Protein AF-A0A2P4XA57-F1 (afdb_monomer)

Structure (mmCIF, N/CA/C/O backbone):
data_AF-A0A2P4XA57-F1
#
_entry.id   AF-A0A2P4XA57-F1
#
loop_
_atom_site.group_PDB
_atom_site.id
_atom_site.type_symbol
_atom_site.label_atom_id
_atom_site.label_alt_id
_atom_site.label_comp_id
_atom_site.label_asym_id
_atom_site.label_entity_id
_atom_site.label_seq_id
_atom_site.pdbx_PDB_ins_code
_atom_site.Cartn_x
_atom_site.Cartn_y
_atom_site.Cartn_z
_atom_site.occupancy
_atom_site.B_iso_or_equiv
_atom_site.auth_seq_id
_atom_site.auth_comp_id
_atom_site.auth_asym_id
_atom_site.auth_atom_id
_atom_site.pdbx_PDB_model_num
ATOM 1 N N . MET A 1 1 ? 59.984 -0.104 -22.930 1.00 52.38 1 MET A N 1
ATOM 2 C CA . MET A 1 1 ? 59.274 0.869 -23.779 1.00 52.38 1 MET A CA 1
ATOM 3 C C . MET A 1 1 ? 59.161 2.142 -22.990 1.00 52.38 1 MET A C 1
ATOM 5 O O . MET A 1 1 ? 58.806 2.056 -21.816 1.00 52.38 1 MET A O 1
ATOM 9 N N . GLU A 1 2 ? 59.491 3.276 -23.603 1.00 55.84 2 GLU A N 1
ATOM 10 C CA . GLU A 1 2 ? 59.122 4.562 -23.018 1.00 55.84 2 GLU A CA 1
ATOM 11 C C . GLU A 1 2 ? 57.586 4.612 -22.875 1.00 55.84 2 GLU A C 1
ATOM 13 O O . GLU A 1 2 ? 56.877 3.970 -23.660 1.00 55.84 2 GLU A O 1
ATOM 18 N N . PRO A 1 3 ? 57.036 5.316 -21.873 1.00 55.09 3 PRO A N 1
ATOM 19 C CA . PRO A 1 3 ? 55.591 5.390 -21.653 1.00 55.09 3 PRO A CA 1
ATOM 20 C C . PRO A 1 3 ? 54.800 5.853 -22.891 1.00 55.09 3 PRO A C 1
ATOM 22 O O . PRO A 1 3 ? 53.672 5.40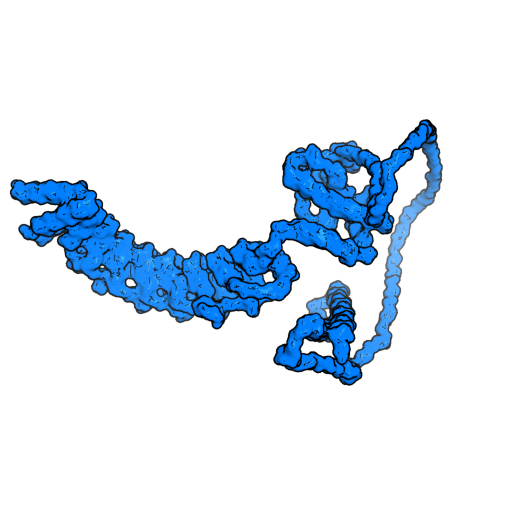3 -23.100 1.00 55.09 3 PRO A O 1
ATOM 25 N N . ASP A 1 4 ? 55.403 6.710 -23.720 1.00 57.03 4 ASP A N 1
ATOM 26 C CA . ASP A 1 4 ? 54.839 7.167 -24.995 1.00 57.03 4 ASP A CA 1
ATOM 27 C C . ASP A 1 4 ? 54.747 6.028 -26.031 1.00 57.03 4 ASP A C 1
ATOM 29 O O . ASP A 1 4 ? 53.715 5.874 -26.685 1.00 57.03 4 ASP A O 1
ATOM 33 N N . ASP A 1 5 ? 55.763 5.162 -26.124 1.00 63.69 5 ASP A N 1
ATOM 34 C CA . ASP A 1 5 ? 55.751 4.014 -27.041 1.00 63.69 5 ASP A CA 1
ATOM 35 C C . ASP A 1 5 ? 54.645 3.014 -26.667 1.00 63.69 5 ASP A C 1
ATOM 37 O O . ASP A 1 5 ? 54.025 2.404 -27.540 1.00 63.69 5 ASP A O 1
ATOM 41 N N . ALA A 1 6 ? 54.387 2.835 -25.363 1.00 57.88 6 ALA A N 1
ATOM 42 C CA . ALA A 1 6 ? 53.405 1.874 -24.843 1.00 57.88 6 ALA A CA 1
ATOM 43 C C . ALA A 1 6 ? 51.969 2.278 -25.173 1.00 57.88 6 ALA A C 1
ATOM 45 O O . ALA A 1 6 ? 51.154 1.434 -25.548 1.00 57.88 6 ALA A O 1
ATOM 46 N N . ILE A 1 7 ? 51.673 3.576 -25.088 1.00 55.78 7 ILE A N 1
ATOM 47 C CA . ILE A 1 7 ? 50.384 4.120 -25.513 1.00 55.78 7 ILE A CA 1
ATOM 48 C C . ILE A 1 7 ? 50.221 4.000 -27.028 1.00 55.78 7 ILE A C 1
ATOM 50 O O . ILE A 1 7 ? 49.167 3.554 -27.479 1.00 55.78 7 ILE A O 1
ATOM 54 N N . CYS A 1 8 ? 51.240 4.366 -27.811 1.00 60.28 8 CYS A N 1
ATOM 55 C CA . CYS A 1 8 ? 51.174 4.301 -29.272 1.00 60.28 8 CYS A CA 1
ATOM 56 C C . CYS A 1 8 ? 50.937 2.867 -29.770 1.00 60.28 8 CYS A C 1
ATOM 58 O O . CYS A 1 8 ? 50.036 2.642 -30.577 1.00 60.28 8 CYS A O 1
ATOM 60 N N . ALA A 1 9 ? 51.660 1.885 -29.224 1.00 63.75 9 ALA A N 1
ATOM 61 C CA . ALA A 1 9 ? 51.463 0.477 -29.566 1.00 63.75 9 ALA A CA 1
ATOM 62 C C . ALA A 1 9 ? 50.057 -0.028 -29.190 1.00 63.75 9 ALA A C 1
ATOM 64 O O . ALA A 1 9 ? 49.422 -0.719 -29.984 1.00 63.75 9 ALA A O 1
ATOM 65 N N . ALA A 1 10 ? 49.532 0.351 -28.017 1.00 59.09 10 ALA A N 1
ATOM 66 C CA . ALA A 1 10 ? 48.179 -0.025 -27.601 1.00 59.09 10 ALA A CA 1
ATOM 67 C C . ALA A 1 10 ? 47.088 0.620 -28.482 1.00 59.09 10 ALA A C 1
ATOM 69 O O . ALA A 1 10 ? 46.084 -0.022 -28.794 1.00 59.09 10 ALA A O 1
ATOM 70 N N . PHE A 1 11 ? 47.296 1.861 -28.937 1.00 55.25 11 PHE A N 1
ATOM 71 C CA . PHE A 1 11 ? 46.404 2.526 -29.893 1.00 55.25 11 PHE A CA 1
ATOM 72 C C . PHE A 1 11 ? 46.385 1.828 -31.254 1.00 55.25 11 PHE A C 1
ATOM 74 O O . PHE A 1 11 ? 45.310 1.636 -31.822 1.00 55.25 11 PHE A O 1
ATOM 81 N N . GLU A 1 12 ? 47.543 1.421 -31.777 1.00 67.50 12 GLU A N 1
ATOM 82 C CA . GLU A 1 12 ? 47.605 0.685 -33.042 1.00 67.50 12 GLU A CA 1
ATOM 83 C C . GLU A 1 12 ? 46.930 -0.687 -32.952 1.00 67.50 12 GLU A C 1
ATOM 85 O O . GLU A 1 12 ? 46.234 -1.091 -33.885 1.00 67.50 12 GLU A O 1
ATOM 90 N N . THR A 1 13 ? 47.107 -1.398 -31.835 1.00 64.88 13 THR A N 1
ATOM 91 C CA . THR A 1 13 ? 46.444 -2.686 -31.586 1.00 64.88 13 THR A CA 1
ATOM 92 C C . THR A 1 13 ? 44.926 -2.523 -31.539 1.00 64.88 13 THR A C 1
ATOM 94 O O . THR A 1 13 ? 44.210 -3.298 -32.175 1.00 64.88 13 THR A O 1
ATOM 97 N N . LEU A 1 14 ? 44.426 -1.476 -30.873 1.00 60.28 14 LEU A N 1
ATOM 98 C CA . LEU A 1 14 ? 42.998 -1.163 -30.849 1.00 60.28 14 LEU A CA 1
ATOM 99 C C . LEU A 1 14 ? 42.462 -0.812 -32.243 1.00 60.28 14 LEU A C 1
ATOM 101 O O . LEU A 1 14 ? 41.428 -1.336 -32.647 1.00 60.28 14 LEU A O 1
ATOM 105 N N . ALA A 1 15 ? 43.179 0.019 -33.003 1.00 57.72 15 ALA A N 1
ATOM 106 C CA . ALA A 1 15 ? 42.766 0.407 -34.350 1.00 57.72 15 ALA A CA 1
ATOM 107 C C . ALA A 1 15 ? 42.652 -0.803 -35.297 1.00 57.72 15 ALA A C 1
ATOM 109 O O . ALA A 1 15 ? 41.714 -0.879 -36.090 1.00 57.72 15 ALA A O 1
ATOM 110 N N . ARG A 1 16 ? 43.571 -1.774 -35.191 1.00 64.69 16 ARG A N 1
ATOM 111 C CA . ARG A 1 16 ? 43.504 -3.032 -35.954 1.00 64.69 16 ARG A CA 1
ATOM 112 C C . ARG A 1 16 ? 42.329 -3.907 -35.508 1.00 64.69 16 ARG A C 1
ATOM 114 O O . ARG A 1 16 ? 41.595 -4.401 -36.357 1.00 64.69 16 ARG A O 1
ATOM 121 N N . ALA A 1 17 ? 42.107 -4.046 -34.200 1.00 60.91 17 ALA A N 1
ATOM 122 C CA . ALA A 1 17 ? 41.006 -4.847 -33.664 1.00 60.91 17 ALA A CA 1
ATOM 123 C C . ALA A 1 17 ? 39.618 -4.270 -34.015 1.00 60.91 17 ALA A C 1
ATOM 125 O O . ALA A 1 17 ? 38.709 -5.020 -34.374 1.00 60.91 17 ALA A O 1
ATOM 126 N N . ASP A 1 18 ? 39.455 -2.943 -33.977 1.00 59.22 18 ASP A N 1
ATOM 127 C CA . ASP A 1 18 ? 38.215 -2.274 -34.391 1.00 59.22 18 ASP A CA 1
ATOM 128 C C . ASP A 1 18 ? 37.987 -2.394 -35.915 1.00 59.22 18 ASP A C 1
ATOM 130 O O . ASP A 1 18 ? 36.849 -2.586 -36.355 1.00 59.22 18 ASP A O 1
ATOM 134 N N . ALA A 1 19 ? 39.050 -2.352 -36.732 1.00 70.00 19 ALA A N 1
ATOM 135 C CA . ALA A 1 19 ? 38.958 -2.585 -38.177 1.00 70.00 19 ALA A CA 1
ATOM 136 C C . ALA A 1 19 ? 38.535 -4.029 -38.512 1.00 70.00 19 ALA A C 1
ATOM 138 O O . ALA A 1 19 ? 37.667 -4.236 -39.365 1.00 70.00 19 ALA A O 1
ATOM 139 N N . ASP A 1 20 ? 39.079 -5.019 -37.800 1.00 60.88 20 ASP A N 1
ATOM 140 C CA . ASP A 1 20 ? 38.692 -6.425 -37.946 1.00 60.88 20 ASP A CA 1
ATOM 141 C C . ASP A 1 20 ? 37.233 -6.657 -37.518 1.00 60.88 20 ASP A C 1
ATOM 143 O O . ASP A 1 20 ? 36.481 -7.352 -38.209 1.00 60.88 20 ASP A O 1
ATOM 147 N N . ALA A 1 21 ? 36.779 -6.024 -36.430 1.00 62.19 21 ALA A N 1
ATOM 148 C CA . ALA A 1 21 ? 35.380 -6.086 -36.003 1.00 62.19 21 ALA A CA 1
ATOM 149 C C . ALA A 1 21 ? 34.431 -5.458 -37.040 1.00 62.19 21 ALA A C 1
ATOM 151 O O . ALA A 1 21 ? 33.371 -6.020 -37.338 1.00 62.19 21 ALA A O 1
ATOM 152 N N . ALA A 1 22 ? 34.820 -4.331 -37.645 1.00 64.38 22 ALA A N 1
ATOM 153 C CA . ALA A 1 22 ? 34.058 -3.696 -38.718 1.00 64.38 22 ALA A CA 1
ATOM 154 C C . ALA A 1 22 ? 33.959 -4.592 -39.967 1.00 64.38 22 ALA A C 1
ATOM 156 O O . ALA A 1 22 ? 32.876 -4.722 -40.548 1.00 64.38 22 ALA A O 1
ATOM 157 N N . TYR A 1 23 ? 35.054 -5.261 -40.339 1.00 76.44 23 TYR A N 1
ATOM 158 C CA . TYR A 1 23 ? 35.078 -6.230 -41.435 1.00 76.44 23 TYR A CA 1
ATOM 159 C C . TYR A 1 23 ? 34.122 -7.403 -41.177 1.00 76.44 23 TYR A C 1
ATOM 161 O O . TYR A 1 23 ? 33.259 -7.691 -42.012 1.00 76.44 23 TYR A O 1
ATOM 169 N N . TRP A 1 24 ? 34.201 -8.043 -40.005 1.00 62.38 24 TRP A N 1
ATOM 170 C CA . TRP A 1 24 ? 33.320 -9.165 -39.661 1.00 62.38 24 TRP A CA 1
ATOM 171 C C . TRP A 1 24 ? 31.849 -8.758 -39.572 1.00 62.38 24 TRP A C 1
ATOM 173 O O . TRP A 1 24 ? 30.976 -9.508 -40.009 1.00 62.38 24 TRP A O 1
ATOM 183 N N . MET A 1 25 ? 31.558 -7.543 -39.104 1.00 62.59 25 MET A N 1
ATOM 184 C CA . MET A 1 25 ? 30.198 -7.005 -39.083 1.00 62.59 25 MET A CA 1
ATOM 185 C C . MET A 1 25 ? 29.645 -6.801 -40.501 1.00 62.59 25 MET A C 1
ATOM 187 O O . MET A 1 25 ? 28.466 -7.061 -40.754 1.00 62.59 25 MET A O 1
ATOM 191 N N . GLN A 1 26 ? 30.484 -6.379 -41.451 1.00 71.88 26 GLN A N 1
ATOM 192 C CA . GLN A 1 26 ? 30.099 -6.276 -42.859 1.00 71.88 26 GLN A CA 1
ATOM 193 C C . GLN A 1 26 ? 29.833 -7.658 -43.479 1.00 71.88 26 GLN A C 1
ATOM 195 O O . GLN A 1 26 ? 28.829 -7.822 -44.176 1.00 71.88 26 GLN A O 1
ATOM 200 N N . GLN A 1 27 ? 30.677 -8.657 -43.194 1.00 66.31 27 GLN A N 1
ATOM 201 C CA . GLN A 1 27 ? 30.477 -10.029 -43.681 1.00 66.31 27 GLN A CA 1
ATOM 202 C C . GLN A 1 27 ? 29.219 -10.674 -43.088 1.00 66.31 27 GLN A C 1
ATOM 204 O O . GLN A 1 27 ? 28.441 -11.284 -43.820 1.00 66.31 27 GLN A O 1
ATOM 209 N N . TYR A 1 28 ? 28.963 -10.478 -41.792 1.00 64.25 28 TYR A N 1
ATOM 210 C CA . TYR A 1 28 ? 27.753 -10.967 -41.132 1.00 64.25 28 TYR A CA 1
ATOM 211 C C . TYR A 1 28 ? 26.488 -10.353 -41.748 1.00 64.25 28 TYR A C 1
ATOM 213 O O . TYR A 1 28 ? 25.569 -11.077 -42.123 1.00 64.25 28 TYR A O 1
ATOM 221 N N . LYS A 1 29 ? 26.459 -9.026 -41.952 1.00 69.31 29 LYS A N 1
ATOM 222 C CA . LYS A 1 29 ? 25.333 -8.342 -42.617 1.00 69.31 29 LYS A CA 1
ATOM 223 C C . LYS A 1 29 ? 25.083 -8.863 -44.030 1.00 69.31 29 LYS A C 1
ATOM 225 O O . LYS A 1 29 ? 23.930 -9.040 -44.415 1.00 69.31 29 LYS A O 1
ATOM 230 N N . ARG A 1 30 ? 26.152 -9.120 -44.790 1.00 74.69 30 ARG A N 1
ATOM 231 C CA . ARG A 1 30 ? 26.057 -9.697 -46.134 1.00 74.69 30 ARG A CA 1
ATOM 232 C C . ARG A 1 30 ? 25.464 -11.105 -46.094 1.00 74.69 30 ARG A C 1
ATOM 234 O O . ARG A 1 30 ? 24.513 -11.367 -46.816 1.00 74.69 30 ARG A O 1
ATOM 241 N N . CYS A 1 31 ? 25.944 -11.958 -45.190 1.00 68.38 31 CYS A N 1
ATOM 242 C CA . CYS A 1 31 ? 25.441 -13.321 -45.026 1.00 68.38 31 CYS A CA 1
ATOM 243 C C . CYS A 1 31 ? 23.956 -13.348 -44.614 1.00 68.38 31 CYS A C 1
ATOM 245 O O . CYS A 1 31 ? 23.167 -14.101 -45.177 1.00 68.38 31 CYS A O 1
ATOM 247 N N . VAL A 1 32 ? 23.538 -12.461 -43.700 1.00 73.62 32 VAL A N 1
ATOM 248 C CA . VAL A 1 32 ? 22.120 -12.288 -43.329 1.00 73.62 32 VAL A CA 1
ATOM 249 C C . VAL A 1 32 ? 21.270 -11.898 -44.540 1.00 73.62 32 VAL A C 1
ATOM 251 O O . VAL A 1 32 ? 20.167 -12.421 -44.713 1.00 73.62 32 VAL A O 1
ATOM 254 N N . GLN A 1 33 ? 21.767 -10.989 -45.382 1.00 75.38 33 GLN A N 1
ATOM 255 C CA . GLN A 1 33 ? 21.049 -10.565 -46.580 1.00 75.38 33 GLN A CA 1
ATOM 256 C C . GLN A 1 33 ? 20.980 -11.679 -47.632 1.00 75.38 33 GLN A C 1
ATOM 258 O O . GLN A 1 33 ? 19.934 -11.854 -48.250 1.00 75.38 33 GLN A O 1
ATOM 263 N N . ASP A 1 34 ? 22.044 -12.464 -47.797 1.00 74.81 34 ASP A N 1
ATOM 264 C CA . ASP A 1 34 ? 22.079 -13.602 -48.718 1.00 74.81 34 ASP A CA 1
ATOM 265 C C . ASP A 1 34 ? 21.108 -14.713 -48.274 1.00 74.81 34 ASP A C 1
ATOM 267 O O . ASP A 1 34 ? 20.360 -15.238 -49.100 1.00 74.81 34 ASP A O 1
ATOM 271 N N . VAL A 1 35 ? 21.026 -15.004 -46.966 1.00 72.12 35 VAL A N 1
ATOM 272 C CA . VAL A 1 35 ? 20.018 -15.917 -46.388 1.00 72.12 35 VAL A CA 1
ATOM 273 C C . VAL A 1 35 ? 18.603 -15.409 -46.669 1.00 72.12 35 VAL A C 1
ATOM 275 O O . VAL A 1 35 ? 17.753 -16.175 -47.120 1.00 72.12 35 VAL A O 1
ATOM 278 N N . ARG A 1 36 ? 18.345 -14.116 -46.432 1.00 77.56 36 ARG A N 1
ATOM 279 C CA . ARG A 1 36 ? 17.029 -13.503 -46.658 1.00 77.56 36 ARG A CA 1
ATOM 280 C C . ARG A 1 36 ? 16.624 -13.565 -48.132 1.00 77.56 36 ARG A C 1
ATOM 282 O O . ARG A 1 36 ? 15.537 -14.043 -48.438 1.00 77.56 36 ARG A O 1
ATOM 289 N N . ASN A 1 37 ? 17.521 -13.168 -49.032 1.00 77.50 37 ASN A N 1
ATOM 290 C CA . ASN A 1 37 ? 17.288 -13.213 -50.474 1.00 77.50 37 ASN A CA 1
ATOM 291 C C . ASN A 1 37 ? 17.018 -14.647 -50.956 1.00 77.50 37 ASN A C 1
ATOM 293 O O . ASN A 1 37 ? 16.145 -14.860 -51.794 1.00 77.50 37 ASN A O 1
ATOM 297 N N . TRP A 1 38 ? 17.739 -15.642 -50.430 1.00 76.12 38 TRP A N 1
ATOM 298 C CA . TRP A 1 38 ? 17.529 -17.044 -50.794 1.00 76.12 38 TRP A CA 1
ATOM 299 C C . TRP A 1 38 ? 16.159 -17.560 -50.323 1.00 76.12 38 TRP A C 1
ATOM 301 O O . TRP A 1 38 ? 15.440 -18.189 -51.100 1.00 76.12 38 TRP A O 1
ATOM 311 N N . VAL A 1 39 ? 15.746 -17.237 -49.091 1.00 72.69 39 VAL A N 1
ATOM 312 C CA . VAL A 1 39 ? 14.415 -17.604 -48.566 1.00 72.69 39 VAL A CA 1
ATOM 313 C C . VAL A 1 39 ? 13.296 -16.970 -49.399 1.00 72.69 39 VAL A C 1
ATOM 315 O O . VAL A 1 39 ? 12.340 -17.650 -49.762 1.00 72.69 39 VAL A O 1
ATOM 318 N N . GLU A 1 40 ? 13.433 -15.693 -49.756 1.00 76.75 40 GLU A N 1
ATOM 319 C CA . GLU A 1 40 ? 12.427 -14.958 -50.533 1.00 76.75 40 GLU A CA 1
ATOM 320 C C . GLU A 1 40 ? 12.315 -15.443 -51.989 1.00 76.75 40 GLU A C 1
ATOM 322 O O . GLU A 1 40 ? 11.227 -15.431 -52.564 1.00 76.75 40 GLU A O 1
ATOM 327 N N . THR A 1 41 ? 13.419 -15.896 -52.591 1.00 77.25 41 THR A N 1
ATOM 328 C CA . THR A 1 41 ? 13.454 -16.298 -54.009 1.00 77.25 41 THR A CA 1
ATOM 329 C C . THR A 1 41 ? 13.074 -17.753 -54.260 1.00 77.25 41 THR A C 1
ATOM 331 O O . THR A 1 41 ? 12.592 -18.062 -55.349 1.00 77.25 41 THR A O 1
ATOM 334 N N . THR A 1 42 ? 13.265 -18.653 -53.291 1.00 69.50 42 THR A N 1
ATOM 335 C CA . THR A 1 42 ? 13.176 -20.099 -53.563 1.00 69.50 42 THR A CA 1
ATOM 336 C C . THR A 1 42 ? 11.775 -20.691 -53.320 1.00 69.50 42 THR A C 1
ATOM 338 O O . THR A 1 42 ? 11.510 -21.787 -53.799 1.00 69.50 42 THR A O 1
ATOM 341 N N . GLN A 1 43 ? 10.857 -19.981 -52.640 1.00 63.59 43 GLN A N 1
ATOM 342 C CA . GLN A 1 43 ? 9.461 -20.409 -52.370 1.00 63.59 43 GLN A CA 1
ATOM 343 C C . GLN A 1 43 ? 9.307 -21.903 -51.977 1.00 63.59 43 GLN A C 1
ATOM 345 O O . GLN A 1 43 ? 8.376 -22.576 -52.416 1.00 63.59 43 GLN A O 1
ATOM 350 N N . ILE A 1 44 ? 10.227 -22.448 -51.171 1.00 63.66 44 ILE A N 1
ATOM 351 C CA . ILE A 1 44 ? 10.174 -23.844 -50.700 1.00 63.66 44 ILE A CA 1
ATOM 352 C C . ILE A 1 44 ? 9.388 -23.893 -49.384 1.00 63.66 44 ILE A C 1
ATOM 354 O O . ILE A 1 44 ? 9.679 -23.114 -48.479 1.00 63.66 44 ILE A O 1
ATOM 358 N N . GLU A 1 45 ? 8.435 -24.825 -49.261 1.00 57.59 45 GLU A N 1
ATOM 359 C CA . GLU A 1 45 ? 7.626 -25.022 -48.042 1.00 57.59 45 GLU A CA 1
ATOM 360 C C . GLU A 1 45 ? 8.466 -25.459 -46.820 1.00 57.59 45 GLU A C 1
ATOM 362 O O . GLU A 1 45 ? 8.133 -25.102 -45.694 1.00 57.59 45 GLU A O 1
ATOM 367 N N . GLU A 1 46 ? 9.601 -26.142 -47.035 1.00 64.31 46 GLU A N 1
ATOM 368 C CA . GLU A 1 46 ? 10.575 -26.525 -45.998 1.00 64.31 46 GLU A CA 1
ATOM 369 C C . GLU A 1 46 ? 12.026 -26.143 -46.383 1.00 64.31 46 GLU A C 1
ATOM 371 O O . GLU A 1 46 ? 12.760 -26.941 -46.980 1.00 64.31 46 GLU A O 1
ATOM 376 N N . PRO A 1 47 ? 12.498 -24.929 -46.042 1.00 61.09 47 PRO A N 1
ATOM 377 C CA . PRO A 1 47 ? 13.850 -24.471 -46.382 1.00 61.09 47 PRO A CA 1
ATOM 378 C C . PRO A 1 47 ? 14.968 -25.263 -45.674 1.00 61.09 47 PRO A C 1
ATOM 380 O O . PRO A 1 47 ? 16.070 -25.380 -46.207 1.00 61.09 47 PRO A O 1
ATOM 383 N N . GLU A 1 48 ? 14.693 -25.876 -44.518 1.00 64.19 48 GLU A N 1
ATOM 384 C CA . GLU A 1 48 ? 15.664 -26.633 -43.702 1.00 64.19 48 GLU A CA 1
ATOM 385 C C . GLU A 1 48 ? 16.132 -27.961 -44.338 1.00 64.19 48 GLU A C 1
ATOM 387 O O . GLU A 1 48 ? 17.200 -28.502 -44.010 1.00 64.19 48 GLU A O 1
ATOM 392 N N . ALA A 1 49 ? 15.362 -28.480 -45.299 1.00 64.19 49 ALA A N 1
ATOM 393 C CA . ALA A 1 49 ? 15.710 -29.671 -46.067 1.00 64.19 49 ALA A CA 1
ATOM 394 C C . ALA A 1 49 ? 16.718 -29.377 -47.196 1.00 64.19 49 ALA A C 1
ATOM 396 O O . ALA A 1 49 ? 17.396 -30.293 -47.671 1.00 64.19 49 ALA A O 1
ATOM 397 N N . ALA A 1 50 ? 16.861 -28.110 -47.608 1.00 75.38 50 ALA A N 1
ATOM 398 C CA . ALA A 1 50 ? 17.706 -27.720 -48.729 1.00 75.38 50 ALA A CA 1
ATOM 399 C C . ALA A 1 50 ? 19.202 -27.674 -48.335 1.00 75.38 50 ALA A C 1
ATOM 401 O O . ALA A 1 50 ? 19.585 -26.932 -47.425 1.00 75.38 50 ALA A O 1
ATOM 402 N N . PRO A 1 51 ? 20.098 -28.380 -49.056 1.00 76.56 51 PRO A N 1
ATOM 403 C CA . PRO A 1 51 ? 21.539 -28.364 -48.776 1.00 76.56 51 PRO A CA 1
ATOM 404 C C . PRO A 1 51 ? 22.158 -26.958 -48.814 1.00 76.56 51 PRO A C 1
ATOM 406 O O . PRO A 1 51 ? 23.080 -26.659 -48.058 1.00 76.56 51 PRO A O 1
ATOM 409 N N . GLN A 1 52 ? 21.628 -26.083 -49.674 1.00 75.12 52 GLN A N 1
ATOM 410 C CA . GLN A 1 52 ? 22.078 -24.696 -49.820 1.00 75.12 52 GLN A CA 1
ATOM 411 C C . GLN A 1 52 ? 21.727 -23.838 -48.598 1.00 75.12 52 GLN A C 1
ATOM 413 O O . GLN A 1 52 ? 22.549 -23.034 -48.166 1.00 75.12 52 GLN A O 1
ATOM 418 N N . TYR A 1 53 ? 20.555 -24.049 -47.992 1.00 75.94 53 TYR A N 1
ATOM 419 C CA . TYR A 1 53 ? 20.150 -23.339 -46.780 1.00 75.94 53 TYR A CA 1
ATOM 420 C C . TYR A 1 53 ? 21.023 -23.724 -45.583 1.00 75.94 53 TYR A C 1
ATOM 422 O O . TYR A 1 53 ? 21.462 -22.850 -44.841 1.00 75.94 53 TYR A O 1
ATOM 430 N N . ARG A 1 54 ? 21.375 -25.012 -45.446 1.00 77.06 54 ARG A N 1
ATOM 431 C CA . ARG A 1 54 ? 22.312 -25.472 -44.403 1.00 77.06 54 ARG A CA 1
ATOM 432 C C . ARG A 1 54 ? 23.699 -24.852 -44.555 1.00 77.06 54 ARG A C 1
ATOM 434 O O . ARG A 1 54 ? 24.298 -24.454 -43.563 1.00 77.06 54 ARG A O 1
ATOM 441 N N . LEU A 1 55 ? 24.195 -24.723 -45.787 1.00 76.62 55 LEU A N 1
ATOM 442 C CA . LEU A 1 55 ? 25.476 -24.065 -46.055 1.00 76.62 55 LEU A CA 1
ATOM 443 C C . LEU A 1 55 ? 25.437 -22.566 -45.706 1.00 76.62 55 LEU A C 1
ATOM 445 O O . LEU A 1 55 ? 26.384 -22.044 -45.118 1.00 76.62 55 LEU A O 1
ATOM 449 N N . LEU A 1 56 ? 24.335 -21.880 -46.025 1.00 75.00 56 LEU A N 1
ATOM 450 C CA . LEU A 1 56 ? 24.132 -20.474 -45.667 1.00 75.00 56 LEU A CA 1
ATOM 451 C C . LEU A 1 56 ? 24.007 -20.279 -44.148 1.00 75.00 56 LEU A C 1
ATOM 453 O O . LEU A 1 56 ? 24.620 -19.366 -43.601 1.00 75.00 56 LEU A O 1
ATOM 457 N N . GLN A 1 57 ? 23.289 -21.163 -43.449 1.00 77.00 57 GLN A N 1
ATOM 458 C CA . GLN A 1 57 ? 23.205 -21.146 -41.986 1.00 77.00 57 GLN A CA 1
ATOM 459 C C . GLN A 1 57 ? 24.564 -21.403 -41.322 1.00 77.00 57 GLN A C 1
ATOM 461 O O . GLN A 1 57 ? 24.920 -20.688 -40.387 1.00 77.00 57 GLN A O 1
ATOM 466 N N . GLN A 1 58 ? 25.355 -22.352 -41.833 1.00 79.69 58 GLN A N 1
ATOM 467 C CA . GLN A 1 58 ? 26.717 -22.595 -41.348 1.00 79.69 58 GLN A CA 1
ATOM 468 C C . GLN A 1 58 ? 27.602 -21.356 -41.547 1.00 79.69 58 GLN A C 1
ATOM 470 O O . GLN A 1 58 ? 28.268 -20.908 -40.619 1.00 79.69 58 GLN A O 1
ATOM 475 N N . THR A 1 59 ? 27.537 -20.731 -42.725 1.00 71.50 59 THR A N 1
ATOM 476 C CA . THR A 1 59 ? 28.294 -19.504 -43.029 1.00 71.50 59 THR A CA 1
ATOM 477 C C . THR A 1 59 ? 27.864 -18.335 -42.131 1.00 71.50 59 THR A C 1
ATOM 479 O O . THR A 1 59 ? 28.685 -17.520 -41.704 1.00 71.50 59 THR A O 1
ATOM 482 N N . LEU A 1 60 ? 26.574 -18.239 -41.798 1.00 71.56 60 LEU A N 1
ATOM 483 C CA . LEU A 1 60 ? 26.045 -17.248 -40.858 1.00 71.56 60 LEU A CA 1
ATOM 484 C C . LEU A 1 60 ? 26.562 -17.486 -39.433 1.00 71.56 60 LEU A C 1
ATOM 486 O O . LEU A 1 60 ? 26.915 -16.539 -38.731 1.00 71.56 60 LEU A O 1
ATOM 490 N N . GLN A 1 61 ? 26.637 -18.746 -39.011 1.00 75.44 61 GLN A N 1
ATOM 491 C CA . GLN A 1 61 ? 27.170 -19.123 -37.707 1.00 75.44 61 GLN A CA 1
ATOM 492 C C . GLN A 1 61 ? 28.675 -18.834 -37.605 1.00 75.44 61 GLN A C 1
ATOM 494 O O . GLN A 1 61 ? 29.116 -18.254 -36.612 1.00 75.44 61 GLN A O 1
ATOM 499 N N . ASP A 1 62 ? 29.441 -19.139 -38.652 1.00 72.00 62 ASP A N 1
ATOM 500 C CA . ASP A 1 62 ? 30.885 -18.890 -38.704 1.00 72.00 62 ASP A CA 1
ATOM 501 C C . ASP A 1 62 ? 31.201 -17.383 -38.725 1.00 72.00 62 ASP A C 1
ATOM 503 O O . ASP A 1 62 ? 32.085 -16.912 -38.006 1.00 72.00 62 ASP A O 1
ATOM 507 N N . THR A 1 63 ? 30.436 -16.590 -39.486 1.00 61.56 63 THR A N 1
ATOM 508 C CA . THR A 1 63 ? 30.584 -15.119 -39.511 1.00 61.56 63 THR A CA 1
ATOM 509 C C . THR A 1 63 ? 30.169 -14.461 -38.198 1.00 61.56 63 THR A C 1
ATOM 511 O O . THR A 1 63 ? 30.812 -13.501 -37.771 1.00 61.56 63 THR A O 1
ATOM 514 N N . ARG A 1 64 ? 29.150 -14.995 -37.512 1.00 66.94 64 ARG A N 1
ATOM 515 C CA . ARG A 1 64 ? 28.776 -14.565 -36.158 1.00 66.94 64 ARG A CA 1
ATOM 516 C C . ARG A 1 64 ? 29.875 -14.873 -35.145 1.00 66.94 64 ARG A C 1
ATOM 518 O O . ARG A 1 64 ? 30.216 -14.011 -34.343 1.00 66.94 64 ARG A O 1
ATOM 525 N N . TYR A 1 65 ? 30.459 -16.069 -35.205 1.00 68.69 65 TYR A N 1
ATOM 526 C CA . TYR A 1 65 ? 31.563 -16.451 -34.328 1.00 68.69 65 TYR A CA 1
ATOM 527 C C . TYR A 1 65 ? 32.799 -15.562 -34.541 1.00 68.69 65 TYR A C 1
ATOM 529 O O . TYR A 1 65 ? 33.399 -15.099 -33.569 1.00 68.69 65 TYR A O 1
ATOM 537 N N . GLY A 1 66 ? 33.142 -15.272 -35.803 1.00 58.72 66 GLY A N 1
ATOM 538 C CA . GLY A 1 66 ? 34.219 -14.345 -36.160 1.00 58.72 66 GLY A CA 1
ATOM 539 C C . GLY A 1 66 ? 33.980 -12.924 -35.639 1.00 58.72 66 GLY A C 1
ATOM 540 O O . GLY A 1 66 ? 34.892 -12.321 -35.075 1.00 58.72 66 GLY A O 1
ATOM 541 N N . LEU A 1 67 ? 32.744 -12.423 -35.736 1.00 60.53 67 LEU A N 1
ATOM 542 C CA . LEU A 1 67 ? 32.353 -11.128 -35.172 1.00 60.53 67 LEU A CA 1
ATOM 543 C C . LEU A 1 67 ? 32.478 -11.107 -33.643 1.00 60.53 67 LEU A C 1
ATOM 545 O O . LEU A 1 67 ? 33.106 -10.202 -33.099 1.00 60.53 67 LEU A O 1
ATOM 549 N N . ASP A 1 68 ? 31.941 -12.113 -32.952 1.00 60.53 68 ASP A N 1
ATOM 550 C CA . ASP A 1 68 ? 32.017 -12.203 -31.491 1.00 60.53 68 ASP A CA 1
ATOM 551 C C . ASP A 1 68 ? 33.475 -12.279 -31.005 1.00 60.53 68 ASP A C 1
ATOM 553 O O . ASP A 1 68 ? 33.824 -11.708 -29.971 1.00 60.53 68 ASP A O 1
ATOM 557 N N . TYR A 1 69 ? 34.347 -12.974 -31.744 1.00 63.06 69 TYR A N 1
ATOM 558 C CA . TYR A 1 69 ? 35.779 -13.032 -31.452 1.00 63.06 69 TYR A CA 1
ATOM 559 C C . TYR A 1 69 ? 36.468 -11.678 -31.672 1.00 63.06 69 TYR A C 1
ATOM 561 O O . TYR A 1 69 ? 37.170 -11.208 -30.780 1.00 63.06 69 TYR A O 1
ATOM 569 N N . ALA A 1 70 ? 36.217 -11.011 -32.802 1.00 54.84 70 ALA A N 1
ATOM 570 C CA . ALA A 1 70 ? 36.797 -9.700 -33.095 1.00 54.84 70 ALA A CA 1
ATOM 571 C C . ALA A 1 70 ? 36.358 -8.627 -32.080 1.00 54.84 70 ALA A C 1
ATOM 573 O O . ALA A 1 70 ? 37.171 -7.819 -31.635 1.00 54.84 70 ALA A O 1
ATOM 574 N N . VAL A 1 71 ? 35.095 -8.665 -31.639 1.00 62.78 71 VAL A N 1
ATOM 575 C CA . VAL A 1 71 ? 34.573 -7.780 -30.585 1.00 62.78 71 VAL A CA 1
ATOM 576 C C . VAL A 1 71 ? 35.265 -8.033 -29.242 1.00 62.78 71 VAL A C 1
ATOM 578 O O . VAL A 1 71 ? 35.578 -7.075 -28.533 1.00 62.78 71 VAL A O 1
ATOM 581 N N . ARG A 1 72 ? 35.553 -9.296 -28.896 1.00 66.94 72 ARG A N 1
ATOM 582 C CA . ARG A 1 72 ? 36.342 -9.635 -27.699 1.00 66.94 72 ARG A CA 1
ATOM 583 C C . ARG A 1 72 ? 37.768 -9.090 -27.790 1.00 66.94 72 ARG A C 1
ATOM 585 O O . ARG A 1 72 ? 38.189 -8.390 -26.877 1.00 66.94 72 ARG A O 1
ATOM 592 N N . CYS A 1 73 ? 38.459 -9.290 -28.911 1.00 58.00 73 CYS A N 1
ATOM 593 C CA . CYS A 1 73 ? 39.803 -8.739 -29.113 1.00 58.00 73 CYS A CA 1
ATOM 594 C C . CYS A 1 73 ? 39.835 -7.202 -29.030 1.00 58.00 73 CYS A C 1
ATOM 596 O O . CYS A 1 73 ? 40.761 -6.640 -28.451 1.00 58.00 73 CYS A O 1
ATOM 598 N N . ALA A 1 74 ? 38.816 -6.511 -29.555 1.00 56.72 74 ALA A N 1
ATOM 599 C CA . ALA A 1 74 ? 38.697 -5.058 -29.420 1.00 56.72 74 ALA A CA 1
ATOM 600 C C . ALA A 1 74 ? 38.463 -4.627 -27.961 1.00 56.72 74 ALA A C 1
ATOM 602 O O . ALA A 1 74 ? 38.998 -3.611 -27.518 1.00 56.72 74 ALA A O 1
ATOM 603 N N . SER A 1 75 ? 37.695 -5.405 -27.192 1.00 70.12 75 SER A N 1
ATOM 604 C CA . SER A 1 75 ? 37.509 -5.181 -25.754 1.00 70.12 75 SER A CA 1
ATOM 605 C C . SER A 1 75 ? 38.824 -5.322 -24.982 1.00 70.12 75 SER A C 1
ATOM 607 O O . SER A 1 75 ? 39.168 -4.436 -24.198 1.00 70.12 75 SER A O 1
ATOM 609 N N . ASP A 1 76 ? 39.582 -6.385 -25.246 1.00 67.06 76 ASP A N 1
ATOM 610 C CA . ASP A 1 76 ? 40.871 -6.640 -24.598 1.00 67.06 76 ASP A CA 1
ATOM 611 C C . ASP A 1 76 ? 41.886 -5.535 -24.946 1.00 67.06 76 ASP A C 1
ATOM 613 O O . ASP A 1 76 ? 42.524 -4.968 -24.057 1.00 67.06 76 ASP A O 1
ATOM 617 N N . ALA A 1 77 ? 41.940 -5.105 -26.213 1.00 58.09 77 ALA A N 1
ATOM 618 C CA . ALA A 1 77 ? 42.791 -3.996 -26.653 1.00 58.09 77 ALA A CA 1
ATOM 619 C C . ALA A 1 77 ? 42.426 -2.652 -25.986 1.00 58.09 77 ALA A C 1
ATOM 621 O O . ALA A 1 77 ? 43.306 -1.849 -25.664 1.00 58.09 77 ALA A O 1
ATOM 622 N N . ARG A 1 78 ? 41.137 -2.392 -25.710 1.00 70.50 78 ARG A N 1
ATOM 623 C CA . ARG A 1 78 ? 40.708 -1.208 -24.933 1.00 70.50 78 ARG A CA 1
ATOM 624 C C . ARG A 1 78 ? 41.166 -1.288 -23.482 1.00 70.50 78 ARG A C 1
ATOM 626 O O . ARG A 1 78 ? 41.543 -0.264 -22.907 1.00 70.50 78 ARG A O 1
ATOM 633 N N . GLN A 1 79 ? 41.148 -2.481 -22.890 1.00 70.81 79 GLN A N 1
ATOM 634 C CA . GLN A 1 79 ? 41.638 -2.696 -21.533 1.00 70.81 79 GLN A CA 1
ATOM 635 C C . GLN A 1 79 ? 43.158 -2.489 -21.454 1.00 70.81 79 GLN A C 1
ATOM 637 O O . GLN A 1 79 ? 43.636 -1.803 -20.543 1.00 70.81 79 GLN A O 1
ATOM 642 N N . GLU A 1 80 ? 43.912 -2.972 -22.439 1.00 66.31 80 GLU A N 1
ATOM 643 C CA . GLU A 1 80 ? 45.351 -2.717 -22.554 1.00 66.31 80 GLU A CA 1
ATOM 644 C C . GLU A 1 80 ? 45.659 -1.226 -22.724 1.00 66.31 80 GLU A C 1
ATOM 646 O O . GLU A 1 80 ? 46.494 -0.688 -21.994 1.00 66.31 80 GLU A O 1
ATOM 651 N N . LEU A 1 81 ? 44.926 -0.516 -23.590 1.00 61.72 81 LEU A N 1
ATOM 652 C CA . LEU A 1 81 ? 45.074 0.932 -23.757 1.00 61.72 81 LEU A CA 1
ATOM 653 C C . LEU A 1 81 ? 44.773 1.696 -22.459 1.00 61.72 81 LEU A C 1
ATOM 655 O O . LEU A 1 81 ? 45.469 2.656 -22.120 1.00 61.72 81 LEU A O 1
ATOM 659 N N . SER A 1 82 ? 43.763 1.262 -21.700 1.00 67.88 82 SER A N 1
ATOM 660 C CA . SER A 1 82 ? 43.442 1.860 -20.401 1.00 67.88 82 SER A CA 1
ATOM 661 C C . SER A 1 82 ? 44.577 1.675 -19.386 1.00 67.88 82 SER A C 1
ATOM 663 O O . SER A 1 82 ? 44.925 2.617 -18.671 1.00 67.88 82 SER A O 1
ATOM 665 N N . SER A 1 83 ? 45.218 0.505 -19.398 1.00 69.38 83 SER A N 1
ATOM 666 C CA . SER A 1 83 ? 46.343 0.160 -18.524 1.00 69.38 83 SER A CA 1
ATOM 667 C C . SER A 1 83 ? 47.608 0.929 -18.920 1.00 69.38 83 SER A C 1
ATOM 669 O O . SER A 1 83 ? 48.280 1.511 -18.067 1.00 69.38 83 SER A O 1
ATOM 671 N N . ALA A 1 84 ? 47.886 1.038 -20.224 1.00 62.81 84 ALA A N 1
ATOM 672 C CA . ALA A 1 84 ? 48.980 1.844 -20.766 1.00 62.81 84 ALA A CA 1
ATOM 673 C C . ALA A 1 84 ? 48.808 3.338 -20.438 1.00 62.81 84 ALA A C 1
ATOM 675 O O . ALA A 1 84 ? 49.766 4.009 -20.053 1.00 62.81 84 ALA A O 1
ATOM 676 N N . ARG A 1 85 ? 47.573 3.858 -20.499 1.00 64.81 85 ARG A N 1
ATOM 677 C CA . ARG A 1 85 ? 47.253 5.242 -20.120 1.00 64.81 85 ARG A CA 1
ATOM 678 C C . ARG A 1 85 ? 47.480 5.509 -18.633 1.00 64.81 85 ARG A C 1
ATOM 680 O O . ARG A 1 85 ? 47.982 6.574 -18.281 1.00 64.81 85 ARG A O 1
ATOM 687 N N . GLN A 1 86 ? 47.132 4.564 -17.761 1.00 70.31 86 GLN A N 1
ATOM 688 C CA . GLN A 1 86 ? 47.404 4.678 -16.325 1.00 70.31 86 GLN A CA 1
ATOM 689 C C . GLN A 1 86 ? 48.908 4.658 -16.032 1.00 70.31 86 GLN A C 1
ATOM 691 O O . GLN A 1 86 ? 49.390 5.502 -15.276 1.00 70.31 86 GLN A O 1
ATOM 696 N N . PHE A 1 87 ? 49.657 3.763 -16.682 1.00 64.75 87 PHE A N 1
ATOM 697 C CA . PHE A 1 87 ? 51.115 3.694 -16.570 1.00 64.75 87 PHE A CA 1
ATOM 698 C C . PHE A 1 87 ? 51.793 4.997 -17.026 1.00 64.75 87 PHE A C 1
ATOM 700 O O . PHE A 1 87 ? 52.653 5.532 -16.326 1.00 64.75 87 PHE A O 1
ATOM 707 N N . TYR A 1 88 ? 51.345 5.567 -18.146 1.00 64.25 88 TYR A N 1
ATOM 708 C CA . TYR A 1 88 ? 51.817 6.857 -18.650 1.00 64.25 88 TYR A CA 1
ATOM 709 C C . TYR A 1 88 ? 51.570 8.020 -17.686 1.00 64.25 88 TYR A C 1
ATOM 711 O O . TYR A 1 88 ? 52.461 8.831 -17.430 1.00 64.25 88 TYR A O 1
ATOM 719 N N . LEU A 1 89 ? 50.363 8.098 -17.118 1.00 66.38 89 LEU A N 1
ATOM 720 C CA . LEU A 1 89 ? 50.015 9.133 -16.145 1.00 66.38 89 LEU A CA 1
ATOM 721 C C . LEU A 1 89 ? 50.843 8.993 -14.860 1.00 66.38 89 LEU A C 1
ATOM 723 O O . LEU A 1 89 ? 51.323 9.997 -14.332 1.00 66.38 89 LEU A O 1
ATOM 727 N N . ALA A 1 90 ? 51.076 7.763 -14.393 1.00 63.81 90 ALA A N 1
ATOM 728 C CA . ALA A 1 90 ? 51.927 7.498 -13.237 1.00 63.81 90 ALA A CA 1
ATOM 729 C C . ALA A 1 90 ? 53.380 7.948 -13.485 1.00 63.81 90 ALA A C 1
ATOM 731 O O . ALA A 1 90 ? 53.937 8.681 -12.667 1.00 63.81 90 ALA A O 1
ATOM 732 N N . ALA A 1 91 ? 53.955 7.617 -14.647 1.00 61.97 91 ALA A N 1
ATOM 733 C CA . ALA A 1 91 ? 55.316 8.008 -15.025 1.00 61.97 91 ALA A CA 1
ATOM 734 C C . ALA A 1 91 ? 55.520 9.535 -15.098 1.00 61.97 91 ALA A C 1
ATOM 736 O O . ALA A 1 91 ? 56.604 10.034 -14.807 1.00 61.97 91 ALA A O 1
ATOM 737 N N . ARG A 1 92 ? 54.469 10.301 -15.425 1.00 62.47 92 ARG A N 1
ATOM 738 C CA . ARG A 1 92 ? 54.532 11.766 -15.567 1.00 62.47 92 ARG A CA 1
ATOM 739 C C . ARG A 1 92 ? 54.359 12.539 -14.251 1.00 62.47 92 ARG A C 1
ATOM 741 O O . ARG A 1 92 ? 54.633 13.735 -14.212 1.00 62.47 92 ARG A O 1
ATOM 748 N N . THR A 1 93 ? 53.908 11.879 -13.180 1.00 54.34 93 THR A N 1
ATOM 749 C CA . THR A 1 93 ? 53.584 12.526 -11.888 1.00 54.34 93 THR A CA 1
ATOM 750 C C . THR A 1 93 ? 54.663 12.407 -10.805 1.00 54.34 93 THR A C 1
ATOM 752 O O . THR A 1 93 ? 54.484 12.968 -9.728 1.00 54.34 93 THR A O 1
ATOM 755 N N . ASN A 1 94 ? 55.804 11.758 -11.073 1.00 52.72 94 ASN A N 1
ATOM 756 C CA . ASN A 1 94 ? 56.938 11.648 -10.138 1.00 52.72 94 ASN A CA 1
ATOM 757 C C . ASN A 1 94 ? 56.551 11.137 -8.724 1.00 52.72 94 ASN A C 1
ATOM 759 O O . ASN A 1 94 ? 57.080 11.587 -7.708 1.00 52.72 94 ASN A O 1
ATOM 763 N N . ILE A 1 95 ? 55.614 10.188 -8.651 1.00 42.94 95 ILE A N 1
ATOM 764 C CA . ILE A 1 95 ? 55.262 9.472 -7.414 1.00 42.94 95 ILE A CA 1
ATOM 765 C C . ILE A 1 95 ? 56.270 8.316 -7.232 1.00 42.94 95 ILE A C 1
ATOM 767 O O . ILE A 1 95 ? 56.540 7.609 -8.206 1.00 42.94 95 ILE A O 1
ATOM 771 N N . PRO A 1 96 ? 56.858 8.099 -6.036 1.00 35.41 96 PRO A N 1
ATOM 772 C CA . PRO A 1 96 ? 57.906 7.098 -5.848 1.00 35.41 96 PRO A CA 1
ATOM 773 C C . PRO A 1 96 ? 57.417 5.674 -6.153 1.00 35.41 96 PRO A C 1
ATOM 775 O O . PRO A 1 96 ? 56.297 5.285 -5.823 1.00 35.41 96 PRO A O 1
ATOM 778 N N . ALA A 1 97 ? 58.308 4.904 -6.782 1.00 39.78 97 ALA A N 1
ATOM 779 C CA . ALA A 1 97 ? 58.099 3.600 -7.410 1.00 39.78 97 ALA A CA 1
ATOM 780 C C . ALA A 1 97 ? 57.846 2.425 -6.436 1.00 39.78 97 ALA A C 1
ATOM 782 O O . ALA A 1 97 ? 58.461 1.369 -6.560 1.00 39.78 97 ALA A O 1
ATOM 783 N N . SER A 1 98 ? 56.936 2.580 -5.471 1.00 41.47 98 SER A N 1
ATOM 784 C CA . SER A 1 98 ? 56.473 1.480 -4.609 1.00 41.47 98 SER A CA 1
ATOM 785 C C . SER A 1 98 ? 55.013 1.069 -4.843 1.00 41.47 98 SER A C 1
ATOM 787 O O . SER A 1 98 ? 54.572 0.083 -4.261 1.00 41.47 98 SER A O 1
ATOM 789 N N . ALA A 1 99 ? 54.276 1.761 -5.723 1.00 40.12 99 ALA A N 1
ATOM 790 C CA . ALA A 1 99 ? 52.869 1.461 -6.031 1.00 40.12 99 ALA A CA 1
ATOM 791 C C . ALA A 1 99 ? 52.616 0.905 -7.449 1.00 40.12 99 ALA A C 1
ATOM 793 O O . ALA A 1 99 ? 51.474 0.617 -7.794 1.00 40.12 99 ALA A O 1
ATOM 794 N N . ALA A 1 100 ? 53.656 0.724 -8.268 1.00 38.97 100 ALA A N 1
ATOM 795 C CA . ALA A 1 100 ? 53.546 0.106 -9.590 1.00 38.97 100 ALA A CA 1
ATOM 796 C C . ALA A 1 100 ? 54.118 -1.318 -9.544 1.00 38.97 100 ALA A C 1
ATOM 798 O O . ALA A 1 100 ? 55.233 -1.571 -9.998 1.00 38.97 100 ALA A O 1
ATOM 799 N N . SER A 1 101 ? 53.383 -2.256 -8.942 1.00 38.28 101 SER A N 1
ATOM 800 C CA . SER A 1 101 ? 53.683 -3.672 -9.137 1.00 38.28 101 SER A CA 1
ATOM 801 C C . SER A 1 101 ? 53.134 -4.121 -10.494 1.00 38.28 101 SER A C 1
ATOM 803 O O . SER A 1 101 ? 51.971 -3.908 -10.824 1.00 38.28 101 SER A O 1
ATOM 805 N N . SER A 1 102 ? 54.023 -4.752 -11.263 1.00 41.03 102 SER A N 1
ATOM 806 C CA . SER A 1 102 ? 53.904 -5.204 -12.655 1.00 41.03 102 SER A CA 1
ATOM 807 C C . SER A 1 102 ? 53.903 -4.093 -13.715 1.00 41.03 102 SER A C 1
ATOM 809 O O . SER A 1 102 ? 52.919 -3.400 -13.951 1.00 41.03 102 SER A O 1
ATOM 811 N N . THR A 1 103 ? 55.024 -3.979 -14.436 1.00 38.41 103 THR A N 1
ATOM 812 C CA . THR A 1 103 ? 54.980 -3.558 -15.841 1.00 38.41 103 THR A CA 1
ATOM 813 C C . THR A 1 103 ? 53.932 -4.421 -16.538 1.00 38.41 103 THR A C 1
ATOM 815 O O . THR A 1 103 ? 54.002 -5.644 -16.356 1.00 38.41 103 THR A O 1
ATOM 818 N N . PRO A 1 104 ? 52.995 -3.856 -17.323 1.00 36.62 104 PRO A N 1
ATOM 819 C CA . PRO A 1 104 ? 52.161 -4.686 -18.172 1.00 36.62 104 PRO A CA 1
ATOM 820 C C . PRO A 1 104 ? 53.126 -5.519 -19.008 1.00 36.62 104 PRO A C 1
ATOM 822 O O . PRO A 1 104 ? 53.989 -4.976 -19.703 1.00 36.62 104 PRO A O 1
ATOM 825 N N . SER A 1 105 ? 53.062 -6.842 -18.850 1.00 35.62 105 SER A N 1
ATOM 826 C CA . SER A 1 105 ? 53.674 -7.721 -19.827 1.00 35.62 105 SER A CA 1
ATOM 827 C C . SER A 1 105 ? 53.002 -7.319 -21.125 1.00 35.62 105 SER A C 1
ATOM 829 O O . SER A 1 105 ? 51.811 -7.559 -21.302 1.00 35.62 105 SER A O 1
ATOM 831 N N . VAL A 1 106 ? 53.742 -6.633 -21.997 1.00 38.12 106 VAL A N 1
ATOM 832 C CA . VAL A 1 106 ? 53.446 -6.672 -23.419 1.00 38.12 106 VAL A CA 1
ATOM 833 C C . VAL A 1 106 ? 53.621 -8.144 -23.735 1.00 38.12 106 VAL A C 1
ATOM 835 O O . VAL A 1 106 ? 54.733 -8.602 -24.011 1.00 38.12 106 VAL A O 1
ATOM 838 N N . ALA A 1 107 ? 52.542 -8.910 -23.553 1.00 32.00 107 ALA A N 1
ATOM 839 C CA . ALA A 1 107 ? 52.425 -10.218 -24.130 1.00 32.00 107 ALA A CA 1
ATOM 840 C C . ALA A 1 107 ? 52.656 -9.929 -25.597 1.00 32.00 107 ALA A C 1
ATOM 842 O O . ALA A 1 107 ? 51.852 -9.298 -26.282 1.00 32.00 107 ALA A O 1
ATOM 843 N N . THR A 1 108 ? 53.862 -10.265 -26.033 1.00 34.75 108 THR A N 1
ATOM 844 C CA . THR A 1 108 ? 54.172 -10.303 -27.434 1.00 34.75 108 THR A CA 1
ATOM 845 C C . THR A 1 108 ? 53.183 -11.338 -27.930 1.00 34.75 108 THR A C 1
ATOM 847 O O . THR A 1 108 ? 53.378 -12.532 -27.715 1.00 34.75 108 THR A O 1
ATOM 850 N N . ILE A 1 109 ? 52.076 -10.888 -28.522 1.00 32.91 109 ILE A N 1
ATOM 851 C CA . ILE A 1 109 ? 51.353 -11.687 -29.495 1.00 32.91 109 ILE A CA 1
ATOM 852 C C . ILE A 1 109 ? 52.354 -11.790 -30.645 1.00 32.91 109 ILE A C 1
ATOM 854 O O . ILE A 1 109 ? 52.321 -11.053 -31.629 1.00 32.91 109 ILE A O 1
ATOM 858 N N . THR A 1 110 ? 53.369 -12.630 -30.429 1.00 27.58 110 THR A N 1
ATOM 859 C CA . THR A 1 110 ? 54.231 -13.144 -31.464 1.00 27.58 110 THR A CA 1
ATOM 860 C C . THR A 1 110 ? 53.296 -13.761 -32.483 1.00 27.58 110 THR A C 1
ATOM 862 O O . THR A 1 110 ? 52.248 -14.323 -32.157 1.00 27.58 110 THR A O 1
ATOM 865 N N . ALA A 1 111 ? 53.672 -13.607 -33.741 1.00 31.88 111 ALA A N 1
ATOM 866 C CA . ALA A 1 111 ? 52.937 -14.016 -34.923 1.00 31.88 111 ALA A CA 1
ATOM 867 C C . ALA A 1 111 ? 52.695 -15.546 -35.049 1.00 31.88 111 ALA A C 1
ATOM 869 O O . ALA A 1 111 ? 52.623 -16.066 -36.159 1.00 31.88 111 ALA A O 1
ATOM 870 N N . GLU A 1 112 ? 52.556 -16.288 -33.946 1.00 27.64 112 GLU A N 1
ATOM 871 C CA . GLU A 1 112 ? 52.363 -17.741 -33.899 1.00 27.64 112 GLU A CA 1
ATOM 872 C C . GLU A 1 112 ? 50.935 -18.191 -33.557 1.00 27.64 112 GLU A C 1
ATOM 874 O O . GLU A 1 112 ? 50.583 -19.327 -33.863 1.00 27.64 112 GLU A O 1
ATOM 879 N N . SER A 1 113 ? 50.048 -17.317 -33.069 1.00 26.98 113 SER A N 1
ATOM 880 C CA . SER A 1 113 ? 48.602 -17.616 -32.985 1.00 26.98 113 SER A CA 1
ATOM 881 C C . SER A 1 113 ? 47.852 -17.391 -34.313 1.00 26.98 113 SER A C 1
ATOM 883 O O . SER A 1 113 ? 46.682 -17.743 -34.439 1.00 26.98 113 SER A O 1
ATOM 885 N N . PHE A 1 114 ? 48.553 -16.935 -35.360 1.00 29.30 114 PHE A N 1
ATOM 886 C CA . PHE A 1 114 ? 48.074 -16.815 -36.749 1.00 29.30 114 PHE A CA 1
ATOM 887 C C . PHE A 1 114 ? 47.959 -18.156 -37.513 1.00 29.30 114 PHE A C 1
ATOM 889 O O . PHE A 1 114 ? 47.860 -18.180 -38.743 1.00 29.30 114 PHE A O 1
ATOM 896 N N . ARG A 1 115 ? 47.962 -19.303 -36.821 1.00 28.64 115 ARG A N 1
ATOM 897 C CA . ARG A 1 115 ? 47.759 -20.626 -37.433 1.00 28.64 115 ARG A CA 1
ATOM 898 C C . ARG A 1 115 ? 46.684 -21.436 -36.720 1.00 28.64 115 ARG A C 1
ATOM 900 O O . ARG A 1 115 ? 46.946 -22.504 -36.185 1.00 28.64 115 ARG A O 1
ATOM 907 N N . ILE A 1 116 ? 45.440 -21.003 -36.863 1.00 25.36 116 ILE A N 1
ATOM 908 C CA . ILE A 1 116 ? 44.368 -21.959 -37.143 1.00 25.36 116 ILE A CA 1
ATOM 909 C C . ILE A 1 116 ? 43.796 -21.551 -38.493 1.00 25.36 116 ILE A C 1
ATOM 911 O O . ILE A 1 116 ? 42.991 -20.634 -38.602 1.00 25.36 116 ILE A O 1
ATOM 915 N N . ARG A 1 117 ? 44.287 -22.209 -39.549 1.00 24.31 117 ARG A N 1
ATOM 916 C CA . ARG A 1 117 ? 43.600 -22.221 -40.840 1.00 24.31 117 ARG A CA 1
ATOM 917 C C . ARG A 1 117 ? 42.259 -22.928 -40.617 1.00 24.31 117 ARG A C 1
ATOM 919 O O . ARG A 1 117 ? 42.297 -24.101 -40.244 1.00 24.31 117 ARG A O 1
ATOM 926 N N . PRO A 1 118 ? 41.102 -22.324 -40.928 1.00 25.80 118 PRO A N 1
ATOM 927 C CA . PRO A 1 118 ? 39.998 -23.120 -41.426 1.00 25.80 118 PRO A CA 1
ATOM 928 C C . PRO A 1 118 ? 40.513 -23.793 -42.700 1.00 25.80 118 PRO A C 1
ATOM 930 O O . PRO A 1 118 ? 40.931 -23.132 -43.654 1.00 25.80 118 PRO A O 1
ATOM 933 N N . SER A 1 119 ? 40.580 -25.118 -42.692 1.00 28.03 119 SER A N 1
ATOM 934 C CA . SER A 1 119 ? 40.893 -25.925 -43.864 1.00 28.03 119 SER A CA 1
ATOM 935 C C . SER A 1 119 ? 39.720 -25.879 -44.846 1.00 28.03 119 SER A C 1
ATOM 937 O O . SER A 1 119 ? 38.988 -26.850 -44.984 1.00 28.03 119 SER A O 1
ATOM 939 N N . ALA A 1 120 ? 39.504 -24.744 -45.500 1.00 27.92 120 ALA A N 1
ATOM 940 C CA . ALA A 1 120 ? 38.645 -24.645 -46.670 1.00 27.92 120 ALA A CA 1
ATOM 941 C C . ALA A 1 120 ? 38.971 -23.343 -47.403 1.00 27.92 120 ALA A C 1
ATOM 943 O O . ALA A 1 120 ? 38.478 -22.270 -47.064 1.00 27.92 120 ALA A O 1
ATOM 944 N N . SER A 1 121 ? 39.819 -23.436 -48.424 1.00 27.08 121 SER A N 1
ATOM 945 C CA . SER A 1 121 ? 39.799 -22.452 -49.502 1.00 27.08 121 SER A CA 1
ATOM 946 C C . SER A 1 121 ? 38.361 -22.370 -50.039 1.00 27.08 121 SER A C 1
ATOM 948 O O . SER A 1 121 ? 37.755 -23.427 -50.242 1.00 27.08 121 SER A O 1
ATOM 950 N N . PRO A 1 122 ? 37.795 -21.177 -50.291 1.00 27.19 122 PRO A N 1
ATOM 951 C CA . PRO A 1 122 ? 36.518 -21.087 -50.986 1.00 27.19 122 PRO A CA 1
ATOM 952 C C . PRO A 1 122 ? 36.667 -21.752 -52.365 1.00 27.19 122 PRO A C 1
ATOM 954 O O . PRO A 1 122 ? 37.714 -21.577 -52.999 1.00 27.19 122 PRO A O 1
ATOM 957 N N . PRO A 1 123 ? 35.675 -22.525 -52.846 1.00 25.02 123 PRO A N 1
ATOM 958 C CA . PRO A 1 123 ? 35.725 -23.064 -54.193 1.00 25.02 123 PRO A CA 1
ATOM 959 C C . PRO A 1 123 ? 35.784 -21.890 -55.173 1.00 25.02 123 PRO A C 1
ATOM 961 O O . PRO A 1 123 ? 34.851 -21.097 -55.301 1.00 25.02 123 PRO A O 1
ATOM 964 N N . SER A 1 124 ? 36.921 -21.762 -55.851 1.00 31.28 124 SER A N 1
ATOM 965 C CA . SER A 1 124 ? 37.028 -20.978 -57.067 1.00 31.28 124 SER A CA 1
ATOM 966 C C . SER A 1 124 ? 36.073 -21.596 -58.090 1.00 31.28 124 SER A C 1
ATOM 968 O O . SER A 1 124 ? 36.163 -22.783 -58.386 1.00 31.28 124 SER A O 1
ATOM 970 N N . SER A 1 125 ? 35.178 -20.767 -58.629 1.00 34.94 125 SER A N 1
ATOM 971 C CA . SER A 1 125 ? 34.141 -21.057 -59.634 1.00 34.94 125 SER A CA 1
ATOM 972 C C . SER A 1 125 ? 32.784 -21.571 -59.118 1.00 34.94 125 SER A C 1
ATOM 974 O O . SER A 1 125 ? 32.568 -22.752 -58.872 1.00 34.94 125 SER A O 1
ATOM 976 N N . LEU A 1 126 ? 31.820 -20.648 -59.073 1.00 27.80 126 LEU A N 1
ATOM 977 C CA . LEU A 1 126 ? 30.397 -20.906 -59.311 1.00 27.80 126 LEU A CA 1
ATOM 978 C C . LEU A 1 126 ? 29.895 -19.887 -60.363 1.00 27.80 126 LEU A C 1
ATOM 980 O O . LEU A 1 126 ? 30.523 -18.838 -60.533 1.00 27.80 126 LEU A O 1
ATOM 984 N N . PRO A 1 127 ? 28.858 -20.229 -61.151 1.00 27.06 127 PRO A N 1
ATOM 985 C CA . PRO A 1 127 ? 28.728 -19.827 -62.551 1.00 27.06 127 PRO A CA 1
ATOM 986 C C . PRO A 1 127 ? 28.221 -18.395 -62.735 1.00 27.06 127 PRO A C 1
ATOM 988 O O . PRO A 1 127 ? 27.435 -17.888 -61.939 1.00 27.06 127 PRO A O 1
ATOM 991 N N . GLN A 1 128 ? 28.641 -17.776 -63.840 1.00 31.02 128 GLN A N 1
ATOM 992 C CA . GLN A 1 128 ? 28.131 -16.493 -64.332 1.00 31.02 128 GLN A CA 1
ATOM 993 C C . GLN A 1 128 ? 26.589 -16.500 -64.447 1.00 31.02 128 GLN A C 1
ATOM 995 O O . GLN A 1 128 ? 26.016 -17.526 -64.829 1.00 31.02 128 GLN A O 1
ATOM 1000 N N . PRO A 1 129 ? 25.912 -15.370 -64.174 1.00 28.12 129 PRO A N 1
ATOM 1001 C CA . PRO A 1 129 ? 24.462 -15.271 -64.282 1.00 28.12 129 PRO A CA 1
ATOM 1002 C C . PRO A 1 129 ? 23.990 -15.462 -65.730 1.00 28.12 129 PRO A C 1
ATOM 1004 O O . PRO A 1 129 ? 24.472 -14.822 -66.666 1.00 28.12 129 PRO A O 1
ATOM 1007 N N . ILE A 1 130 ? 23.017 -16.358 -65.893 1.00 27.95 130 ILE A N 1
ATOM 1008 C CA . ILE A 1 130 ? 22.312 -16.635 -67.145 1.00 27.95 130 ILE A CA 1
ATOM 1009 C C . ILE A 1 130 ? 21.507 -15.389 -67.545 1.00 27.95 130 ILE A C 1
ATOM 1011 O O . ILE A 1 130 ? 20.730 -14.855 -66.755 1.00 27.95 130 ILE A O 1
ATOM 1015 N N . ALA A 1 131 ? 21.705 -14.930 -68.783 1.00 28.00 131 ALA A N 1
ATOM 1016 C CA . ALA A 1 131 ? 20.980 -13.814 -69.381 1.00 28.00 131 ALA A CA 1
ATOM 1017 C C . ALA A 1 131 ? 19.457 -14.070 -69.406 1.00 28.00 131 ALA A C 1
ATOM 1019 O O . ALA A 1 131 ? 19.032 -15.192 -69.697 1.00 28.00 131 ALA A O 1
ATOM 1020 N N . PRO A 1 132 ? 18.612 -13.049 -69.169 1.00 27.61 132 PRO A N 1
ATOM 1021 C CA . PRO A 1 132 ? 17.171 -13.227 -69.224 1.00 27.61 132 PRO A CA 1
ATOM 1022 C C . PRO A 1 132 ? 16.709 -13.488 -70.663 1.00 27.61 132 PRO A C 1
ATOM 1024 O O . PRO A 1 132 ? 16.952 -12.713 -71.591 1.00 27.61 132 PRO A O 1
ATOM 1027 N N . VAL A 1 133 ? 16.006 -14.608 -70.820 1.00 26.41 133 VAL A N 1
ATOM 1028 C CA . VAL A 1 133 ? 15.286 -15.015 -72.026 1.00 26.41 133 VAL A CA 1
ATOM 1029 C C . VAL A 1 133 ? 14.236 -13.957 -72.369 1.00 26.41 133 VAL A C 1
ATOM 1031 O O . VAL A 1 133 ? 13.322 -13.682 -71.591 1.00 26.41 133 VAL A O 1
ATOM 1034 N N . ARG A 1 134 ? 14.354 -13.378 -73.570 1.00 24.41 134 ARG A N 1
ATOM 1035 C CA . ARG A 1 134 ? 13.315 -12.558 -74.204 1.00 24.41 134 ARG A CA 1
ATOM 1036 C C . ARG A 1 134 ? 12.020 -13.367 -74.321 1.00 24.41 134 ARG A C 1
ATOM 1038 O O . ARG A 1 134 ? 12.002 -14.393 -74.997 1.00 24.41 134 ARG A O 1
ATOM 1045 N N . ARG A 1 135 ? 10.917 -12.846 -73.777 1.00 26.38 135 ARG A N 1
ATOM 1046 C CA . ARG A 1 135 ? 9.575 -13.130 -74.300 1.00 26.38 135 ARG A CA 1
ATOM 1047 C C . ARG A 1 135 ? 9.082 -11.922 -75.081 1.00 26.38 135 ARG A C 1
ATOM 1049 O O . ARG A 1 135 ? 8.810 -10.860 -74.535 1.00 26.38 135 ARG A O 1
ATOM 1056 N N . SER A 1 136 ? 9.021 -12.129 -76.386 1.00 23.81 136 SER A N 1
ATOM 1057 C CA . SER A 1 136 ? 8.297 -11.344 -77.371 1.00 23.81 136 SER A CA 1
ATOM 1058 C C . SER A 1 136 ? 6.790 -11.425 -77.130 1.00 23.81 136 SER A C 1
ATOM 1060 O O . SER A 1 136 ? 6.260 -12.534 -77.096 1.00 23.81 136 SER A O 1
ATOM 1062 N N . LEU A 1 137 ? 6.105 -10.282 -77.084 1.00 27.72 137 LEU A N 1
ATOM 1063 C CA . LEU A 1 137 ? 4.723 -10.146 -77.547 1.00 27.72 137 LEU A CA 1
ATOM 1064 C C . LEU A 1 137 ? 4.585 -8.807 -78.302 1.00 27.72 137 LEU A C 1
ATOM 1066 O O . LEU A 1 137 ? 4.860 -7.741 -77.762 1.00 27.72 137 LEU A O 1
ATOM 1070 N N . SER A 1 138 ? 4.259 -8.960 -79.590 1.00 25.28 138 SER A N 1
ATOM 1071 C CA . SER A 1 138 ? 3.602 -8.071 -80.573 1.00 25.28 138 SER A CA 1
ATOM 1072 C C . SER A 1 138 ? 2.997 -6.758 -80.043 1.00 25.28 138 SER A C 1
ATOM 1074 O O . SER A 1 138 ? 2.282 -6.794 -79.051 1.00 25.28 138 SER A O 1
ATOM 1076 N N . ALA A 1 139 ? 3.269 -5.575 -80.607 1.00 24.94 139 ALA A N 1
ATOM 1077 C CA . ALA A 1 139 ? 2.971 -5.024 -81.951 1.00 24.94 139 ALA A CA 1
ATOM 1078 C C . ALA A 1 139 ? 1.778 -4.043 -81.916 1.00 24.94 139 ALA A C 1
ATOM 1080 O O . ALA A 1 139 ? 0.760 -4.331 -81.295 1.00 24.94 139 ALA A O 1
ATOM 1081 N N . GLY A 1 140 ? 1.925 -2.924 -82.637 1.00 24.66 140 GLY A N 1
ATOM 1082 C CA . GLY A 1 140 ? 0.903 -1.901 -82.906 1.00 24.66 140 GLY A CA 1
ATOM 1083 C C . GLY A 1 140 ? 1.402 -0.497 -82.543 1.00 24.66 140 GLY A C 1
ATOM 1084 O O . GLY A 1 140 ? 1.320 -0.121 -81.384 1.00 24.66 140 GLY A O 1
ATOM 1085 N N . SER A 1 141 ? 2.126 0.194 -83.439 1.00 26.05 141 SER A N 1
ATOM 1086 C CA . SER A 1 141 ? 1.582 1.183 -84.407 1.00 26.05 141 SER A CA 1
ATOM 1087 C C . SER A 1 141 ? 1.295 2.536 -83.724 1.00 26.05 141 SER A C 1
ATOM 1089 O O . SER A 1 141 ? 0.619 2.552 -82.709 1.00 26.05 141 SER A O 1
ATOM 1091 N N . ASP A 1 142 ? 1.673 3.719 -84.190 1.00 24.25 142 ASP A N 1
ATOM 1092 C CA . ASP A 1 142 ? 2.349 4.190 -85.395 1.00 24.25 142 ASP A CA 1
ATOM 1093 C C . ASP A 1 142 ? 2.525 5.726 -85.230 1.00 24.25 142 ASP A C 1
ATOM 1095 O O . ASP A 1 142 ? 1.820 6.339 -84.428 1.00 24.25 142 ASP A O 1
ATOM 1099 N N . VAL A 1 143 ? 3.387 6.329 -86.055 1.00 27.98 143 VAL A N 1
ATOM 1100 C CA . VAL A 1 143 ? 3.409 7.758 -86.474 1.00 27.98 143 VAL A CA 1
ATOM 1101 C C . VAL A 1 143 ? 4.016 8.843 -85.543 1.00 27.98 143 VAL A C 1
ATOM 1103 O O . VAL A 1 143 ? 3.348 9.432 -84.703 1.00 27.98 143 VAL A O 1
ATOM 1106 N N . ASP A 1 144 ? 5.301 9.139 -85.812 1.00 26.05 144 ASP A N 1
ATOM 1107 C CA . ASP A 1 144 ? 5.882 10.384 -86.397 1.00 26.05 144 ASP A CA 1
ATOM 1108 C C . ASP A 1 144 ? 5.631 11.799 -85.771 1.00 26.05 144 ASP A C 1
ATOM 1110 O O . ASP A 1 144 ? 4.673 12.028 -85.040 1.00 26.05 144 ASP A O 1
ATOM 1114 N N . PRO A 1 145 ? 6.523 12.796 -86.007 1.00 45.81 145 PRO A N 1
ATOM 1115 C CA . PRO A 1 145 ? 7.057 13.682 -84.979 1.00 45.81 145 PRO A CA 1
ATOM 1116 C C . PRO A 1 145 ? 6.950 15.168 -85.419 1.00 45.81 145 PRO A C 1
ATOM 1118 O O . PRO A 1 145 ? 6.293 15.504 -86.402 1.00 45.81 145 PRO A O 1
ATOM 1121 N N . ARG A 1 146 ? 7.747 16.030 -84.773 1.00 23.95 146 ARG A N 1
ATOM 1122 C CA . ARG A 1 146 ? 8.344 17.295 -85.268 1.00 23.95 146 ARG A CA 1
ATOM 1123 C C . ARG A 1 146 ? 7.845 18.592 -84.634 1.00 23.95 146 ARG A C 1
ATOM 1125 O O . ARG A 1 146 ? 6.662 18.898 -84.615 1.00 23.95 146 ARG A O 1
ATOM 1132 N N . ARG A 1 147 ? 8.885 19.418 -84.433 1.00 24.00 147 ARG A N 1
ATOM 1133 C CA . ARG A 1 147 ? 8.962 20.887 -84.508 1.00 24.00 147 ARG A CA 1
ATOM 1134 C C . ARG A 1 147 ? 8.372 21.632 -83.320 1.00 24.00 147 ARG A C 1
ATOM 1136 O O . ARG A 1 147 ? 7.326 21.281 -82.815 1.00 24.00 147 ARG A O 1
ATOM 1143 N N . SER A 1 148 ? 8.913 22.757 -82.880 1.00 23.81 148 SER A N 1
ATOM 1144 C CA . SER A 1 148 ? 10.153 23.530 -83.077 1.00 23.81 148 SER A CA 1
ATOM 1145 C C . SER A 1 148 ? 9.730 24.934 -82.673 1.00 23.81 148 SER A C 1
ATOM 1147 O O . SER A 1 148 ? 8.680 25.360 -83.143 1.00 23.81 148 SER A O 1
ATOM 1149 N N . ALA A 1 149 ? 10.634 25.667 -82.014 1.00 23.86 149 ALA A N 1
ATOM 1150 C CA . ALA A 1 149 ? 10.694 27.132 -82.043 1.00 23.86 149 ALA A CA 1
ATOM 1151 C C . ALA A 1 149 ? 9.496 27.846 -81.373 1.00 23.86 149 ALA A C 1
ATOM 1153 O O . ALA A 1 149 ? 8.374 27.378 -81.367 1.00 23.86 149 ALA A O 1
ATOM 1154 N N . SER A 1 150 ? 9.591 29.033 -80.803 1.00 24.09 150 SER A N 1
ATOM 1155 C CA . SER A 1 150 ? 10.658 29.975 -80.490 1.00 24.09 150 SER A CA 1
ATOM 1156 C C . SER A 1 150 ? 9.943 31.149 -79.804 1.00 24.09 150 SER A C 1
ATOM 1158 O O . SER A 1 150 ? 8.717 31.252 -79.841 1.00 24.09 150 SER A O 1
ATOM 1160 N N . SER A 1 151 ? 10.746 32.129 -79.392 1.00 23.17 151 SER A N 1
ATOM 1161 C CA . SER A 1 151 ? 10.402 33.556 -79.433 1.00 23.17 151 SER A CA 1
ATOM 1162 C C . SER A 1 151 ? 9.879 34.119 -78.103 1.00 23.17 151 SER A C 1
ATOM 1164 O O . SER A 1 151 ? 8.877 33.664 -77.569 1.00 23.17 151 SER A O 1
ATOM 1166 N N . LEU A 1 152 ? 10.677 34.973 -77.446 1.00 24.45 152 LEU A N 1
ATOM 1167 C CA . LEU A 1 152 ? 10.737 36.453 -77.572 1.00 24.45 152 LEU A CA 1
ATOM 1168 C C . LEU A 1 152 ? 10.079 37.012 -76.277 1.00 24.45 152 LEU A C 1
ATOM 1170 O O . LEU A 1 152 ? 9.075 36.477 -75.844 1.00 24.45 152 LEU A O 1
ATOM 1174 N N . ILE A 1 153 ? 10.550 38.032 -75.546 1.00 23.98 153 ILE A N 1
ATOM 1175 C CA . ILE A 1 153 ? 11.200 39.281 -75.947 1.00 23.98 153 ILE A CA 1
ATOM 1176 C C . ILE A 1 153 ? 11.651 40.080 -74.688 1.00 23.98 153 ILE A C 1
ATOM 1178 O O . ILE A 1 153 ? 10.962 40.043 -73.675 1.00 23.98 153 ILE A O 1
ATOM 1182 N N . ARG A 1 154 ? 12.744 40.860 -74.844 1.00 23.41 154 ARG A N 1
ATOM 1183 C CA . ARG A 1 154 ? 13.192 42.117 -74.159 1.00 23.41 154 ARG A CA 1
ATOM 1184 C C . ARG A 1 154 ? 13.447 42.107 -72.640 1.00 23.41 154 ARG A C 1
ATOM 1186 O O . ARG A 1 154 ? 12.567 41.795 -71.860 1.00 23.41 154 ARG A O 1
ATOM 1193 N N . SER A 1 155 ? 14.641 42.417 -72.116 1.00 26.00 155 SER A N 1
ATOM 1194 C CA . SER A 1 155 ? 15.552 43.585 -72.244 1.00 26.00 155 SER A CA 1
ATOM 1195 C C . SER A 1 155 ? 15.035 44.899 -71.629 1.00 26.00 155 SER A C 1
ATOM 1197 O O . SER A 1 155 ? 14.120 45.515 -72.171 1.00 26.00 155 SER A O 1
ATOM 1199 N N . GLY A 1 156 ? 15.719 45.385 -70.586 1.00 24.33 156 GLY A N 1
ATOM 1200 C CA . GLY A 1 156 ? 15.579 46.739 -70.036 1.00 24.33 156 GLY A CA 1
ATOM 1201 C C . GLY A 1 156 ? 16.688 47.058 -69.024 1.00 24.33 156 GLY A C 1
ATOM 1202 O O . GLY A 1 156 ? 16.762 46.433 -67.974 1.00 24.33 156 GLY A O 1
ATOM 1203 N N . MET A 1 157 ? 17.569 47.991 -69.393 1.00 27.11 157 MET A N 1
ATOM 1204 C CA . MET A 1 157 ? 18.762 48.474 -68.678 1.00 27.11 157 MET A CA 1
ATOM 1205 C C . MET A 1 157 ? 18.447 49.367 -67.459 1.00 27.11 157 MET A C 1
ATOM 1207 O O . MET A 1 157 ? 17.398 50.001 -67.413 1.00 27.11 157 MET A O 1
ATOM 1211 N N . GLY A 1 158 ? 19.421 49.539 -66.551 1.00 25.33 158 GLY A N 1
ATOM 1212 C CA . GLY A 1 158 ? 19.442 50.635 -65.570 1.00 25.33 158 GLY A CA 1
ATOM 1213 C C . GLY A 1 158 ? 20.730 50.681 -64.735 1.00 25.33 158 GLY A C 1
ATOM 1214 O O . GLY A 1 158 ? 21.104 49.699 -64.111 1.00 25.33 158 GLY A O 1
ATOM 1215 N N . THR A 1 159 ? 21.424 51.816 -64.764 1.00 25.44 159 THR A N 1
ATOM 1216 C CA . THR A 1 159 ? 22.850 52.041 -64.448 1.00 25.44 159 THR A CA 1
ATOM 1217 C C . THR A 1 159 ? 23.132 52.782 -63.122 1.00 25.44 159 THR A C 1
ATOM 1219 O O . THR A 1 159 ? 22.293 53.575 -62.708 1.00 25.44 159 THR A O 1
ATOM 1222 N N . LYS A 1 160 ? 24.399 52.686 -62.650 1.00 25.47 160 LYS A N 1
ATOM 1223 C CA . LYS A 1 160 ? 25.243 53.639 -61.853 1.00 25.47 160 LYS A CA 1
ATOM 1224 C C . LYS A 1 160 ? 25.542 53.311 -60.366 1.00 25.47 160 LYS A C 1
ATOM 1226 O O . LYS A 1 160 ? 24.637 53.178 -59.555 1.00 25.47 160 LYS A O 1
ATOM 1231 N N . GLY A 1 161 ? 26.850 53.244 -60.043 1.00 23.36 161 GLY A N 1
ATOM 1232 C CA . GLY A 1 161 ? 27.461 53.318 -58.688 1.00 23.36 161 GLY A CA 1
ATOM 1233 C C . GLY A 1 161 ? 27.606 54.774 -58.180 1.00 23.36 161 GLY A C 1
ATOM 1234 O O . GLY A 1 161 ? 26.852 55.599 -58.697 1.00 23.36 161 GLY A O 1
ATOM 1235 N N . PRO A 1 162 ? 28.555 55.164 -57.278 1.00 34.72 162 PRO A N 1
ATOM 1236 C CA . PRO A 1 162 ? 29.721 54.441 -56.720 1.00 34.72 162 PRO A CA 1
ATOM 1237 C C . PRO A 1 162 ? 29.966 54.603 -55.177 1.00 34.72 162 PRO A C 1
ATOM 1239 O O . PRO A 1 162 ? 29.227 55.299 -54.497 1.00 34.72 162 PRO A O 1
ATOM 1242 N N . SER A 1 163 ? 31.021 53.929 -54.669 1.00 27.38 163 SER A N 1
ATOM 1243 C CA . SER A 1 163 ? 31.957 54.247 -53.543 1.00 27.38 163 SER A CA 1
ATOM 1244 C C . SER A 1 163 ? 31.499 55.138 -52.364 1.00 27.38 163 SER A C 1
ATOM 1246 O O . SER A 1 163 ? 31.041 56.246 -52.595 1.00 27.38 163 SER A O 1
ATOM 1248 N N . THR A 1 164 ? 31.751 54.782 -51.093 1.00 24.27 164 THR A N 1
ATOM 1249 C CA . THR A 1 164 ? 32.994 55.169 -50.371 1.00 24.27 164 THR A CA 1
ATOM 1250 C C . THR A 1 164 ? 33.397 54.216 -49.229 1.00 24.27 164 THR A C 1
ATOM 1252 O O . THR A 1 164 ? 32.605 53.441 -48.707 1.00 24.27 164 THR A O 1
ATOM 1255 N N . VAL A 1 165 ? 34.677 54.302 -48.858 1.00 25.36 165 VAL A N 1
ATOM 1256 C CA . VAL A 1 165 ? 35.522 53.303 -48.189 1.00 25.36 165 VAL A CA 1
ATOM 1257 C C . VAL A 1 165 ? 36.091 53.845 -46.857 1.00 25.36 165 VAL A C 1
ATOM 1259 O O . VAL A 1 165 ? 36.551 54.980 -46.841 1.00 25.36 165 VAL A O 1
ATOM 1262 N N . SER A 1 166 ? 36.197 52.961 -45.840 1.00 23.48 166 SER A N 1
ATOM 1263 C CA . SER A 1 166 ? 37.168 52.907 -44.697 1.00 23.48 166 SER A CA 1
ATOM 1264 C C . SER A 1 166 ? 37.044 53.870 -43.492 1.00 23.48 166 SER A C 1
ATOM 1266 O O . SER A 1 166 ? 36.418 54.913 -43.646 1.00 23.48 166 SER A O 1
ATOM 1268 N N . PRO A 1 167 ? 37.708 53.611 -42.321 1.00 34.69 167 PRO A N 1
ATOM 1269 C CA . PRO A 1 167 ? 38.560 52.464 -41.895 1.00 34.69 167 PRO A CA 1
ATOM 1270 C C . PRO A 1 167 ? 38.197 51.865 -40.496 1.00 34.69 167 PRO A C 1
ATOM 1272 O O . PRO A 1 167 ? 37.559 52.511 -39.678 1.00 34.69 167 PRO A O 1
ATOM 1275 N N . LEU A 1 168 ? 38.567 50.618 -40.165 1.00 23.67 168 LEU A N 1
ATOM 1276 C CA . LEU A 1 168 ? 39.787 50.298 -39.393 1.00 23.67 168 LEU A CA 1
ATOM 1277 C C . LEU A 1 168 ? 40.196 48.815 -39.569 1.00 23.67 168 LEU A C 1
ATOM 1279 O O . LEU A 1 168 ? 39.490 47.895 -39.173 1.00 23.67 168 LEU A O 1
ATOM 1283 N N . LYS A 1 169 ? 41.384 48.622 -40.157 1.00 24.42 169 LYS A N 1
ATOM 1284 C CA . LYS A 1 169 ? 42.295 47.458 -40.026 1.00 24.42 169 LYS A CA 1
ATOM 1285 C C . LYS A 1 169 ? 42.851 47.456 -38.586 1.00 24.42 169 LYS A C 1
ATOM 1287 O O . LYS A 1 169 ? 43.071 48.549 -38.080 1.00 24.42 169 LYS A O 1
ATOM 1292 N N . ARG A 1 170 ? 43.188 46.380 -37.861 1.00 28.95 170 ARG A N 1
ATOM 1293 C CA . ARG A 1 170 ? 43.708 44.993 -38.059 1.00 28.95 170 ARG A CA 1
ATOM 1294 C C . ARG A 1 170 ? 43.683 44.361 -36.633 1.00 28.95 170 ARG A C 1
ATOM 1296 O O . ARG A 1 170 ? 43.724 45.135 -35.687 1.00 28.95 170 ARG A O 1
ATOM 1303 N N . ALA A 1 171 ? 43.730 43.068 -36.310 1.00 28.41 171 ALA A N 1
ATOM 1304 C CA . ALA A 1 171 ? 43.885 41.745 -36.936 1.00 28.41 171 ALA A CA 1
ATOM 1305 C C . ALA A 1 171 ? 43.611 40.714 -35.793 1.00 28.41 171 ALA A C 1
ATOM 1307 O O . ALA A 1 171 ? 43.722 41.088 -34.632 1.00 28.41 171 ALA A O 1
ATOM 1308 N N . GLY A 1 172 ? 43.293 39.432 -35.978 1.00 25.19 172 GLY A N 1
ATOM 1309 C CA . GLY A 1 172 ? 43.240 38.578 -37.156 1.00 25.19 172 GLY A CA 1
ATOM 1310 C C . GLY A 1 172 ? 42.705 37.181 -36.785 1.00 25.19 172 GLY A C 1
ATOM 1311 O O . GLY A 1 172 ? 42.672 36.819 -35.612 1.00 25.19 172 GLY A O 1
ATOM 1312 N N . ALA A 1 173 ? 42.336 36.438 -37.836 1.00 28.30 173 ALA A N 1
ATOM 1313 C CA . ALA A 1 173 ? 41.682 35.122 -37.886 1.00 28.30 173 ALA A CA 1
ATOM 1314 C C . ALA A 1 173 ? 40.142 35.124 -37.754 1.00 28.30 173 ALA A C 1
ATOM 1316 O O . ALA A 1 173 ? 39.565 34.404 -36.947 1.00 28.30 173 ALA A O 1
ATOM 1317 N N . GLU A 1 174 ? 39.468 35.896 -38.615 1.00 28.98 174 GLU A N 1
ATOM 1318 C CA . GLU A 1 174 ? 38.052 35.677 -38.935 1.00 28.98 174 GLU A CA 1
ATOM 1319 C C . GLU A 1 174 ? 37.926 34.613 -40.030 1.00 28.98 174 GLU A C 1
ATOM 1321 O O . GLU A 1 174 ? 38.328 34.811 -41.180 1.00 28.98 174 GLU A O 1
ATOM 1326 N N . THR A 1 175 ? 37.353 33.471 -39.663 1.00 27.81 175 THR A N 1
ATOM 1327 C CA . THR A 1 175 ? 36.806 32.487 -40.592 1.00 27.81 175 THR A CA 1
ATOM 1328 C C . THR A 1 175 ? 35.756 33.190 -41.452 1.00 27.81 175 THR A C 1
ATOM 1330 O O . THR A 1 175 ? 34.756 33.689 -40.937 1.00 27.81 175 THR A O 1
ATOM 1333 N N . MET A 1 176 ? 35.997 33.270 -42.763 1.00 21.08 176 MET A N 1
ATOM 1334 C CA . MET A 1 176 ? 35.039 33.783 -43.742 1.00 21.08 176 MET A CA 1
ATOM 1335 C C . MET A 1 176 ? 33.734 32.983 -43.645 1.00 21.08 176 MET A C 1
ATOM 1337 O O . MET A 1 176 ? 33.625 31.887 -44.192 1.00 21.08 176 MET A O 1
ATOM 1341 N N . TYR A 1 177 ? 32.722 33.542 -42.986 1.00 24.83 177 TYR A N 1
ATOM 1342 C CA . TYR A 1 177 ? 31.352 33.108 -43.208 1.00 24.83 177 TYR A CA 1
ATOM 1343 C C . TYR A 1 177 ? 30.950 33.609 -44.595 1.00 24.83 177 TYR A C 1
ATOM 1345 O O . TYR A 1 177 ? 30.748 34.806 -44.807 1.00 24.83 177 TYR A O 1
ATOM 1353 N N . LEU A 1 178 ? 30.849 32.688 -45.553 1.00 25.53 178 LEU A N 1
ATOM 1354 C CA . LEU A 1 178 ? 30.077 32.893 -46.774 1.00 25.53 178 LEU A CA 1
ATOM 1355 C C . LEU A 1 178 ? 28.627 33.169 -46.357 1.00 25.53 178 LEU A C 1
ATOM 1357 O O . LEU A 1 178 ? 27.824 32.251 -46.233 1.00 25.53 178 LEU A O 1
ATOM 1361 N N . LEU A 1 179 ? 28.292 34.434 -46.104 1.00 25.00 179 LEU A N 1
ATOM 1362 C CA . LEU A 1 179 ? 26.908 34.890 -46.040 1.00 25.00 179 LEU A CA 1
ATOM 1363 C C . LEU A 1 179 ? 26.303 34.683 -47.436 1.00 25.00 179 LEU A C 1
ATOM 1365 O O . LEU A 1 179 ? 26.729 35.362 -48.377 1.00 25.00 179 LEU A O 1
ATOM 1369 N N . PRO A 1 180 ? 25.325 33.776 -47.618 1.00 26.58 180 PRO A N 1
ATOM 1370 C CA . PRO A 1 180 ? 24.648 33.651 -48.896 1.00 26.58 180 PRO A CA 1
ATOM 1371 C C . PRO A 1 180 ? 23.903 34.959 -49.175 1.00 26.58 180 PRO A C 1
ATOM 1373 O O . PRO A 1 180 ? 23.288 35.543 -48.279 1.00 26.58 180 PRO A O 1
ATOM 1376 N N . ALA A 1 181 ? 23.964 35.424 -50.423 1.00 28.56 181 ALA A N 1
ATOM 1377 C CA . ALA A 1 181 ? 23.302 36.642 -50.876 1.00 28.56 181 ALA A CA 1
ATOM 1378 C C . ALA A 1 181 ? 21.829 36.696 -50.425 1.00 28.56 181 ALA A C 1
ATOM 1380 O O . ALA A 1 181 ? 21.137 35.676 -50.438 1.00 28.56 181 ALA A O 1
ATOM 1381 N N . LYS A 1 182 ? 21.346 37.895 -50.054 1.00 35.03 182 LYS A N 1
ATOM 1382 C CA . LYS A 1 182 ? 19.939 38.177 -49.709 1.00 35.03 182 LYS A CA 1
ATOM 1383 C C . LYS A 1 182 ? 18.999 37.475 -50.704 1.00 35.03 182 LYS A C 1
ATOM 1385 O O . LYS A 1 182 ? 18.846 37.935 -51.833 1.00 35.03 182 LYS A O 1
ATOM 1390 N N . ARG A 1 183 ? 18.388 36.357 -50.290 1.00 39.03 183 ARG A N 1
ATOM 1391 C CA . ARG A 1 183 ? 17.454 35.584 -51.123 1.00 39.03 183 ARG A CA 1
ATOM 1392 C C . ARG A 1 183 ? 16.194 36.416 -51.389 1.00 39.03 183 ARG A C 1
ATOM 1394 O O . ARG A 1 183 ? 15.702 37.117 -50.503 1.00 39.03 183 ARG A O 1
ATOM 1401 N N . ALA A 1 184 ? 15.690 36.340 -52.620 1.00 36.56 184 ALA A N 1
ATOM 1402 C CA . ALA A 1 184 ? 14.432 36.952 -53.031 1.00 36.56 184 ALA A CA 1
ATOM 1403 C C . ALA A 1 184 ? 13.293 36.531 -52.083 1.00 36.56 184 ALA A C 1
ATOM 1405 O O . ALA A 1 184 ? 13.227 35.374 -51.669 1.00 36.56 184 ALA A O 1
ATOM 1406 N N . LYS A 1 185 ? 12.403 37.468 -51.721 1.00 38.47 185 LYS A N 1
ATOM 1407 C CA . LYS A 1 185 ? 11.194 37.168 -50.939 1.00 38.47 185 LYS A CA 1
ATOM 1408 C C . LYS A 1 185 ? 10.391 36.093 -51.677 1.00 38.47 185 LYS A C 1
ATOM 1410 O O . LYS A 1 185 ? 9.816 36.387 -52.722 1.00 38.47 185 LYS A O 1
ATOM 1415 N N . TYR A 1 186 ? 10.340 34.877 -51.137 1.00 41.16 186 TYR A N 1
ATOM 1416 C CA . TYR A 1 186 ? 9.404 33.864 -51.613 1.00 41.16 186 TYR A CA 1
ATOM 1417 C C . TYR A 1 186 ? 7.965 34.395 -51.456 1.00 41.16 186 TYR A C 1
ATOM 1419 O O . TYR A 1 186 ? 7.672 35.064 -50.455 1.00 41.16 186 TYR A O 1
ATOM 1427 N N . PRO A 1 187 ? 7.075 34.171 -52.438 1.00 40.25 187 PRO A N 1
ATOM 1428 C CA . PRO A 1 187 ? 5.688 34.614 -52.352 1.00 40.25 187 PRO A CA 1
ATOM 1429 C C . PRO A 1 187 ? 4.997 33.968 -51.140 1.00 40.25 187 PRO A C 1
ATOM 1431 O O . PRO A 1 187 ? 5.181 32.786 -50.869 1.00 40.25 187 PRO A O 1
ATOM 1434 N N . ARG A 1 188 ? 4.209 34.760 -50.397 1.00 44.88 188 ARG A N 1
ATOM 1435 C CA . ARG A 1 188 ? 3.543 34.395 -49.123 1.00 44.88 188 ARG A CA 1
ATOM 1436 C C . ARG A 1 188 ? 2.421 33.347 -49.248 1.00 44.88 188 ARG A C 1
ATOM 1438 O O . ARG A 1 188 ? 1.644 33.174 -48.316 1.00 44.88 188 ARG A O 1
ATOM 1445 N N . ALA A 1 189 ? 2.302 32.693 -50.395 1.00 50.84 189 ALA A N 1
ATOM 1446 C CA . ALA A 1 189 ? 1.386 31.585 -50.603 1.00 50.84 189 ALA A CA 1
ATOM 1447 C C . ALA A 1 189 ? 1.900 30.692 -51.734 1.00 50.84 189 ALA A C 1
ATOM 1449 O O . ALA A 1 189 ? 2.536 31.164 -52.683 1.00 50.84 189 ALA A O 1
ATOM 1450 N N . PHE A 1 190 ? 1.633 29.397 -51.588 1.00 52.88 190 PHE A N 1
ATOM 1451 C CA . PHE A 1 190 ? 1.989 28.357 -52.544 1.00 52.88 190 PHE A CA 1
ATOM 1452 C C . PHE A 1 190 ? 0.727 27.946 -53.304 1.00 52.88 190 PHE A C 1
ATOM 1454 O O . PHE A 1 190 ? -0.348 27.832 -52.711 1.00 52.88 190 PHE A O 1
ATOM 1461 N N . LYS A 1 191 ? 0.859 27.777 -54.619 1.00 50.88 191 LYS A N 1
ATOM 1462 C CA . LYS A 1 191 ? -0.240 27.454 -55.525 1.00 50.88 191 LYS A CA 1
ATOM 1463 C C . LYS A 1 191 ? -0.116 25.985 -55.911 1.00 50.88 191 LYS A C 1
ATOM 1465 O O . LYS A 1 191 ? 0.893 25.623 -56.511 1.00 50.88 191 LYS A O 1
ATOM 1470 N N . TRP A 1 192 ? -1.093 25.167 -55.528 1.00 60.69 192 TRP A N 1
ATOM 1471 C CA . TRP A 1 192 ? -1.157 23.760 -55.937 1.00 60.69 192 TRP A CA 1
ATOM 1472 C C . TRP A 1 192 ? -1.845 23.638 -57.306 1.00 60.69 192 TRP A C 1
ATOM 1474 O O . TRP A 1 192 ? -2.266 24.640 -57.899 1.00 60.69 192 TRP A O 1
ATOM 1484 N N . ASP A 1 193 ? -2.008 22.407 -57.787 1.00 55.38 193 ASP A N 1
ATOM 1485 C CA . ASP A 1 193 ? -2.707 22.086 -59.042 1.00 55.38 193 ASP A CA 1
ATOM 1486 C C . ASP A 1 193 ? -4.180 22.551 -59.070 1.00 55.38 193 ASP A C 1
ATOM 1488 O O . ASP A 1 193 ? -4.796 22.628 -60.132 1.00 55.38 193 ASP A O 1
ATOM 1492 N N . ASP A 1 194 ? -4.743 22.936 -57.918 1.00 58.31 194 ASP A N 1
ATOM 1493 C CA . ASP A 1 194 ? -6.093 23.492 -57.780 1.00 58.31 194 ASP A CA 1
ATOM 1494 C C . ASP A 1 194 ? -6.197 24.997 -58.099 1.00 58.31 194 ASP A C 1
ATOM 1496 O O . ASP A 1 194 ? -7.268 25.591 -57.979 1.00 58.31 194 ASP A O 1
ATOM 1500 N N . ASN A 1 195 ? -5.107 25.624 -58.555 1.00 57.88 195 ASN A N 1
ATOM 1501 C CA . ASN A 1 195 ? -5.034 27.039 -58.929 1.00 57.88 195 ASN A CA 1
ATOM 1502 C C . ASN A 1 195 ? -5.346 28.031 -57.778 1.00 57.88 195 ASN A C 1
ATOM 1504 O O . ASN A 1 195 ? -5.425 29.239 -58.031 1.00 57.88 195 ASN A O 1
ATOM 1508 N N . MET A 1 196 ? -5.470 27.554 -56.534 1.00 57.91 196 MET A N 1
ATOM 1509 C CA . MET A 1 196 ? -5.796 28.344 -55.343 1.00 57.91 196 MET A CA 1
ATOM 1510 C C . MET A 1 196 ? -4.550 28.612 -54.489 1.00 57.91 196 MET A C 1
ATOM 1512 O O . MET A 1 196 ? -3.582 27.855 -54.501 1.00 57.91 196 MET A O 1
ATOM 1516 N N . MET A 1 197 ? -4.561 29.730 -53.758 1.00 59.47 197 MET A N 1
ATOM 1517 C CA . MET A 1 197 ? -3.467 30.131 -52.867 1.00 59.47 197 MET A CA 1
ATOM 1518 C C . MET A 1 197 ? -3.725 29.599 -51.457 1.00 59.47 197 MET A C 1
ATOM 1520 O O . MET A 1 197 ? -4.703 29.998 -50.825 1.00 59.47 197 MET A O 1
ATOM 1524 N N . HIS A 1 198 ? -2.842 28.728 -50.962 1.00 67.81 198 HIS A N 1
ATOM 1525 C CA . HIS A 1 198 ? -2.973 28.113 -49.636 1.00 67.81 198 HIS A CA 1
ATOM 1526 C C . HIS A 1 198 ? -2.120 28.838 -48.587 1.00 67.81 198 HIS A C 1
ATOM 1528 O O . HIS A 1 198 ? -0.988 29.252 -48.861 1.00 67.81 198 HIS A O 1
ATOM 1534 N N . HIS A 1 199 ? -2.670 28.979 -47.379 1.00 70.69 199 HIS A N 1
ATOM 1535 C CA . HIS A 1 199 ? -2.044 29.635 -46.229 1.00 70.69 199 HIS A CA 1
ATOM 1536 C C . HIS A 1 199 ? -2.098 28.728 -44.999 1.00 70.69 199 HIS A C 1
ATOM 1538 O O . HIS A 1 199 ? -3.018 27.925 -44.858 1.00 70.69 199 HIS A O 1
ATOM 1544 N N . PHE A 1 200 ? -1.137 28.891 -44.088 1.00 76.25 200 PHE A N 1
ATOM 1545 C CA . PHE A 1 200 ? -1.205 28.220 -42.794 1.00 76.25 200 PHE A CA 1
ATOM 1546 C C . PHE A 1 200 ? -2.345 28.797 -41.943 1.00 76.25 200 PHE A C 1
ATOM 1548 O O . PHE A 1 200 ? -2.540 30.019 -41.931 1.00 76.25 200 PHE A O 1
ATOM 1555 N N . PRO A 1 201 ? -3.088 27.949 -41.215 1.00 76.62 201 PRO A N 1
ATOM 1556 C CA . PRO A 1 201 ? -4.067 28.415 -40.246 1.00 76.62 201 PRO A CA 1
ATOM 1557 C C . PRO A 1 201 ? -3.366 29.098 -39.055 1.00 76.62 201 PRO A C 1
ATOM 1559 O O . PRO A 1 201 ? -2.199 28.831 -38.769 1.00 76.62 201 PRO A O 1
ATOM 1562 N N . LYS A 1 202 ? -4.061 30.009 -38.359 1.00 68.75 202 LYS A N 1
ATOM 1563 C CA . LYS A 1 202 ? -3.468 30.804 -37.259 1.00 68.75 202 LYS A CA 1
ATOM 1564 C C . LYS A 1 202 ? -3.070 29.957 -36.043 1.00 68.75 202 LYS A C 1
ATOM 1566 O O . LYS A 1 202 ? -2.125 30.287 -35.332 1.00 68.75 202 LYS A O 1
ATOM 1571 N N . ASP A 1 203 ? -3.773 28.851 -35.841 1.00 74.06 203 ASP A N 1
ATOM 1572 C CA . ASP A 1 203 ? -3.579 27.843 -34.801 1.00 74.06 203 ASP A CA 1
ATOM 1573 C C . ASP A 1 203 ? -2.697 26.666 -35.262 1.00 74.06 203 ASP A C 1
ATOM 1575 O O . ASP A 1 203 ? -2.656 25.619 -34.617 1.00 74.06 203 ASP A O 1
ATOM 1579 N N . PHE A 1 204 ? -1.962 26.825 -36.369 1.00 79.25 204 PHE A N 1
ATOM 1580 C CA . PHE A 1 204 ? -1.077 25.789 -36.894 1.00 79.25 204 PHE A CA 1
ATOM 1581 C C . PHE A 1 204 ? -0.018 25.344 -35.871 1.00 79.25 204 PHE A C 1
ATOM 1583 O O . PHE A 1 204 ? 0.730 26.155 -35.316 1.00 79.25 204 PHE A O 1
ATOM 1590 N N . ALA A 1 205 ? 0.104 24.026 -35.700 1.00 79.06 205 ALA A N 1
ATOM 1591 C CA . ALA A 1 205 ? 1.129 23.385 -34.886 1.00 79.06 205 ALA A CA 1
ATOM 1592 C C . ALA A 1 205 ? 2.049 22.516 -35.754 1.00 79.06 205 ALA A C 1
ATOM 1594 O O . ALA A 1 205 ? 1.602 21.812 -36.658 1.00 79.06 205 ALA A O 1
ATOM 1595 N N . LEU A 1 206 ? 3.349 22.537 -35.449 1.00 76.94 206 LEU A N 1
ATOM 1596 C CA . LEU A 1 206 ? 4.332 21.720 -36.160 1.00 76.94 206 LEU A CA 1
ATOM 1597 C C . LEU A 1 206 ? 4.144 20.226 -35.824 1.00 76.94 206 LEU A C 1
ATOM 1599 O O . LEU A 1 206 ? 4.126 19.877 -34.639 1.00 76.94 206 LEU A O 1
ATOM 1603 N N . PRO A 1 207 ? 4.054 19.333 -36.827 1.00 72.19 207 PRO A N 1
ATOM 1604 C CA . PRO A 1 207 ? 3.879 17.904 -36.595 1.00 72.19 207 PRO A CA 1
ATOM 1605 C C . PRO A 1 207 ? 5.150 17.268 -36.019 1.00 72.19 207 PRO A C 1
ATOM 1607 O O . PRO A 1 207 ? 6.266 17.550 -36.457 1.00 72.19 207 PRO A O 1
ATOM 1610 N N . VAL A 1 208 ? 4.986 16.349 -35.067 1.00 72.25 208 VAL A N 1
ATOM 1611 C CA . VAL A 1 208 ? 6.090 15.532 -34.541 1.00 72.25 208 VAL A CA 1
ATOM 1612 C C . VAL A 1 208 ? 6.255 14.313 -35.445 1.00 72.25 208 VAL A C 1
ATOM 1614 O O . VAL A 1 208 ? 5.440 13.395 -35.406 1.00 72.25 208 VAL A O 1
ATOM 1617 N N . CYS A 1 209 ? 7.287 14.310 -36.288 1.00 63.00 209 CYS A N 1
ATOM 1618 C CA . CYS A 1 209 ? 7.521 13.249 -37.269 1.00 63.00 209 CYS A CA 1
ATOM 1619 C C . CYS A 1 209 ? 9.027 12.987 -37.491 1.00 63.00 209 CYS A C 1
ATOM 1621 O O . CYS A 1 209 ? 9.857 13.801 -37.073 1.00 63.00 209 CYS A O 1
ATOM 1623 N N . PRO A 1 210 ? 9.407 11.846 -38.104 1.00 65.62 210 PRO A N 1
ATOM 1624 C CA . PRO A 1 210 ? 10.800 11.540 -38.439 1.00 65.62 210 PRO A CA 1
ATOM 1625 C C . PRO A 1 210 ? 11.444 12.598 -39.349 1.00 65.62 210 PRO A C 1
ATOM 1627 O O . PRO A 1 210 ? 10.747 13.271 -40.106 1.00 65.62 210 PRO A O 1
ATOM 1630 N N . LEU A 1 211 ? 12.781 12.701 -39.330 1.00 69.56 211 LEU A N 1
ATOM 1631 C CA . LEU A 1 211 ? 13.538 13.702 -40.104 1.00 69.56 211 LEU A CA 1
ATOM 1632 C C . LEU A 1 211 ? 13.198 13.679 -41.599 1.00 69.56 211 LEU A C 1
ATOM 1634 O O . LEU A 1 211 ? 13.019 14.735 -42.194 1.00 69.56 211 LEU A O 1
ATOM 1638 N N . LEU A 1 212 ? 13.065 12.485 -42.180 1.00 70.81 212 LEU A N 1
ATOM 1639 C CA . LEU A 1 212 ? 12.687 12.306 -43.580 1.00 70.81 212 LEU A CA 1
ATOM 1640 C C . LEU A 1 212 ? 11.315 12.926 -43.877 1.00 70.81 212 LEU A C 1
ATOM 1642 O O . LEU A 1 212 ? 11.178 13.709 -44.809 1.00 70.81 212 LEU A O 1
ATOM 1646 N N . THR A 1 213 ? 10.317 12.635 -43.044 1.00 74.38 213 THR A N 1
ATOM 1647 C CA . THR A 1 213 ? 8.958 13.175 -43.181 1.00 74.38 213 THR A CA 1
ATOM 1648 C C . THR A 1 213 ? 8.933 14.691 -42.969 1.00 74.38 213 THR A C 1
ATOM 1650 O O . THR A 1 213 ? 8.306 15.429 -43.728 1.00 74.38 213 THR A O 1
ATOM 1653 N N . MET A 1 214 ? 9.679 15.187 -41.983 1.00 82.19 214 MET A N 1
ATOM 1654 C CA . MET A 1 214 ? 9.798 16.623 -41.745 1.00 82.19 214 MET A CA 1
ATOM 1655 C C . MET A 1 214 ? 10.481 17.335 -42.918 1.00 82.19 214 MET A C 1
ATOM 1657 O O . MET A 1 214 ? 10.043 18.407 -43.320 1.00 82.19 214 MET A O 1
ATOM 1661 N N . TRP A 1 215 ? 11.512 16.728 -43.505 1.00 82.75 215 TRP A N 1
ATOM 1662 C CA . TRP A 1 215 ? 12.179 17.238 -44.700 1.00 82.75 215 TRP A CA 1
ATOM 1663 C C . TRP A 1 215 ? 11.238 17.271 -45.910 1.00 82.75 215 TRP A C 1
ATOM 1665 O O . TRP A 1 215 ? 11.191 18.271 -46.628 1.00 82.75 215 TRP A O 1
ATOM 1675 N N . THR A 1 216 ? 10.409 16.238 -46.095 1.00 81.94 216 THR A N 1
ATOM 1676 C CA . THR A 1 216 ? 9.387 16.249 -47.150 1.00 81.94 216 THR A CA 1
ATOM 1677 C C . THR A 1 216 ? 8.380 17.386 -46.953 1.00 81.94 216 THR A C 1
ATOM 1679 O O . THR A 1 216 ? 8.131 18.134 -47.894 1.00 81.94 216 THR A O 1
ATOM 1682 N N . TYR A 1 217 ? 7.891 17.632 -45.732 1.00 84.44 217 TYR A N 1
ATOM 1683 C CA . TYR A 1 217 ? 7.012 18.779 -45.457 1.00 84.44 217 TYR A CA 1
ATOM 1684 C C . TYR A 1 217 ? 7.725 20.128 -45.597 1.00 84.44 217 TYR A C 1
ATOM 1686 O O . TYR A 1 217 ? 7.135 21.118 -46.035 1.00 84.44 217 TYR A O 1
ATOM 1694 N N . TRP A 1 218 ? 9.012 20.179 -45.259 1.00 86.06 218 TRP A N 1
ATOM 1695 C CA . TRP A 1 218 ? 9.833 21.376 -45.384 1.00 86.06 218 TRP A CA 1
ATOM 1696 C C . TRP A 1 218 ? 9.955 21.844 -46.836 1.00 86.06 218 TRP A C 1
ATOM 1698 O O . TRP A 1 218 ? 9.851 23.044 -47.113 1.00 86.06 218 TRP A O 1
ATOM 1708 N N . VAL A 1 219 ? 10.134 20.899 -47.761 1.00 80.00 219 VAL A N 1
ATOM 1709 C CA . VAL A 1 219 ? 10.396 21.173 -49.178 1.00 80.00 219 VAL A CA 1
ATOM 1710 C C . VAL A 1 219 ? 9.118 21.167 -50.027 1.00 80.00 219 VAL A C 1
ATOM 1712 O O . VAL A 1 219 ? 8.974 22.046 -50.884 1.00 80.00 219 VAL A O 1
ATOM 1715 N N . CYS A 1 220 ? 8.207 20.221 -49.785 1.00 79.62 220 CYS A N 1
ATOM 1716 C CA . CYS A 1 220 ? 7.014 19.966 -50.601 1.00 79.62 220 CYS A CA 1
ATOM 1717 C C . CYS A 1 220 ? 5.716 20.488 -49.962 1.00 79.62 220 CYS A C 1
ATOM 1719 O O . CYS A 1 220 ? 4.791 20.831 -50.687 1.00 79.62 220 CYS A O 1
ATOM 1721 N N . GLY A 1 221 ? 5.652 20.621 -48.634 1.00 76.38 221 GLY A N 1
ATOM 1722 C CA . GLY A 1 221 ? 4.400 20.895 -47.916 1.00 76.38 221 GLY A CA 1
ATOM 1723 C C . GLY A 1 221 ? 3.599 19.625 -47.627 1.00 76.38 221 GLY A C 1
ATOM 1724 O O . GLY A 1 221 ? 4.071 18.518 -47.879 1.00 76.38 221 GLY A O 1
ATOM 1725 N N . ASP A 1 222 ? 2.408 19.792 -47.058 1.00 79.94 222 ASP A N 1
ATOM 1726 C CA . ASP A 1 222 ? 1.476 18.698 -46.768 1.00 79.94 222 ASP A CA 1
ATOM 1727 C C . ASP A 1 222 ? 0.287 18.794 -47.725 1.00 79.94 222 ASP A C 1
ATOM 1729 O O . ASP A 1 222 ? -0.580 19.655 -47.581 1.00 79.94 222 ASP A O 1
ATOM 1733 N N . GLU A 1 223 ? 0.260 17.912 -48.719 1.00 68.38 223 GLU A N 1
ATOM 1734 C CA . GLU A 1 223 ? -0.787 17.876 -49.740 1.00 68.38 223 GLU A CA 1
ATOM 1735 C C . GLU A 1 223 ? -2.151 17.458 -49.170 1.00 68.38 223 GLU A C 1
ATOM 1737 O O . GLU A 1 223 ? -3.189 17.955 -49.609 1.00 68.38 223 GLU A O 1
ATOM 1742 N N . ILE A 1 224 ? -2.161 16.595 -48.147 1.00 74.44 224 ILE A N 1
ATOM 1743 C CA . ILE A 1 224 ? -3.389 16.080 -47.529 1.00 74.44 224 ILE A CA 1
ATOM 1744 C C . ILE A 1 224 ? -4.029 17.175 -46.676 1.00 74.44 224 ILE A C 1
ATOM 1746 O O . ILE A 1 224 ? -5.231 17.427 -46.780 1.00 74.44 224 ILE A O 1
ATOM 1750 N N . ALA A 1 225 ? -3.223 17.857 -45.861 1.00 75.94 225 ALA A N 1
ATOM 1751 C CA . ALA A 1 225 ? -3.685 18.971 -45.035 1.00 75.94 225 ALA A CA 1
ATOM 1752 C C . ALA A 1 225 ? -3.749 20.313 -45.792 1.00 75.94 225 ALA A C 1
ATOM 1754 O O . ALA A 1 225 ? -4.166 21.321 -45.222 1.00 75.94 225 ALA A O 1
ATOM 1755 N N . LYS A 1 226 ? -3.353 20.327 -47.073 1.00 73.94 226 LYS A N 1
ATOM 1756 C CA . LYS A 1 226 ? -3.233 21.516 -47.935 1.00 73.94 226 LYS A CA 1
ATOM 1757 C C . LYS A 1 226 ? -2.350 22.616 -47.342 1.00 73.94 226 LYS A C 1
ATOM 1759 O O . LYS A 1 226 ? -2.603 23.809 -47.525 1.00 73.94 226 LYS A O 1
ATOM 1764 N N . TYR A 1 227 ? -1.297 22.230 -46.630 1.00 80.88 227 TYR A N 1
ATOM 1765 C CA . TYR A 1 227 ? -0.333 23.177 -46.093 1.00 80.88 227 TYR A CA 1
ATOM 1766 C C . TYR A 1 227 ? 0.809 23.412 -47.075 1.00 80.88 227 TYR A C 1
ATOM 1768 O O . TYR A 1 227 ? 1.371 22.457 -47.616 1.00 80.88 227 TYR A O 1
ATOM 1776 N N . PRO A 1 228 ? 1.206 24.676 -47.289 1.00 74.19 228 PRO A N 1
ATOM 1777 C CA . PRO A 1 228 ? 2.334 24.966 -48.153 1.00 74.19 228 PRO A CA 1
ATOM 1778 C C . PRO A 1 228 ? 3.653 24.492 -47.505 1.00 74.19 228 PRO A C 1
ATOM 1780 O O . PRO A 1 228 ? 3.681 24.160 -46.317 1.00 74.19 228 PRO A O 1
ATOM 1783 N N . PRO A 1 229 ? 4.775 24.473 -48.247 1.00 83.06 229 PRO A N 1
ATOM 1784 C CA . PRO A 1 229 ? 6.072 24.054 -47.715 1.00 83.06 229 PRO A CA 1
ATOM 1785 C C . PRO A 1 229 ? 6.451 24.764 -46.412 1.00 83.06 229 PRO A C 1
ATOM 1787 O O . PRO A 1 229 ? 6.443 25.994 -46.339 1.00 83.06 229 PRO A O 1
ATOM 1790 N N . PHE A 1 230 ? 6.861 24.028 -45.379 1.00 84.81 230 PHE A N 1
ATOM 1791 C CA . PHE A 1 230 ? 7.122 24.647 -44.069 1.00 84.81 230 PHE A CA 1
ATOM 1792 C C . PHE A 1 230 ? 8.279 25.656 -44.110 1.00 84.81 230 PHE A C 1
ATOM 1794 O O . PHE A 1 230 ? 8.323 26.581 -43.298 1.00 84.81 230 PHE A O 1
ATOM 1801 N N . ARG A 1 231 ? 9.162 25.577 -45.116 1.00 78.62 231 ARG A N 1
ATOM 1802 C CA . ARG A 1 231 ? 10.209 26.581 -45.355 1.00 78.62 231 ARG A CA 1
ATOM 1803 C C . ARG A 1 231 ? 9.677 28.001 -45.563 1.00 78.62 231 ARG A C 1
ATOM 1805 O O . ARG A 1 231 ? 10.426 28.951 -45.318 1.00 78.62 231 ARG A O 1
ATOM 1812 N N . ILE A 1 232 ? 8.420 28.168 -45.996 1.00 76.62 232 ILE A N 1
ATOM 1813 C CA . ILE A 1 232 ? 7.802 29.490 -46.191 1.00 76.62 232 ILE A CA 1
ATOM 1814 C C . ILE A 1 232 ? 7.074 30.018 -44.944 1.00 76.62 232 ILE A C 1
ATOM 1816 O O . ILE A 1 232 ? 6.778 31.207 -44.905 1.00 76.62 232 ILE A O 1
ATOM 1820 N N . LEU A 1 233 ? 6.860 29.188 -43.913 1.00 78.19 233 LEU A N 1
ATOM 1821 C CA . LEU A 1 233 ? 6.179 29.565 -42.667 1.00 78.19 233 LEU A CA 1
ATOM 1822 C C . LEU A 1 233 ? 6.975 30.623 -41.888 1.00 78.19 233 LEU A C 1
ATOM 1824 O O . LEU A 1 233 ? 8.171 30.451 -41.622 1.00 78.19 233 LEU A O 1
ATOM 1828 N N . ILE A 1 234 ? 6.342 31.723 -41.484 1.00 76.31 234 ILE A N 1
ATOM 1829 C CA . ILE A 1 234 ? 6.998 32.808 -40.737 1.00 76.31 234 ILE A CA 1
ATOM 1830 C C . ILE A 1 234 ? 6.524 32.802 -39.282 1.00 76.31 234 ILE A C 1
ATOM 1832 O O . ILE A 1 234 ? 5.351 32.603 -38.995 1.00 76.31 234 ILE A O 1
ATOM 1836 N N . ALA A 1 235 ? 7.420 33.094 -38.334 1.00 69.19 235 ALA A N 1
ATOM 1837 C CA . ALA A 1 235 ? 7.073 33.147 -36.910 1.00 69.19 235 ALA A CA 1
ATOM 1838 C C . ALA A 1 235 ? 5.941 34.145 -36.582 1.00 69.19 235 ALA A C 1
ATOM 1840 O O . ALA A 1 235 ? 5.261 33.970 -35.579 1.00 69.19 235 ALA A O 1
ATOM 1841 N N . SER A 1 236 ? 5.719 35.173 -37.411 1.00 73.62 236 SER A N 1
ATOM 1842 C CA . SER A 1 236 ? 4.600 36.116 -37.269 1.00 73.62 236 SER A CA 1
ATOM 1843 C C . SER A 1 236 ? 3.229 35.511 -37.585 1.00 73.62 236 SER A C 1
ATOM 1845 O O . SER A 1 236 ? 2.223 36.114 -37.237 1.00 73.62 236 SER A O 1
ATOM 1847 N N . GLU A 1 237 ? 3.189 34.368 -38.272 1.00 70.75 237 GLU A N 1
ATOM 1848 C CA . GLU A 1 237 ? 1.961 33.654 -38.652 1.00 70.75 237 GLU A CA 1
ATOM 1849 C C . GLU A 1 237 ? 1.526 32.643 -37.583 1.00 70.75 237 GLU A C 1
ATOM 1851 O O . GLU A 1 237 ? 0.405 32.155 -37.625 1.00 70.75 237 GLU A O 1
ATOM 1856 N N . LEU A 1 238 ? 2.396 32.365 -36.607 1.00 75.31 238 LEU A N 1
ATOM 1857 C CA . LEU A 1 238 ? 2.102 31.515 -35.458 1.00 75.31 238 LEU A CA 1
ATOM 1858 C C . LEU A 1 238 ? 1.608 32.368 -34.287 1.00 75.31 238 LEU A C 1
ATOM 1860 O O . LEU A 1 238 ? 2.108 33.471 -34.057 1.00 75.31 238 LEU A O 1
ATOM 1864 N N . GLU A 1 239 ? 0.685 31.850 -33.484 1.00 73.88 239 GLU A N 1
ATOM 1865 C CA . GLU A 1 239 ? 0.249 32.522 -32.253 1.00 73.88 239 GLU A CA 1
ATOM 1866 C C . GLU A 1 239 ? 1.125 32.117 -31.056 1.00 73.88 239 GLU A C 1
ATOM 1868 O O . GLU A 1 239 ? 1.690 32.980 -30.373 1.00 73.88 239 GLU A O 1
ATOM 1873 N N . ASP A 1 240 ? 1.348 30.813 -30.880 1.00 76.19 240 ASP A N 1
ATOM 1874 C CA . ASP A 1 240 ? 2.036 30.233 -29.726 1.00 76.19 240 ASP A CA 1
ATOM 1875 C C . ASP A 1 240 ? 3.555 30.515 -29.689 1.00 76.19 240 ASP A C 1
ATOM 1877 O O . ASP A 1 240 ? 4.310 30.238 -30.627 1.00 76.19 240 ASP A O 1
ATOM 1881 N N . VAL A 1 241 ? 4.026 31.031 -28.548 1.00 71.69 241 VAL A N 1
ATOM 1882 C CA . VAL A 1 241 ? 5.440 31.353 -28.285 1.00 71.69 241 VAL A CA 1
ATOM 1883 C C . VAL A 1 241 ? 6.317 30.103 -28.331 1.00 71.69 241 VAL A C 1
ATOM 1885 O O . VAL A 1 241 ? 7.457 30.174 -28.802 1.00 71.69 241 VAL A O 1
ATOM 1888 N N . LYS A 1 242 ? 5.809 28.953 -27.875 1.00 69.44 242 LYS A N 1
ATOM 1889 C CA . LYS A 1 242 ? 6.559 27.693 -27.897 1.00 69.44 242 LYS A CA 1
ATOM 1890 C C . LYS A 1 242 ? 6.746 27.213 -29.337 1.00 69.44 242 LYS A C 1
ATOM 1892 O O . LYS A 1 242 ? 7.873 26.933 -29.734 1.00 69.44 242 LYS A O 1
ATOM 1897 N N . THR A 1 243 ? 5.696 27.244 -30.150 1.00 70.44 243 THR A N 1
ATOM 1898 C CA . THR A 1 243 ? 5.742 26.864 -31.571 1.00 70.44 243 THR A CA 1
ATOM 1899 C C . THR A 1 243 ? 6.615 27.818 -32.398 1.00 70.44 243 THR A C 1
ATOM 1901 O O . THR A 1 243 ? 7.371 27.358 -33.253 1.00 70.44 243 THR A O 1
ATOM 1904 N N . LYS A 1 244 ? 6.640 29.126 -32.089 1.00 71.94 244 LYS A N 1
ATOM 1905 C CA . LYS A 1 244 ? 7.588 30.094 -32.691 1.00 71.94 244 LYS A CA 1
ATOM 1906 C C . LYS A 1 244 ? 9.052 29.738 -32.431 1.00 71.94 244 LYS A C 1
ATOM 1908 O O . LYS A 1 244 ? 9.887 29.824 -33.336 1.00 71.94 244 LYS A O 1
ATOM 1913 N N . ARG A 1 245 ? 9.374 29.349 -31.193 1.00 65.69 245 ARG A N 1
ATOM 1914 C CA . ARG A 1 245 ? 10.722 28.888 -30.824 1.00 65.69 245 ARG A CA 1
ATOM 1915 C C . ARG A 1 245 ? 11.066 27.593 -31.557 1.00 65.69 245 ARG A C 1
ATOM 1917 O O . ARG A 1 245 ? 12.116 27.532 -32.189 1.00 65.69 245 ARG A O 1
ATOM 1924 N N . THR A 1 246 ? 10.148 26.626 -31.574 1.00 65.19 246 THR A N 1
ATOM 1925 C CA . THR A 1 246 ? 10.310 25.355 -32.299 1.00 65.19 246 THR A CA 1
ATOM 1926 C C . THR A 1 246 ? 10.550 25.568 -33.793 1.00 65.19 246 THR A C 1
ATOM 1928 O O . THR A 1 246 ? 11.461 24.963 -34.350 1.00 65.19 246 THR A O 1
ATOM 1931 N N . LEU A 1 247 ? 9.804 26.469 -34.441 1.00 76.00 247 LEU A N 1
ATOM 1932 C CA . LEU A 1 247 ? 9.999 26.808 -35.852 1.00 76.00 247 LEU A CA 1
ATOM 1933 C C . LEU A 1 247 ? 11.390 27.395 -36.119 1.00 76.00 247 LEU A C 1
ATOM 1935 O O . LEU A 1 247 ? 11.988 27.122 -37.156 1.00 76.00 247 LEU A O 1
ATOM 1939 N N . SER A 1 248 ? 11.907 28.204 -35.195 1.00 63.44 248 SER A N 1
ATOM 1940 C CA . SER A 1 248 ? 13.219 28.840 -35.342 1.00 63.44 248 SER A CA 1
ATOM 1941 C C . SER A 1 248 ? 14.345 27.803 -35.280 1.00 63.44 248 SER A C 1
ATOM 1943 O O . SER A 1 248 ? 15.241 27.818 -36.123 1.00 63.44 248 SER A O 1
ATOM 1945 N N . SER A 1 249 ? 14.251 26.854 -34.344 1.00 58.47 249 SER A N 1
ATOM 1946 C CA . SER A 1 249 ? 15.169 25.713 -34.233 1.00 58.47 249 SER A CA 1
ATOM 1947 C C . SER A 1 249 ? 15.066 24.768 -35.431 1.00 58.47 249 SER A C 1
ATOM 1949 O O . SER A 1 249 ? 16.081 24.393 -36.012 1.00 58.47 249 SER A O 1
ATOM 1951 N N . LEU A 1 250 ? 13.843 24.432 -35.852 1.00 70.12 250 LEU A N 1
ATOM 1952 C CA . LEU A 1 250 ? 13.596 23.597 -37.027 1.00 70.12 250 LEU A CA 1
ATOM 1953 C C . LEU A 1 250 ? 14.204 24.221 -38.287 1.00 70.12 250 LEU A C 1
ATOM 1955 O O . LEU A 1 250 ? 14.873 23.542 -39.060 1.00 70.12 250 LEU A O 1
ATOM 1959 N N . ARG A 1 251 ? 14.014 25.531 -38.470 1.00 73.88 251 ARG A N 1
ATOM 1960 C CA . ARG A 1 251 ? 14.540 26.267 -39.620 1.00 73.88 251 ARG A CA 1
ATOM 1961 C C . ARG A 1 251 ? 16.062 26.249 -39.673 1.00 73.88 251 ARG A C 1
ATOM 1963 O O . ARG A 1 251 ? 16.603 26.126 -40.763 1.00 73.88 251 ARG A O 1
ATOM 1970 N N . PHE A 1 252 ? 16.744 26.344 -38.536 1.00 59.62 252 PHE A N 1
ATOM 1971 C CA . PHE A 1 252 ? 18.203 26.239 -38.493 1.00 59.62 252 PHE A CA 1
ATOM 1972 C C . PHE A 1 252 ? 18.688 24.889 -39.044 1.00 59.62 252 PHE A C 1
ATOM 1974 O O . PHE A 1 252 ? 19.505 24.856 -39.961 1.00 59.62 252 PHE A O 1
ATOM 1981 N N . VAL A 1 253 ? 18.114 23.788 -38.550 1.00 60.00 253 VAL A N 1
ATOM 1982 C CA . VAL A 1 253 ? 18.476 22.425 -38.975 1.00 60.00 253 VAL A CA 1
ATOM 1983 C C . VAL A 1 253 ? 18.152 22.201 -40.450 1.00 60.00 253 VAL A C 1
ATOM 1985 O O . VAL A 1 253 ? 18.986 21.721 -41.213 1.00 60.00 253 VAL A O 1
ATOM 1988 N N . MET A 1 254 ? 16.948 22.581 -40.873 1.00 73.44 254 MET A N 1
ATOM 1989 C CA . MET A 1 254 ? 16.495 22.342 -42.240 1.00 73.44 254 MET A CA 1
ATOM 1990 C C . MET A 1 254 ? 17.267 23.184 -43.263 1.00 73.44 254 MET A C 1
ATOM 1992 O O . MET A 1 254 ? 17.564 22.694 -44.346 1.00 73.44 254 MET A O 1
ATOM 1996 N N . LEU A 1 255 ? 17.667 24.415 -42.927 1.00 69.00 255 LEU A N 1
ATOM 1997 C CA . LEU A 1 255 ? 18.503 25.237 -43.810 1.00 69.00 255 LEU A CA 1
ATOM 1998 C C . LEU A 1 255 ? 19.930 24.695 -43.960 1.00 69.00 255 LEU A C 1
ATOM 2000 O O . LEU A 1 255 ? 20.506 24.822 -45.041 1.00 69.00 255 LEU A O 1
ATOM 2004 N N . GLU A 1 256 ? 20.498 24.081 -42.919 1.00 64.56 256 GLU A N 1
ATOM 2005 C CA . GLU A 1 256 ? 21.800 23.412 -43.038 1.00 64.56 256 GLU A CA 1
ATOM 2006 C C . GLU A 1 256 ? 21.695 22.205 -43.977 1.00 64.56 256 GLU A C 1
ATOM 2008 O O . GLU A 1 256 ? 22.513 22.054 -44.883 1.00 64.56 256 GLU A O 1
ATOM 2013 N N . ILE A 1 257 ? 20.635 21.402 -43.845 1.00 68.94 257 ILE A N 1
ATOM 2014 C CA . ILE A 1 257 ? 20.363 20.294 -44.771 1.00 68.94 257 ILE A CA 1
ATOM 2015 C C . ILE A 1 257 ? 20.188 20.824 -46.204 1.00 68.94 257 ILE A C 1
ATOM 2017 O O . ILE A 1 257 ? 20.834 20.316 -47.119 1.00 68.94 257 ILE A O 1
ATOM 2021 N N . GLU A 1 258 ? 19.409 21.893 -46.418 1.00 76.12 258 GLU A N 1
ATOM 2022 C CA . GLU A 1 258 ? 19.281 22.546 -47.733 1.00 76.12 258 GLU A CA 1
ATOM 2023 C C . GLU A 1 258 ? 20.633 22.964 -48.313 1.00 76.12 258 GLU A C 1
ATOM 2025 O O . GLU A 1 258 ? 20.891 22.730 -49.493 1.00 76.12 258 GLU A O 1
ATOM 2030 N N . SER A 1 259 ? 21.499 23.575 -47.501 1.00 65.19 259 SER A N 1
ATOM 2031 C CA . SER A 1 259 ? 22.834 24.010 -47.921 1.00 65.19 259 SER A CA 1
ATOM 2032 C C . SER A 1 259 ? 23.660 22.840 -48.459 1.00 65.19 259 SER A C 1
ATOM 2034 O O . SER A 1 259 ? 24.302 22.962 -49.502 1.00 65.19 259 SER A O 1
ATOM 2036 N N . ARG A 1 260 ? 23.584 21.674 -47.808 1.00 63.84 260 ARG A N 1
ATOM 2037 C CA . ARG A 1 260 ? 24.298 20.455 -48.222 1.00 63.84 260 ARG A CA 1
ATOM 2038 C C . ARG A 1 260 ? 23.719 19.839 -49.489 1.00 63.84 260 ARG A C 1
ATOM 2040 O O . ARG A 1 260 ? 24.473 19.514 -50.403 1.00 63.84 260 ARG A O 1
ATOM 2047 N N . VAL A 1 261 ? 22.393 19.750 -49.573 1.00 72.00 261 VAL A N 1
ATOM 2048 C CA . VAL A 1 261 ? 21.687 19.277 -50.774 1.00 72.00 261 VAL A CA 1
ATOM 2049 C C . VAL A 1 261 ? 22.031 20.155 -51.981 1.00 72.00 261 VAL A C 1
ATOM 2051 O O . VAL A 1 261 ? 22.299 19.646 -53.070 1.00 72.00 261 VAL A O 1
ATOM 2054 N N . LEU A 1 262 ? 22.088 21.476 -51.788 1.00 74.94 262 LEU A N 1
ATOM 2055 C CA . LEU A 1 262 ? 22.496 22.434 -52.817 1.00 74.94 262 LEU A CA 1
ATOM 2056 C C . LEU A 1 262 ? 23.983 22.308 -53.172 1.00 74.94 262 LEU A C 1
ATOM 2058 O O . LEU A 1 262 ? 24.319 22.304 -54.354 1.00 74.94 262 LEU A O 1
ATOM 2062 N N . ALA A 1 263 ? 24.868 22.177 -52.180 1.00 65.94 263 ALA A N 1
ATOM 2063 C CA . ALA A 1 263 ? 26.314 22.056 -52.389 1.00 65.94 263 ALA A CA 1
ATOM 2064 C C . ALA A 1 263 ? 26.697 20.805 -53.191 1.00 65.94 263 ALA A C 1
ATOM 2066 O O . ALA A 1 263 ? 27.670 20.821 -53.939 1.00 65.94 263 ALA A O 1
ATOM 2067 N N . GLN A 1 264 ? 25.914 19.737 -53.066 1.00 71.62 264 GLN A N 1
ATOM 2068 C CA . GLN A 1 264 ? 26.108 18.499 -53.816 1.00 71.62 264 GLN A CA 1
ATOM 2069 C C . GLN A 1 264 ? 25.350 18.469 -55.150 1.00 71.62 264 GLN A C 1
ATOM 2071 O O . GLN A 1 264 ? 25.368 17.458 -55.847 1.00 71.62 264 GLN A O 1
ATOM 2076 N N . GLY A 1 265 ? 24.668 19.561 -55.514 1.00 76.44 265 GLY A N 1
ATOM 2077 C CA . GLY A 1 265 ? 23.896 19.645 -56.753 1.00 76.44 265 GLY A CA 1
ATOM 2078 C C . GLY A 1 265 ? 22.699 18.691 -56.799 1.00 76.44 265 GLY A C 1
ATOM 2079 O O . GLY A 1 265 ? 22.186 18.413 -57.877 1.00 76.44 265 GLY A O 1
ATOM 2080 N N . ALA A 1 266 ? 22.247 18.188 -55.648 1.00 77.25 266 ALA A N 1
ATOM 2081 C CA . ALA A 1 266 ? 21.146 17.235 -55.555 1.00 77.25 266 ALA A CA 1
ATOM 2082 C C . ALA A 1 266 ? 19.766 17.913 -55.592 1.00 77.25 266 ALA A C 1
ATOM 2084 O O . ALA A 1 266 ? 18.753 17.224 -55.564 1.00 77.25 266 ALA A O 1
ATOM 2085 N N . TRP A 1 267 ? 19.704 19.249 -55.642 1.00 81.06 267 TRP A N 1
ATOM 2086 C CA . TRP A 1 267 ? 18.449 19.994 -55.560 1.00 81.06 267 TRP A CA 1
ATOM 2087 C C . TRP A 1 267 ? 17.569 19.848 -56.805 1.00 81.06 267 TRP A C 1
ATOM 2089 O O . TRP A 1 267 ? 17.974 20.212 -57.910 1.00 81.06 267 TRP A O 1
ATOM 2099 N N . VAL A 1 268 ? 16.325 19.411 -56.598 1.00 77.75 268 VAL A N 1
ATOM 2100 C CA . VAL A 1 268 ? 15.301 19.290 -57.643 1.00 77.75 268 VAL A CA 1
ATOM 2101 C C . VAL A 1 268 ? 14.267 20.411 -57.499 1.00 77.75 268 VAL A C 1
ATOM 2103 O O . VAL A 1 268 ? 13.777 20.699 -56.406 1.00 77.75 268 VAL A O 1
ATOM 2106 N N . ASN A 1 269 ? 13.927 21.064 -58.614 1.00 73.25 269 ASN A N 1
ATOM 2107 C CA . ASN A 1 269 ? 12.875 22.081 -58.653 1.00 73.25 269 ASN A CA 1
ATOM 2108 C C . ASN A 1 269 ? 11.501 21.416 -58.791 1.00 73.25 269 ASN A C 1
ATOM 2110 O O . ASN A 1 269 ? 11.324 20.560 -59.649 1.00 73.25 269 ASN A O 1
ATOM 2114 N N . ASN A 1 270 ? 10.536 21.861 -57.981 1.00 68.50 270 ASN A N 1
ATOM 2115 C CA . ASN A 1 270 ? 9.211 21.244 -57.836 1.00 68.50 270 ASN A CA 1
ATOM 2116 C C . ASN A 1 270 ? 9.266 19.740 -57.471 1.00 68.50 270 ASN A C 1
ATOM 2118 O O . ASN A 1 270 ? 8.764 18.909 -58.227 1.00 68.50 270 ASN A O 1
ATOM 2122 N N . PRO A 1 271 ? 9.924 19.382 -56.352 1.00 75.62 271 PRO A N 1
ATOM 2123 C CA . PRO A 1 271 ? 10.182 17.987 -56.014 1.00 75.62 271 PRO A CA 1
ATOM 2124 C C . PRO A 1 271 ? 8.909 17.275 -55.549 1.00 75.62 271 PRO A C 1
ATOM 2126 O O . PRO A 1 271 ? 8.151 17.811 -54.738 1.00 75.62 271 PRO A O 1
ATOM 2129 N N . SER A 1 272 ? 8.716 16.037 -56.004 1.00 75.06 272 SER A N 1
ATOM 2130 C CA . SER A 1 272 ? 7.779 15.109 -55.370 1.00 75.06 272 SER A CA 1
ATOM 2131 C C . SER A 1 272 ? 8.307 14.672 -53.991 1.00 75.06 272 SER A C 1
ATOM 2133 O O . SER A 1 272 ? 9.506 14.794 -53.722 1.00 75.06 272 SER A O 1
ATOM 2135 N N . PRO A 1 273 ? 7.468 14.103 -53.103 1.00 75.81 273 PRO A N 1
ATOM 2136 C CA . PRO A 1 273 ? 7.937 13.558 -51.825 1.00 75.81 273 PRO A CA 1
ATOM 2137 C C . PRO A 1 273 ? 9.063 12.522 -51.978 1.00 75.81 273 PRO A C 1
ATOM 2139 O O . PRO A 1 273 ? 9.951 12.435 -51.131 1.00 75.81 273 PRO A O 1
ATOM 2142 N N . ARG A 1 274 ? 9.062 11.772 -53.088 1.00 74.44 274 ARG A N 1
ATOM 2143 C CA . ARG A 1 274 ? 10.130 10.830 -53.435 1.00 74.44 274 ARG A CA 1
ATOM 2144 C C . ARG A 1 274 ? 11.424 11.551 -53.814 1.00 74.44 274 ARG A C 1
ATOM 2146 O O . ARG A 1 274 ? 12.484 11.171 -53.329 1.00 74.44 274 ARG A O 1
ATOM 2153 N N . ASP A 1 275 ? 11.335 12.618 -54.605 1.00 75.81 275 ASP A N 1
ATOM 2154 C CA . ASP A 1 275 ? 12.504 13.435 -54.955 1.00 75.81 275 ASP A CA 1
ATOM 2155 C C . ASP A 1 275 ? 13.100 14.101 -53.710 1.00 75.81 275 ASP A C 1
ATOM 2157 O O . ASP A 1 275 ? 14.314 14.137 -53.548 1.00 75.81 275 ASP A O 1
ATOM 2161 N N . ALA A 1 276 ? 12.260 14.570 -52.782 1.00 76.44 276 ALA A N 1
ATOM 2162 C CA . ALA A 1 276 ? 12.713 15.135 -51.515 1.00 76.44 276 ALA A CA 1
ATOM 2163 C C . ALA A 1 276 ? 13.444 14.100 -50.637 1.00 76.44 276 ALA A C 1
ATOM 2165 O O . ALA A 1 276 ? 14.438 14.445 -49.992 1.00 76.44 276 ALA A O 1
ATOM 2166 N N . ALA A 1 277 ? 13.004 12.839 -50.637 1.00 76.12 277 ALA A N 1
ATOM 2167 C CA 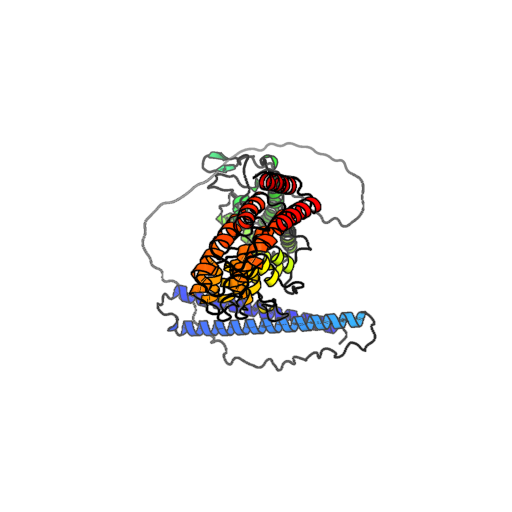. ALA A 1 277 ? 13.707 11.751 -49.960 1.00 76.12 277 ALA A CA 1
ATOM 2168 C C . ALA A 1 277 ? 15.088 11.490 -50.581 1.00 76.12 277 ALA A C 1
ATOM 2170 O O . ALA A 1 277 ? 16.091 11.473 -49.867 1.00 76.12 277 ALA A O 1
ATOM 2171 N N . GLU A 1 278 ? 15.160 11.390 -51.911 1.00 75.19 278 GLU A N 1
ATOM 2172 C CA . GLU A 1 278 ? 16.429 11.206 -52.626 1.00 75.19 278 GLU A CA 1
ATOM 2173 C C . GLU A 1 278 ? 17.373 12.409 -52.458 1.00 75.19 278 GLU A C 1
ATOM 2175 O O . GLU A 1 278 ? 18.587 12.233 -52.347 1.00 75.19 278 GLU A O 1
ATOM 2180 N N . MET A 1 279 ? 16.834 13.631 -52.385 1.00 78.38 279 MET A N 1
ATOM 2181 C CA . MET A 1 279 ? 17.589 14.848 -52.069 1.00 78.38 279 MET A CA 1
ATOM 2182 C C . MET A 1 279 ? 18.271 14.738 -50.706 1.00 78.38 279 MET A C 1
ATOM 2184 O O . MET A 1 279 ? 19.455 15.051 -50.596 1.00 78.38 279 MET A O 1
ATOM 2188 N N . LEU A 1 280 ? 17.540 14.286 -49.681 1.00 76.44 280 LEU A N 1
ATOM 2189 C CA . LEU A 1 280 ? 18.065 14.133 -48.325 1.00 76.44 280 LEU A CA 1
ATOM 2190 C C . LEU A 1 280 ? 19.151 13.060 -48.261 1.00 76.44 280 LEU A C 1
ATOM 2192 O O . LEU A 1 280 ? 20.211 13.295 -47.688 1.00 76.44 280 LEU A O 1
ATOM 2196 N N . GLU A 1 281 ? 18.897 11.901 -48.866 1.00 73.38 281 GLU A N 1
ATOM 2197 C CA . GLU A 1 281 ? 19.856 10.798 -48.893 1.00 73.38 281 GLU A CA 1
ATOM 2198 C C . GLU A 1 281 ? 21.147 11.206 -49.592 1.00 73.38 281 GLU A C 1
ATOM 2200 O O . GLU A 1 281 ? 22.219 11.069 -49.006 1.00 73.38 281 GLU A O 1
ATOM 2205 N N . ARG A 1 282 ? 21.049 11.790 -50.793 1.00 69.69 282 ARG A N 1
ATOM 2206 C CA . ARG A 1 282 ? 22.222 12.263 -51.536 1.00 69.69 282 ARG A CA 1
ATOM 2207 C C . ARG A 1 282 ? 22.961 13.329 -50.745 1.00 69.69 282 ARG A C 1
ATOM 2209 O O . ARG A 1 282 ? 24.144 13.140 -50.497 1.00 69.69 282 ARG A O 1
ATOM 2216 N N . GLY A 1 283 ? 22.234 14.338 -50.248 1.00 64.19 283 GLY A N 1
ATOM 2217 C CA . GLY A 1 283 ? 22.730 15.431 -49.402 1.00 64.19 283 GLY A CA 1
ATOM 2218 C C . GLY A 1 283 ? 23.584 14.977 -48.215 1.00 64.19 283 GLY A C 1
ATOM 2219 O O . GLY A 1 283 ? 24.500 15.687 -47.792 1.00 64.19 283 GLY A O 1
ATOM 2220 N N . LEU A 1 284 ? 23.306 13.784 -47.690 1.00 63.81 284 LEU A N 1
ATOM 2221 C CA . LEU A 1 284 ? 23.977 13.202 -46.532 1.00 63.81 284 LEU A CA 1
ATOM 2222 C C . LEU A 1 284 ? 24.998 12.103 -46.899 1.00 63.81 284 LEU A C 1
ATOM 2224 O O . LEU A 1 284 ? 25.792 11.715 -46.041 1.00 63.81 284 LEU A O 1
ATOM 2228 N N . SER A 1 285 ? 25.043 11.622 -48.151 1.00 56.66 285 SER A N 1
ATOM 2229 C CA . SER A 1 285 ? 25.776 10.406 -48.547 1.00 56.66 285 SER A CA 1
ATOM 2230 C C . SER A 1 285 ? 27.207 10.604 -49.069 1.00 56.66 285 SER A C 1
ATOM 2232 O O . SER A 1 285 ? 27.772 9.683 -49.654 1.00 56.66 285 SER A O 1
ATOM 2234 N N . ALA A 1 286 ? 27.852 11.750 -48.848 1.00 47.50 286 ALA A N 1
ATOM 2235 C CA . ALA A 1 286 ? 29.275 11.918 -49.160 1.00 47.50 286 ALA A CA 1
ATOM 2236 C C . ALA A 1 286 ? 30.027 12.489 -47.948 1.00 47.50 286 ALA A C 1
ATOM 2238 O O . ALA A 1 286 ? 29.981 13.687 -47.687 1.00 47.50 286 ALA A O 1
ATOM 2239 N N . HIS A 1 287 ? 30.716 11.615 -47.200 1.00 49.09 287 HIS A N 1
ATOM 2240 C CA . HIS A 1 287 ? 31.620 11.954 -46.081 1.00 49.09 287 HIS A CA 1
ATOM 2241 C C . HIS A 1 287 ? 30.977 12.679 -44.871 1.00 49.09 287 HIS A C 1
ATOM 2243 O O . HIS A 1 287 ? 31.668 13.273 -44.046 1.00 49.09 287 HIS A O 1
ATOM 2249 N N . GLY A 1 288 ? 29.649 12.630 -44.730 1.00 44.28 288 GLY A N 1
ATOM 2250 C CA . GLY A 1 288 ? 28.899 13.487 -43.804 1.00 44.28 288 GLY A CA 1
ATOM 2251 C C . GLY A 1 288 ? 28.766 13.019 -42.352 1.00 44.28 288 GLY A C 1
ATOM 2252 O O . GLY A 1 288 ? 28.357 13.823 -41.523 1.00 44.28 288 GLY A O 1
ATOM 2253 N N . VAL A 1 289 ? 29.102 11.775 -41.997 1.00 42.44 289 VAL A N 1
ATOM 2254 C CA . VAL A 1 289 ? 28.890 11.298 -40.612 1.00 42.44 289 VAL A CA 1
ATOM 2255 C C . VAL A 1 289 ? 29.898 11.924 -39.630 1.00 42.44 289 VAL A C 1
ATOM 2257 O O . VAL A 1 289 ? 29.545 12.188 -38.487 1.00 42.44 289 VAL A O 1
ATOM 2260 N N . GLU A 1 290 ? 31.105 12.286 -40.082 1.00 44.56 290 GLU A N 1
ATOM 2261 C CA . GLU A 1 290 ? 32.111 12.967 -39.242 1.00 44.56 290 GLU A CA 1
ATOM 2262 C C . GLU A 1 290 ? 31.894 14.495 -39.152 1.00 44.56 290 GLU A C 1
ATOM 2264 O O . GLU A 1 290 ? 32.107 15.107 -38.102 1.00 44.56 290 GLU A O 1
ATOM 2269 N N . LEU A 1 291 ? 31.382 15.128 -40.217 1.00 42.34 291 LEU A N 1
ATOM 2270 C CA . LEU A 1 291 ? 31.081 16.573 -40.266 1.00 42.34 291 LEU A CA 1
ATOM 2271 C C . LEU A 1 291 ? 29.741 16.955 -39.612 1.00 42.34 291 LEU A C 1
ATOM 2273 O O . LEU A 1 291 ? 29.492 18.135 -39.349 1.00 42.34 291 LEU A O 1
ATOM 2277 N N . LEU A 1 292 ? 28.895 15.969 -39.306 1.00 44.69 292 LEU A N 1
ATOM 2278 C CA . LEU A 1 292 ? 27.674 16.140 -38.521 1.00 44.69 292 LEU A CA 1
ATOM 2279 C C . LEU A 1 292 ? 27.909 15.976 -37.021 1.00 44.69 292 LEU A C 1
ATOM 2281 O O . LEU A 1 292 ? 26.946 16.073 -36.279 1.00 44.69 292 LEU A O 1
ATOM 2285 N N . SER A 1 293 ? 29.147 15.825 -36.545 1.00 42.50 293 SER A N 1
ATOM 2286 C CA . SER A 1 293 ? 29.449 15.891 -35.108 1.00 42.50 293 SER A CA 1
ATOM 2287 C C . SER A 1 293 ? 28.868 17.149 -34.457 1.00 42.50 293 SER A C 1
ATOM 2289 O O . SER A 1 293 ? 28.344 17.059 -33.364 1.00 42.50 293 SER A O 1
ATOM 2291 N N . HIS A 1 294 ? 28.836 18.300 -35.138 1.00 42.69 294 HIS A N 1
ATOM 2292 C CA . HIS A 1 294 ? 28.213 19.522 -34.612 1.00 42.69 294 HIS A CA 1
ATOM 2293 C C . HIS A 1 294 ? 26.668 19.530 -34.663 1.00 42.69 294 HIS A C 1
ATOM 2295 O O . HIS A 1 294 ? 26.046 20.134 -33.799 1.00 42.69 294 HIS A O 1
ATOM 2301 N N . VAL A 1 295 ? 26.033 18.863 -35.638 1.00 41.31 295 VAL A N 1
ATOM 2302 C CA . VAL A 1 295 ? 24.561 18.717 -35.726 1.00 41.31 295 VAL A CA 1
ATOM 2303 C C . VAL A 1 295 ? 24.075 17.633 -34.776 1.00 41.31 295 VAL A C 1
ATOM 2305 O O . VAL A 1 295 ? 23.029 17.799 -34.173 1.00 41.31 295 VAL A O 1
ATOM 2308 N N . VAL A 1 296 ? 24.848 16.562 -34.605 1.00 43.00 296 VAL A N 1
ATOM 2309 C CA . VAL A 1 296 ? 24.687 15.546 -33.564 1.00 43.00 296 VAL A CA 1
ATOM 2310 C C . VAL A 1 296 ? 24.959 16.166 -32.199 1.00 43.00 296 VAL A C 1
ATOM 2312 O O . VAL A 1 296 ? 24.160 15.939 -31.317 1.00 43.00 296 VAL A O 1
ATOM 2315 N N . ASN A 1 297 ? 25.960 17.039 -32.038 1.00 44.75 297 ASN A N 1
ATOM 2316 C CA . ASN A 1 297 ? 26.187 17.786 -30.796 1.00 44.75 297 ASN A CA 1
ATOM 2317 C C . ASN A 1 297 ? 25.077 18.801 -30.534 1.00 44.75 297 ASN A C 1
ATOM 2319 O O . ASN A 1 297 ? 24.696 18.953 -29.389 1.00 44.75 297 ASN A O 1
ATOM 2323 N N . HIS A 1 298 ? 24.530 19.481 -31.545 1.00 44.12 298 HIS A N 1
ATOM 2324 C CA . HIS A 1 298 ? 23.383 20.377 -31.368 1.00 44.12 298 HIS A CA 1
ATOM 2325 C C . HIS A 1 298 ? 22.067 19.616 -31.197 1.00 44.12 298 HIS A C 1
ATOM 2327 O O . HIS A 1 298 ? 21.188 20.111 -30.504 1.00 44.12 298 HIS A O 1
ATOM 2333 N N . LEU A 1 299 ? 21.916 18.423 -31.778 1.00 40.78 299 LEU A N 1
ATOM 2334 C CA . LEU A 1 299 ? 20.828 17.491 -31.485 1.00 40.78 299 LEU A CA 1
ATOM 2335 C C . LEU A 1 299 ? 20.990 16.922 -30.078 1.00 40.78 299 LEU A C 1
ATOM 2337 O O . LEU A 1 299 ? 19.997 16.854 -29.381 1.00 40.78 299 LEU A O 1
ATOM 2341 N N . ASP A 1 300 ? 22.201 16.613 -29.624 1.00 42.62 300 ASP A N 1
ATOM 2342 C CA . ASP A 1 300 ? 22.521 16.227 -28.251 1.00 42.62 300 ASP A CA 1
ATOM 2343 C C . ASP A 1 300 ? 22.309 17.405 -27.304 1.00 42.62 300 ASP A C 1
ATOM 2345 O O . ASP A 1 300 ? 21.789 17.205 -26.226 1.00 42.62 300 ASP A O 1
ATOM 2349 N N . GLU A 1 301 ? 22.625 18.643 -27.681 1.00 43.16 301 GLU A N 1
ATOM 2350 C CA . GLU A 1 301 ? 22.404 19.866 -26.896 1.00 43.16 301 GLU A CA 1
ATOM 2351 C C . GLU A 1 301 ? 20.908 20.239 -26.840 1.00 43.16 301 GLU A C 1
ATOM 2353 O O . GLU A 1 301 ? 20.406 20.679 -25.808 1.00 43.16 301 GLU A O 1
ATOM 2358 N N . TYR A 1 302 ? 20.170 19.969 -27.920 1.00 39.22 302 TYR A N 1
ATOM 2359 C CA . TYR A 1 302 ? 18.713 20.084 -28.031 1.00 39.22 302 TYR A CA 1
ATOM 2360 C C . TYR A 1 302 ? 17.972 18.947 -27.299 1.00 39.22 302 TYR A C 1
ATOM 2362 O O . TYR A 1 302 ? 16.933 19.188 -26.688 1.00 39.22 302 TYR A O 1
ATOM 2370 N N . LEU A 1 303 ? 18.514 17.722 -27.306 1.00 41.09 303 LEU A N 1
ATOM 2371 C CA . LEU A 1 303 ? 18.058 16.561 -26.526 1.00 41.09 303 LEU A CA 1
ATOM 2372 C C . LEU A 1 303 ? 18.553 16.627 -25.064 1.00 41.09 303 LEU A C 1
ATOM 2374 O O . LEU A 1 303 ? 17.921 16.056 -24.171 1.00 41.09 303 LEU A O 1
ATOM 2378 N N . ASN A 1 304 ? 19.588 17.424 -24.772 1.00 44.22 304 ASN A N 1
ATOM 2379 C CA . ASN A 1 304 ? 20.052 17.835 -23.439 1.00 44.22 304 ASN A CA 1
ATOM 2380 C C . ASN A 1 304 ? 19.120 18.892 -22.818 1.00 44.22 304 ASN A C 1
ATOM 2382 O O . ASN A 1 304 ? 19.534 19.753 -22.044 1.00 44.22 304 ASN A O 1
ATOM 2386 N N . THR A 1 305 ? 17.810 18.755 -23.024 1.00 44.34 305 THR A N 1
ATOM 2387 C CA . THR A 1 305 ? 16.819 19.272 -22.069 1.00 44.34 305 THR A CA 1
ATOM 2388 C C . THR A 1 305 ? 16.971 18.656 -20.673 1.00 44.34 305 THR A C 1
ATOM 2390 O O . THR A 1 305 ? 16.447 19.189 -19.696 1.00 44.34 305 THR A O 1
ATOM 2393 N N . PHE A 1 306 ? 17.718 17.558 -20.546 1.00 47.44 306 PHE A N 1
ATOM 2394 C CA . PHE A 1 306 ? 18.114 16.996 -19.265 1.00 47.44 306 PHE A CA 1
ATOM 2395 C C . PHE A 1 306 ? 19.512 17.484 -18.879 1.00 47.44 306 PHE A C 1
ATOM 2397 O O . PHE A 1 306 ? 20.518 17.030 -19.417 1.00 47.44 306 PHE A O 1
ATOM 2404 N N . SER A 1 307 ? 19.570 18.417 -17.925 1.00 53.56 307 SER A N 1
ATOM 2405 C CA . SER A 1 307 ? 20.837 18.924 -17.379 1.00 53.56 307 SER A CA 1
ATOM 2406 C C . SER A 1 307 ? 21.737 17.784 -16.854 1.00 53.56 307 SER A C 1
ATOM 2408 O O . SER A 1 307 ? 21.247 16.712 -16.500 1.00 53.56 307 SER A O 1
ATOM 2410 N N . TYR A 1 308 ? 23.053 18.027 -16.779 1.00 55.91 308 TYR A N 1
ATOM 2411 C CA . TYR A 1 308 ? 24.112 17.091 -16.351 1.00 55.91 308 TYR A CA 1
ATOM 2412 C C . TYR A 1 308 ? 23.830 16.328 -15.038 1.00 55.91 308 TYR A C 1
ATOM 2414 O O . TYR A 1 308 ? 24.433 15.292 -14.783 1.00 55.91 308 TYR A O 1
ATOM 2422 N N . HIS A 1 309 ? 22.898 16.811 -14.214 1.00 62.44 309 HIS A N 1
ATOM 2423 C CA . HIS A 1 309 ? 22.429 16.152 -12.992 1.00 62.44 309 HIS A CA 1
ATOM 2424 C C . HIS A 1 309 ? 21.557 14.899 -13.222 1.00 62.44 309 HIS A C 1
ATOM 2426 O O . HIS A 1 309 ? 21.296 14.153 -12.275 1.00 62.44 309 HIS A O 1
ATOM 2432 N N . TRP A 1 310 ? 21.064 14.664 -14.442 1.00 70.00 310 TRP A N 1
ATOM 2433 C CA . TRP A 1 310 ? 20.303 13.460 -14.774 1.00 70.00 310 TRP A CA 1
ATOM 2434 C C . TRP A 1 310 ? 21.231 12.277 -15.014 1.00 70.00 310 TRP A C 1
ATOM 2436 O O . TRP A 1 310 ? 21.827 12.173 -16.076 1.00 70.00 310 TRP A O 1
ATOM 2446 N N . THR A 1 311 ? 21.343 11.381 -14.038 1.00 76.62 311 THR A N 1
ATOM 2447 C CA . THR A 1 311 ? 22.029 10.084 -14.165 1.00 76.62 311 THR A CA 1
ATOM 2448 C C . THR A 1 311 ? 21.030 8.968 -14.476 1.00 76.62 311 THR A C 1
ATOM 2450 O O . THR A 1 311 ? 19.828 9.154 -14.275 1.00 76.62 311 THR A O 1
ATOM 2453 N N . VAL A 1 312 ? 21.500 7.786 -14.896 1.00 78.81 312 VAL A N 1
ATOM 2454 C CA . VAL A 1 312 ? 20.636 6.596 -15.064 1.00 78.81 312 VAL A CA 1
ATOM 2455 C C . VAL A 1 312 ? 19.895 6.268 -13.766 1.00 78.81 312 VAL A C 1
ATOM 2457 O O . VAL A 1 312 ? 18.681 6.073 -13.774 1.00 78.81 312 VAL A O 1
ATOM 2460 N N . SER A 1 313 ? 20.595 6.322 -12.627 1.00 82.00 313 SER A N 1
ATOM 2461 C CA . SER A 1 313 ? 19.988 6.139 -11.303 1.00 82.00 313 SER A CA 1
ATOM 2462 C C . SER A 1 313 ? 18.873 7.161 -11.045 1.00 82.00 313 SER A C 1
ATOM 2464 O O . SER A 1 313 ? 17.784 6.795 -10.607 1.00 82.00 313 SER A O 1
ATOM 2466 N N . ARG A 1 314 ? 19.081 8.445 -11.376 1.00 81.56 314 ARG A N 1
ATOM 2467 C CA . ARG A 1 314 ? 18.031 9.472 -11.256 1.00 81.56 314 ARG A CA 1
ATOM 2468 C C . ARG A 1 314 ? 16.868 9.219 -12.219 1.00 81.56 314 ARG A C 1
ATOM 2470 O O . ARG A 1 314 ? 15.721 9.350 -11.812 1.00 81.56 314 ARG A O 1
ATOM 2477 N N . ALA A 1 315 ? 17.146 8.810 -13.454 1.00 81.88 315 ALA A N 1
ATOM 2478 C CA . ALA A 1 315 ? 16.128 8.459 -14.441 1.00 81.88 315 ALA A CA 1
ATOM 2479 C C . ALA A 1 315 ? 15.229 7.309 -13.954 1.00 81.88 315 ALA A C 1
ATOM 2481 O O . ALA A 1 315 ? 14.006 7.401 -14.055 1.00 81.88 315 ALA A O 1
ATOM 2482 N N . CYS A 1 316 ? 15.821 6.286 -13.332 1.00 84.94 316 CYS A N 1
ATOM 2483 C CA . CYS A 1 316 ? 15.092 5.191 -12.691 1.00 84.94 316 CYS A CA 1
ATOM 2484 C C . CYS A 1 316 ? 14.273 5.679 -11.487 1.00 84.94 316 CYS A C 1
ATOM 2486 O O . CYS A 1 316 ? 13.098 5.340 -11.354 1.00 84.94 316 CYS A O 1
ATOM 2488 N N . LYS A 1 317 ? 14.865 6.523 -10.629 1.00 84.06 317 LYS A N 1
ATOM 2489 C CA . LYS A 1 317 ? 14.196 7.101 -9.450 1.00 84.06 317 LYS A CA 1
ATOM 2490 C C . LYS A 1 317 ? 13.011 7.990 -9.802 1.00 84.06 317 LYS A C 1
ATOM 2492 O O . LYS A 1 317 ? 12.079 8.073 -9.006 1.00 84.06 317 LYS A O 1
ATOM 2497 N N . GLU A 1 318 ? 13.051 8.677 -10.934 1.00 83.00 318 GLU A N 1
ATOM 2498 C CA . GLU A 1 318 ? 11.956 9.529 -11.410 1.00 83.00 318 GLU A CA 1
ATOM 2499 C C . GLU A 1 318 ? 10.994 8.790 -12.354 1.00 83.00 318 GLU A C 1
ATOM 2501 O O . GLU A 1 318 ? 9.988 9.359 -12.765 1.00 83.00 318 GLU A O 1
ATOM 2506 N N . GLY A 1 319 ? 11.259 7.516 -12.668 1.00 80.12 319 GLY A N 1
ATOM 2507 C CA . GLY A 1 319 ? 10.337 6.677 -13.435 1.00 80.12 319 GLY A CA 1
ATOM 2508 C C . GLY A 1 319 ? 10.229 7.058 -14.905 1.00 80.12 319 GLY A C 1
ATOM 2509 O O . GLY A 1 319 ? 9.150 6.943 -15.486 1.00 80.12 319 GLY A O 1
ATOM 2510 N N . LEU A 1 320 ? 11.323 7.519 -15.518 1.00 78.62 320 LEU A N 1
ATOM 2511 C CA . LEU A 1 320 ? 11.320 7.926 -16.924 1.00 78.62 320 LEU A CA 1
ATOM 2512 C C . LEU A 1 320 ? 10.872 6.792 -17.852 1.00 78.62 320 LEU A C 1
ATOM 2514 O O . LEU A 1 320 ? 10.947 5.609 -17.517 1.00 78.62 320 LEU A O 1
ATOM 2518 N N . SER A 1 321 ? 10.402 7.164 -19.044 1.00 74.12 321 SER A N 1
ATOM 2519 C CA . SER A 1 321 ? 10.021 6.194 -20.071 1.00 74.12 321 SER A CA 1
ATOM 2520 C C . SER A 1 321 ? 11.212 5.325 -20.474 1.00 74.12 321 SER A C 1
ATOM 2522 O O . SER A 1 321 ? 12.360 5.761 -20.385 1.00 74.12 321 SER A O 1
ATOM 2524 N N . ARG A 1 322 ? 10.941 4.122 -20.997 1.00 73.06 322 ARG A N 1
ATOM 2525 C CA . ARG A 1 322 ? 11.979 3.200 -21.488 1.00 73.06 322 ARG A CA 1
ATOM 2526 C C . ARG A 1 322 ? 12.992 3.895 -22.403 1.00 73.06 322 ARG A C 1
ATOM 2528 O O . ARG A 1 322 ? 14.187 3.783 -22.183 1.00 73.06 322 ARG A O 1
ATOM 2535 N N . ARG A 1 323 ? 12.508 4.704 -23.349 1.00 55.72 323 ARG A N 1
ATOM 2536 C CA . ARG A 1 323 ? 13.357 5.486 -24.260 1.00 55.72 323 ARG A CA 1
ATOM 2537 C C . ARG A 1 323 ? 14.256 6.486 -23.523 1.00 55.72 323 ARG A C 1
ATOM 2539 O O . ARG A 1 323 ? 15.393 6.697 -23.927 1.00 55.72 323 ARG A O 1
ATOM 2546 N N . GLY A 1 324 ? 13.755 7.107 -22.454 1.00 62.34 324 GLY A N 1
ATOM 2547 C CA . GLY A 1 324 ? 14.553 7.979 -21.592 1.00 62.34 324 GLY A CA 1
ATOM 2548 C C . GLY A 1 324 ? 15.630 7.206 -20.830 1.00 62.34 324 GLY A C 1
ATOM 2549 O O . GLY A 1 324 ? 16.774 7.648 -20.786 1.00 62.34 324 GLY A O 1
ATOM 2550 N N . LEU A 1 325 ? 15.293 6.035 -20.283 1.00 76.88 325 LEU A N 1
ATOM 2551 C CA . LEU A 1 325 ? 16.249 5.157 -19.597 1.00 76.88 325 LEU A CA 1
ATOM 2552 C C . LEU A 1 325 ? 17.349 4.669 -20.551 1.00 76.88 325 LEU A C 1
ATOM 2554 O O . LEU A 1 325 ? 18.529 4.787 -20.233 1.00 76.88 325 LEU A O 1
ATOM 2558 N N . GLU A 1 326 ? 16.967 4.198 -21.740 1.00 71.56 326 GLU A N 1
ATOM 2559 C CA . GLU A 1 326 ? 17.884 3.758 -22.799 1.00 71.56 326 GLU A CA 1
ATOM 2560 C C . GLU A 1 326 ? 18.813 4.891 -23.248 1.00 71.56 326 GLU A C 1
ATOM 2562 O O . GLU A 1 326 ? 20.015 4.675 -23.382 1.00 71.56 326 GLU A O 1
ATOM 2567 N N . TYR A 1 327 ? 18.289 6.112 -23.405 1.00 66.19 327 TYR A N 1
ATOM 2568 C CA . TYR A 1 327 ? 19.103 7.289 -23.714 1.00 66.19 327 TYR A CA 1
ATOM 2569 C C . TYR A 1 327 ? 20.169 7.544 -22.641 1.00 66.19 327 TYR A C 1
ATOM 2571 O O . TYR A 1 327 ? 21.350 7.686 -22.960 1.00 66.19 327 TYR A O 1
ATOM 2579 N N . PHE A 1 328 ? 19.786 7.565 -21.359 1.00 72.06 328 PHE A N 1
ATOM 2580 C CA . PHE A 1 328 ? 20.750 7.811 -20.283 1.00 72.06 328 PHE A CA 1
ATOM 2581 C C . PHE A 1 328 ? 21.762 6.679 -20.122 1.00 72.06 328 PHE A C 1
ATOM 2583 O O . PHE A 1 328 ? 22.927 6.960 -19.844 1.00 72.06 328 PHE A O 1
ATOM 2590 N N . ALA A 1 329 ? 21.348 5.427 -20.314 1.00 74.56 329 ALA A N 1
ATOM 2591 C CA . ALA A 1 329 ? 22.245 4.280 -20.234 1.00 74.56 329 ALA A CA 1
ATOM 2592 C C . ALA A 1 329 ? 23.227 4.223 -21.414 1.00 74.56 329 ALA A C 1
ATOM 2594 O O . ALA A 1 329 ? 24.370 3.813 -21.234 1.00 74.56 329 ALA A O 1
ATOM 2595 N N . ALA A 1 330 ? 22.821 4.685 -22.602 1.00 67.75 330 ALA A N 1
ATOM 2596 C CA . ALA A 1 330 ? 23.723 4.853 -23.739 1.00 67.75 330 ALA A CA 1
ATOM 2597 C C . ALA A 1 330 ? 24.740 5.983 -23.508 1.00 67.75 330 ALA A C 1
ATOM 2599 O O . ALA A 1 330 ? 25.897 5.860 -23.904 1.00 67.75 330 ALA A O 1
ATOM 2600 N N . ARG A 1 331 ? 24.324 7.070 -22.839 1.00 65.19 331 ARG A N 1
ATOM 2601 C CA . ARG A 1 331 ? 25.199 8.207 -22.510 1.00 65.19 331 ARG A CA 1
ATOM 2602 C C . ARG A 1 331 ? 26.248 7.868 -21.449 1.00 65.19 331 ARG A C 1
ATOM 2604 O O . ARG A 1 331 ? 27.337 8.431 -21.470 1.00 65.19 331 ARG A O 1
ATOM 2611 N N . ASP A 1 332 ? 25.922 6.976 -20.520 1.00 69.31 332 ASP A N 1
ATOM 2612 C CA . ASP A 1 332 ? 26.836 6.507 -19.476 1.00 69.31 332 ASP A CA 1
ATOM 2613 C C . ASP A 1 332 ? 26.826 4.972 -19.408 1.00 69.31 332 ASP A C 1
ATOM 2615 O O . ASP A 1 332 ? 26.139 4.418 -18.559 1.00 69.31 332 ASP A O 1
ATOM 2619 N N . PRO A 1 333 ? 27.570 4.252 -20.273 1.00 69.12 333 PRO A N 1
ATOM 2620 C CA . PRO A 1 333 ? 27.546 2.783 -20.316 1.00 69.12 333 PRO A CA 1
ATOM 2621 C C . PRO A 1 333 ? 28.080 2.106 -19.045 1.00 69.12 333 PRO A C 1
ATOM 2623 O O . PRO A 1 333 ? 27.729 0.965 -18.727 1.00 69.12 333 PRO A O 1
ATOM 2626 N N . ASN A 1 334 ? 28.920 2.813 -18.290 1.00 71.31 334 ASN A N 1
ATOM 2627 C CA . ASN A 1 334 ? 29.571 2.313 -17.081 1.00 71.31 334 ASN A CA 1
ATOM 2628 C C . ASN A 1 334 ? 28.909 2.841 -15.807 1.00 71.31 334 ASN A C 1
ATOM 2630 O O . ASN A 1 334 ? 29.516 2.769 -14.740 1.00 71.31 334 ASN A O 1
ATOM 2634 N N . TRP A 1 335 ? 27.670 3.334 -15.910 1.00 79.00 335 TRP A N 1
ATOM 2635 C CA . TRP A 1 335 ? 26.918 3.831 -14.769 1.00 79.00 335 TRP A CA 1
ATOM 2636 C C . TRP A 1 335 ? 26.914 2.807 -13.626 1.00 79.00 335 TRP A C 1
ATOM 2638 O O . TRP A 1 335 ? 26.588 1.628 -13.810 1.00 79.00 335 TRP A O 1
ATOM 2648 N N . VAL A 1 336 ? 27.321 3.275 -12.448 1.00 66.00 336 VAL A N 1
ATOM 2649 C CA . VAL A 1 336 ? 27.385 2.483 -11.219 1.00 66.00 336 VAL A CA 1
ATOM 2650 C C . VAL A 1 336 ? 26.254 2.938 -10.311 1.00 66.00 336 VAL A C 1
ATOM 2652 O O . VAL A 1 336 ? 26.043 4.140 -10.121 1.00 66.00 336 VAL A O 1
ATOM 2655 N N . ASP A 1 337 ? 25.519 1.987 -9.748 1.00 60.75 337 ASP A N 1
ATOM 2656 C CA . ASP A 1 337 ? 24.431 2.293 -8.830 1.00 60.75 337 ASP A CA 1
ATOM 2657 C C . ASP A 1 337 ? 24.965 2.809 -7.490 1.00 60.75 337 ASP A C 1
ATOM 2659 O O . ASP A 1 337 ? 25.581 2.076 -6.719 1.00 60.75 337 ASP A O 1
ATOM 2663 N N . GLY A 1 338 ? 24.714 4.090 -7.201 1.00 54.75 338 GLY A N 1
ATOM 2664 C CA . GLY A 1 338 ? 24.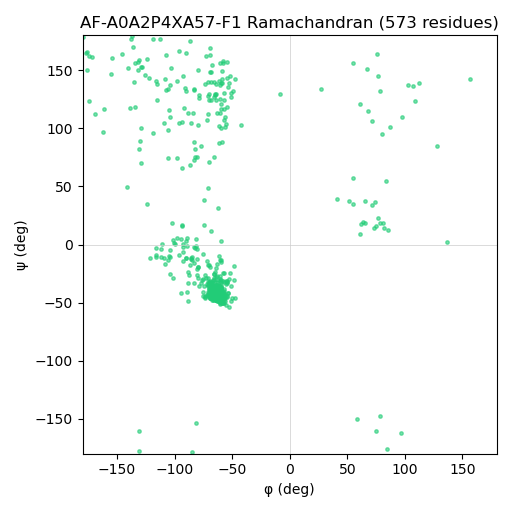880 4.660 -5.858 1.00 54.75 338 GLY A CA 1
ATOM 2665 C C . GLY A 1 338 ? 23.693 4.363 -4.930 1.00 54.75 338 GLY A C 1
ATOM 2666 O O . GLY A 1 338 ? 23.866 4.288 -3.720 1.00 54.75 338 GLY A O 1
ATOM 2667 N N . ASP A 1 339 ? 22.502 4.148 -5.500 1.00 61.47 339 ASP A N 1
ATOM 2668 C CA . ASP A 1 339 ? 21.280 3.704 -4.820 1.00 61.47 339 ASP A CA 1
ATOM 2669 C C . ASP A 1 339 ? 20.627 2.606 -5.667 1.00 61.47 339 ASP A C 1
ATOM 2671 O O . ASP A 1 339 ? 20.568 2.741 -6.886 1.00 61.47 339 ASP A O 1
ATOM 2675 N N . ASP A 1 340 ? 20.094 1.563 -5.026 1.00 79.12 340 ASP A N 1
ATOM 2676 C CA . ASP A 1 340 ? 19.444 0.424 -5.689 1.00 79.12 340 ASP A CA 1
ATOM 2677 C C . ASP A 1 340 ? 18.216 0.883 -6.507 1.00 79.12 340 ASP A C 1
ATOM 2679 O O . ASP A 1 340 ? 17.146 1.187 -5.963 1.00 79.12 340 ASP A O 1
ATOM 2683 N N . ALA A 1 341 ? 18.388 0.989 -7.828 1.00 83.31 341 ALA A N 1
ATOM 2684 C CA . ALA A 1 341 ? 17.379 1.503 -8.748 1.00 83.31 341 ALA A CA 1
ATOM 2685 C C . ALA A 1 341 ? 16.104 0.645 -8.762 1.00 83.31 341 ALA A C 1
ATOM 2687 O O . ALA A 1 341 ? 15.000 1.200 -8.795 1.00 83.31 341 ALA A O 1
ATOM 2688 N N . ALA A 1 342 ? 16.228 -0.685 -8.665 1.00 86.88 342 ALA A N 1
ATOM 2689 C CA . ALA A 1 342 ? 15.065 -1.566 -8.595 1.00 86.88 342 ALA A CA 1
ATOM 2690 C C . ALA A 1 342 ? 14.314 -1.378 -7.279 1.00 86.88 342 ALA A C 1
ATOM 2692 O O . ALA A 1 342 ? 13.089 -1.287 -7.289 1.00 86.88 342 ALA A O 1
ATOM 2693 N N . LEU A 1 343 ? 15.015 -1.221 -6.153 1.00 86.81 343 LEU A N 1
ATOM 2694 C CA . LEU A 1 343 ? 14.361 -0.922 -4.879 1.00 86.81 343 LEU A CA 1
ATOM 2695 C C . LEU A 1 343 ? 13.497 0.343 -4.967 1.00 86.81 343 LEU A C 1
ATOM 2697 O O . LEU A 1 343 ? 12.367 0.362 -4.468 1.00 86.81 343 LEU A O 1
ATOM 2701 N N . VAL A 1 344 ? 14.015 1.411 -5.582 1.00 87.06 344 VAL A N 1
ATOM 2702 C CA . VAL A 1 344 ? 13.240 2.647 -5.754 1.00 87.06 344 VAL A CA 1
ATOM 2703 C C . VAL A 1 344 ? 12.069 2.428 -6.705 1.00 87.06 344 VAL A C 1
ATOM 2705 O O . VAL A 1 344 ? 10.964 2.880 -6.405 1.00 87.06 344 VAL A O 1
ATOM 2708 N N . ALA A 1 345 ? 12.277 1.701 -7.802 1.00 90.56 345 ALA A N 1
ATOM 2709 C CA . ALA A 1 345 ? 11.216 1.381 -8.746 1.00 90.56 345 ALA A CA 1
ATOM 2710 C C . ALA A 1 345 ? 10.087 0.563 -8.089 1.00 90.56 345 ALA A C 1
ATOM 2712 O O . ALA A 1 345 ? 8.918 0.902 -8.264 1.00 90.56 345 ALA A O 1
ATOM 2713 N N . VAL A 1 346 ? 10.407 -0.419 -7.235 1.00 91.88 346 VAL A N 1
ATOM 2714 C CA . VAL A 1 346 ? 9.413 -1.143 -6.420 1.00 91.88 346 VAL A CA 1
ATOM 2715 C C . VAL A 1 346 ? 8.677 -0.178 -5.493 1.00 91.88 346 VAL A C 1
ATOM 2717 O O . VAL A 1 346 ? 7.451 -0.199 -5.447 1.00 91.88 346 VAL A O 1
ATOM 2720 N N . LYS A 1 347 ? 9.391 0.701 -4.778 1.00 91.19 347 LYS A N 1
ATOM 2721 C CA . LYS A 1 347 ? 8.781 1.657 -3.834 1.00 91.19 347 LYS A CA 1
ATOM 2722 C C . LYS A 1 347 ? 7.891 2.709 -4.498 1.00 91.19 347 LYS A C 1
ATOM 2724 O O . LYS A 1 347 ? 6.967 3.180 -3.843 1.00 91.19 347 LYS A O 1
ATOM 2729 N N . LYS A 1 348 ? 8.178 3.098 -5.744 1.00 91.38 348 LYS A N 1
ATOM 2730 C CA . LYS A 1 348 ? 7.448 4.136 -6.496 1.00 91.38 348 LYS A CA 1
ATOM 2731 C C . LYS A 1 348 ? 6.450 3.593 -7.527 1.00 91.38 348 LYS A C 1
ATOM 2733 O O . LYS A 1 348 ? 5.822 4.381 -8.222 1.00 91.38 348 LYS A O 1
ATOM 2738 N N . ASN A 1 349 ? 6.278 2.276 -7.600 1.00 93.81 349 ASN A N 1
ATOM 2739 C CA . ASN A 1 349 ? 5.400 1.597 -8.556 1.00 93.81 349 ASN A CA 1
ATOM 2740 C C . ASN A 1 349 ? 5.816 1.721 -10.038 1.00 93.81 349 ASN A C 1
ATOM 2742 O O . ASN A 1 349 ? 4.977 1.843 -10.927 1.00 93.81 349 ASN A O 1
ATOM 2746 N N . PHE A 1 350 ? 7.117 1.695 -10.331 1.00 92.81 350 PHE A N 1
ATOM 2747 C CA . PHE A 1 350 ? 7.635 1.799 -11.698 1.00 92.81 350 PHE A CA 1
ATOM 2748 C C . PHE A 1 350 ? 7.957 0.427 -12.293 1.00 92.81 350 PHE A C 1
ATOM 2750 O O . PHE A 1 350 ? 9.120 0.048 -12.441 1.00 92.81 350 PHE A O 1
ATOM 2757 N N . LEU A 1 351 ? 6.912 -0.318 -12.660 1.00 93.56 351 LEU A N 1
ATOM 2758 C CA . LEU A 1 351 ? 7.047 -1.646 -13.267 1.00 93.56 351 LEU A CA 1
ATOM 2759 C C . LEU A 1 351 ? 7.893 -1.626 -14.552 1.00 93.56 351 LEU A C 1
ATOM 2761 O O . LEU A 1 351 ? 8.730 -2.502 -14.745 1.00 93.56 351 LEU A O 1
ATOM 2765 N N . HIS A 1 352 ? 7.733 -0.610 -15.403 1.00 85.56 352 HIS A N 1
ATOM 2766 C CA . HIS A 1 352 ? 8.489 -0.494 -16.657 1.00 85.56 352 HIS A CA 1
ATOM 2767 C C . HIS A 1 352 ? 9.994 -0.301 -16.431 1.00 85.56 352 HIS A C 1
ATOM 2769 O O . HIS A 1 352 ? 10.797 -0.786 -17.223 1.00 85.56 352 HIS A O 1
ATOM 2775 N N . VAL A 1 353 ? 10.385 0.369 -15.339 1.00 89.69 353 VAL A N 1
ATOM 2776 C CA . VAL A 1 353 ? 11.795 0.503 -14.939 1.00 89.69 353 VAL A CA 1
ATOM 2777 C C . VAL A 1 353 ? 12.334 -0.852 -14.482 1.00 89.69 353 VAL A C 1
ATOM 2779 O O . VAL A 1 353 ? 13.434 -1.224 -14.876 1.00 89.69 353 VAL A O 1
ATOM 2782 N N . LEU A 1 354 ? 11.561 -1.616 -13.700 1.00 91.88 354 LEU A N 1
ATOM 2783 C CA . LEU A 1 354 ? 11.952 -2.964 -13.262 1.00 91.88 354 LEU A CA 1
ATOM 2784 C C . LEU A 1 354 ? 12.116 -3.931 -14.433 1.00 91.88 354 LEU A C 1
ATOM 2786 O O . LEU A 1 354 ? 13.100 -4.666 -14.481 1.00 91.88 354 LEU A O 1
ATOM 2790 N N . GLN A 1 355 ? 11.182 -3.901 -15.383 1.00 91.06 355 GLN A N 1
ATOM 2791 C CA . GLN A 1 355 ? 11.248 -4.688 -16.613 1.00 91.06 355 GLN A CA 1
ATOM 2792 C C . GLN A 1 355 ? 12.514 -4.364 -17.401 1.00 91.06 355 GLN A C 1
ATOM 2794 O O . GLN A 1 355 ? 13.289 -5.262 -17.713 1.00 91.06 355 GLN A O 1
ATOM 2799 N N . TRP A 1 356 ? 12.775 -3.077 -17.636 1.00 90.00 356 TRP A N 1
ATOM 2800 C CA . TRP A 1 356 ? 13.974 -2.627 -18.336 1.00 90.00 356 TRP A CA 1
ATOM 2801 C C . TRP A 1 356 ? 15.270 -3.029 -17.613 1.00 90.00 356 TRP A C 1
ATOM 2803 O O . TRP A 1 356 ? 16.190 -3.538 -18.250 1.00 90.00 356 TRP A O 1
ATOM 2813 N N . LEU A 1 357 ? 15.335 -2.872 -16.285 1.00 89.25 357 LEU A N 1
ATOM 2814 C CA . LEU A 1 357 ? 16.490 -3.305 -15.491 1.00 89.25 357 LEU A CA 1
ATOM 2815 C C . LEU A 1 357 ? 16.717 -4.818 -15.600 1.00 89.25 357 LEU A C 1
ATOM 2817 O O . LEU A 1 357 ? 17.848 -5.246 -15.792 1.00 89.25 357 LEU A O 1
ATOM 2821 N N . ASN A 1 358 ? 15.663 -5.632 -15.520 1.00 90.12 358 ASN A N 1
ATOM 2822 C CA . ASN A 1 358 ? 15.781 -7.091 -15.604 1.00 90.12 358 ASN A CA 1
ATOM 2823 C C . ASN A 1 358 ? 16.127 -7.586 -17.015 1.00 90.12 358 ASN A C 1
ATOM 2825 O O . ASN A 1 358 ? 16.872 -8.549 -17.148 1.00 90.12 358 ASN A O 1
ATOM 2829 N N . GLU A 1 359 ? 15.607 -6.938 -18.059 1.00 88.75 359 GLU A N 1
ATOM 2830 C CA . GLU A 1 359 ? 15.889 -7.291 -19.455 1.00 88.75 359 GLU A CA 1
ATOM 2831 C C . GLU A 1 359 ? 17.299 -6.881 -19.893 1.00 88.75 359 GLU A C 1
ATOM 2833 O O . GLU A 1 359 ? 17.985 -7.650 -20.562 1.00 88.75 359 GLU A O 1
ATOM 2838 N N . CYS A 1 360 ? 17.725 -5.661 -19.555 1.00 84.81 360 CYS A N 1
ATOM 2839 C CA . CYS A 1 360 ? 18.948 -5.075 -20.104 1.00 84.81 360 CYS A CA 1
ATOM 2840 C C . CYS A 1 360 ? 20.142 -5.139 -19.143 1.00 84.81 360 CYS A C 1
ATOM 2842 O O . CYS A 1 360 ? 21.284 -5.176 -19.600 1.00 84.81 360 CYS A O 1
ATOM 2844 N N . TYR A 1 361 ? 19.905 -5.131 -17.828 1.00 84.94 361 TYR A N 1
ATOM 2845 C CA . TYR A 1 361 ? 20.955 -4.999 -16.811 1.00 84.94 361 TYR A CA 1
ATOM 2846 C C . TYR A 1 361 ? 20.717 -5.884 -15.565 1.00 84.94 361 TYR A C 1
ATOM 2848 O O . TYR A 1 361 ? 20.827 -5.384 -14.441 1.00 84.94 361 TYR A O 1
ATOM 2856 N N . PRO A 1 362 ? 20.431 -7.197 -15.712 1.00 81.50 362 PRO A N 1
ATOM 2857 C CA . PRO A 1 362 ? 20.043 -8.058 -14.589 1.00 81.50 362 PRO A CA 1
ATOM 2858 C C . PRO A 1 362 ? 21.103 -8.137 -13.481 1.00 81.50 362 PRO A C 1
ATOM 2860 O O . PRO A 1 362 ? 20.744 -8.211 -12.308 1.00 81.50 362 PRO A O 1
ATOM 2863 N N . ASP A 1 363 ? 22.388 -8.053 -13.835 1.00 79.19 363 ASP A N 1
ATOM 2864 C CA . ASP A 1 363 ? 23.511 -8.152 -12.891 1.00 79.19 363 ASP A CA 1
ATOM 2865 C C . ASP A 1 363 ? 23.871 -6.824 -12.209 1.00 79.19 363 ASP A C 1
ATOM 2867 O O . ASP A 1 363 ? 24.666 -6.806 -11.267 1.00 79.19 363 ASP A O 1
ATOM 2871 N N . ARG A 1 364 ? 23.317 -5.695 -12.675 1.00 76.38 364 ARG A N 1
ATOM 2872 C CA . ARG A 1 364 ? 23.637 -4.373 -12.110 1.00 76.38 364 ARG A CA 1
ATOM 2873 C C . ARG A 1 364 ? 22.830 -4.045 -10.867 1.00 76.38 364 ARG A C 1
ATOM 2875 O O . ARG A 1 364 ? 23.218 -3.154 -10.121 1.00 76.38 364 ARG A O 1
ATOM 2882 N N . THR A 1 365 ? 21.751 -4.781 -10.612 1.00 74.00 365 THR A N 1
ATOM 2883 C CA . THR A 1 365 ? 20.877 -4.521 -9.474 1.00 74.00 365 THR A CA 1
ATOM 2884 C C . THR A 1 365 ? 20.885 -5.663 -8.468 1.00 74.00 365 THR A C 1
ATOM 2886 O O . THR A 1 365 ? 20.827 -6.842 -8.814 1.00 74.00 365 THR A O 1
ATOM 2889 N N . SER A 1 366 ? 20.925 -5.315 -7.182 1.00 73.00 366 SER A N 1
ATOM 2890 C CA . SER A 1 366 ? 20.768 -6.272 -6.092 1.00 73.00 366 SER A CA 1
ATOM 2891 C C . SER A 1 366 ? 19.299 -6.642 -5.923 1.00 73.00 366 SER A C 1
ATOM 2893 O O . SER A 1 366 ? 18.615 -6.104 -5.060 1.00 73.00 366 SER A O 1
ATOM 2895 N N . TRP A 1 367 ? 18.823 -7.619 -6.695 1.00 77.00 367 TRP A N 1
ATOM 2896 C CA . TRP A 1 367 ? 17.447 -8.142 -6.644 1.00 77.00 367 TRP A CA 1
ATOM 2897 C C . TRP A 1 367 ? 17.006 -8.746 -5.290 1.00 77.00 367 TRP A C 1
ATOM 2899 O O . TRP A 1 367 ? 15.884 -9.233 -5.164 1.00 77.00 367 TRP A O 1
ATOM 2909 N N . GLY A 1 368 ? 17.863 -8.687 -4.265 1.00 62.22 368 GLY A N 1
ATOM 2910 C CA . GLY A 1 368 ? 17.559 -9.103 -2.894 1.00 62.22 368 GLY A CA 1
ATOM 2911 C C . GLY A 1 368 ? 18.660 -9.914 -2.204 1.00 62.22 368 GLY A C 1
ATOM 2912 O O . GLY A 1 368 ? 18.487 -10.319 -1.059 1.00 62.22 368 GLY A O 1
ATOM 2913 N N . ASN A 1 369 ? 19.806 -10.143 -2.858 1.00 57.69 369 ASN A N 1
ATOM 2914 C CA . ASN A 1 369 ? 20.895 -10.986 -2.338 1.00 57.69 369 ASN A CA 1
ATOM 2915 C C . ASN A 1 369 ? 21.902 -10.259 -1.424 1.00 57.69 369 ASN A C 1
ATOM 2917 O O . ASN A 1 369 ? 22.622 -10.912 -0.670 1.00 57.69 369 ASN A O 1
ATOM 2921 N N . ARG A 1 370 ? 21.952 -8.921 -1.440 1.00 47.47 370 ARG A N 1
ATOM 2922 C CA . ARG A 1 370 ? 22.775 -8.130 -0.516 1.00 47.47 370 ARG A CA 1
ATOM 2923 C C . ARG A 1 370 ? 21.860 -7.287 0.388 1.00 47.47 370 ARG A C 1
ATOM 2925 O O . ARG A 1 370 ? 21.011 -6.543 -0.084 1.00 47.47 370 ARG A O 1
ATOM 2932 N N . GLN A 1 371 ? 22.022 -7.438 1.707 1.00 50.53 371 GLN A N 1
ATOM 2933 C CA . GLN A 1 371 ? 21.389 -6.635 2.775 1.00 50.53 371 GLN A CA 1
ATOM 2934 C C . GLN A 1 371 ? 19.888 -6.843 3.107 1.00 50.53 371 GLN A C 1
ATOM 2936 O O . GLN A 1 371 ? 19.228 -5.894 3.521 1.00 50.53 371 GLN A O 1
ATOM 2941 N N . ALA A 1 372 ? 19.344 -8.066 3.048 1.00 55.34 372 ALA A N 1
ATOM 2942 C CA . ALA A 1 372 ? 18.033 -8.401 3.651 1.00 55.34 372 ALA A CA 1
ATOM 2943 C C . ALA A 1 372 ? 16.795 -7.666 3.072 1.00 55.34 372 ALA A C 1
ATOM 2945 O O . ALA A 1 372 ? 15.741 -7.612 3.708 1.00 55.34 372 ALA A O 1
ATOM 2946 N N . ARG A 1 373 ? 16.887 -7.105 1.859 1.00 73.25 373 ARG A N 1
ATOM 2947 C CA . ARG A 1 373 ? 15.770 -6.404 1.204 1.00 73.25 373 ARG A CA 1
ATOM 2948 C C . ARG A 1 373 ? 15.000 -7.352 0.291 1.00 73.25 373 ARG A C 1
ATOM 2950 O O . ARG A 1 373 ? 15.440 -7.660 -0.806 1.00 73.25 373 ARG A O 1
ATOM 2957 N N . CYS A 1 374 ? 13.821 -7.776 0.727 1.00 86.12 374 CYS A N 1
ATOM 2958 C CA . CYS A 1 374 ? 12.908 -8.553 -0.102 1.00 86.12 374 CYS A CA 1
ATOM 2959 C C . CYS A 1 374 ? 11.989 -7.620 -0.909 1.00 86.12 374 CYS A C 1
ATOM 2961 O O . CYS A 1 374 ? 11.115 -6.965 -0.341 1.00 86.12 374 CYS A O 1
ATOM 2963 N N . PHE A 1 375 ? 12.128 -7.585 -2.237 1.00 90.62 375 PHE A N 1
ATOM 2964 C CA . PHE A 1 375 ? 11.303 -6.717 -3.089 1.00 90.62 375 PHE A CA 1
ATOM 2965 C C . PHE A 1 375 ? 9.815 -7.075 -3.066 1.00 90.62 375 PHE A C 1
ATOM 2967 O O . PHE A 1 375 ? 8.990 -6.167 -3.022 1.00 90.62 375 PHE A O 1
ATOM 2974 N N . MET A 1 376 ? 9.456 -8.362 -2.997 1.00 92.00 376 MET A N 1
ATOM 2975 C CA . MET A 1 376 ? 8.050 -8.768 -2.856 1.00 92.00 376 MET A CA 1
ATOM 2976 C C . MET A 1 376 ? 7.418 -8.264 -1.555 1.00 92.00 376 MET A C 1
ATOM 2978 O O . MET A 1 376 ? 6.291 -7.780 -1.579 1.00 92.00 376 MET A O 1
ATOM 2982 N N . ASN A 1 377 ? 8.147 -8.312 -0.433 1.00 92.69 377 ASN A N 1
ATOM 2983 C CA . ASN A 1 377 ? 7.677 -7.762 0.840 1.00 92.69 377 ASN A CA 1
ATOM 2984 C C . ASN A 1 377 ? 7.391 -6.262 0.727 1.00 92.69 377 ASN A C 1
ATOM 2986 O O . ASN A 1 377 ? 6.374 -5.795 1.223 1.00 92.69 377 ASN A O 1
ATOM 2990 N N . ILE A 1 378 ? 8.267 -5.516 0.049 1.00 92.69 378 ILE A N 1
ATOM 2991 C CA . ILE A 1 378 ? 8.103 -4.070 -0.146 1.00 92.69 378 ILE A CA 1
ATOM 2992 C C . ILE A 1 378 ? 6.948 -3.780 -1.107 1.00 92.69 378 ILE A C 1
ATOM 2994 O O . ILE A 1 378 ? 6.166 -2.866 -0.860 1.00 92.69 378 ILE A O 1
ATOM 2998 N N . ALA A 1 379 ? 6.805 -4.558 -2.182 1.00 95.00 379 ALA A N 1
ATOM 2999 C CA . ALA A 1 379 ? 5.672 -4.445 -3.094 1.00 95.00 379 ALA A CA 1
ATOM 3000 C C . ALA A 1 379 ? 4.347 -4.698 -2.355 1.00 95.00 379 ALA A C 1
ATOM 3002 O O . ALA A 1 379 ? 3.412 -3.914 -2.506 1.00 95.00 379 ALA A O 1
ATOM 3003 N N . ALA A 1 380 ? 4.294 -5.716 -1.488 1.00 95.06 380 ALA A N 1
ATOM 3004 C CA . ALA A 1 380 ? 3.141 -5.988 -0.632 1.00 95.06 380 ALA A CA 1
ATOM 3005 C C . ALA A 1 380 ? 2.883 -4.847 0.364 1.00 95.06 380 ALA A C 1
ATOM 3007 O O . ALA A 1 380 ? 1.760 -4.360 0.480 1.00 95.06 380 ALA A O 1
ATOM 3008 N N . GLU A 1 381 ? 3.936 -4.349 1.018 1.00 94.88 381 GLU A N 1
ATOM 3009 C CA . GLU A 1 381 ? 3.857 -3.214 1.939 1.00 94.88 381 GLU A CA 1
ATOM 3010 C C . GLU A 1 381 ? 3.346 -1.952 1.240 1.00 94.88 381 GLU A C 1
ATOM 3012 O O . GLU A 1 381 ? 2.596 -1.192 1.838 1.00 94.88 381 GLU A O 1
ATOM 3017 N N . LYS A 1 382 ? 3.700 -1.694 -0.021 1.00 94.81 382 LYS A N 1
ATOM 3018 C CA . LYS A 1 382 ? 3.178 -0.542 -0.776 1.00 94.81 382 LYS A CA 1
ATOM 3019 C C . LYS A 1 382 ? 1.846 -0.812 -1.477 1.00 94.81 382 LYS A C 1
ATOM 3021 O O . LYS A 1 382 ? 1.182 0.140 -1.868 1.00 94.81 382 LYS A O 1
ATOM 3026 N N . GLY A 1 383 ? 1.415 -2.069 -1.558 1.00 95.19 383 GLY A N 1
ATOM 3027 C CA . GLY A 1 383 ? 0.197 -2.477 -2.260 1.00 95.19 383 GLY A CA 1
ATOM 3028 C C . GLY A 1 383 ? 0.353 -2.547 -3.783 1.00 95.19 383 GLY A C 1
ATOM 3029 O O . GLY A 1 383 ? -0.647 -2.530 -4.492 1.00 95.19 383 GLY A O 1
ATOM 3030 N N . HIS A 1 384 ? 1.582 -2.624 -4.299 1.00 96.56 384 HIS A N 1
ATOM 3031 C CA . HIS A 1 384 ? 1.877 -2.681 -5.734 1.00 96.56 384 HIS A CA 1
ATOM 3032 C C . HIS A 1 384 ? 1.723 -4.114 -6.252 1.00 96.56 384 HIS A C 1
ATOM 3034 O O . HIS A 1 384 ? 2.692 -4.875 -6.334 1.00 96.56 384 HIS A O 1
ATOM 3040 N N . PHE A 1 385 ? 0.484 -4.507 -6.547 1.00 95.94 385 PHE A N 1
ATOM 3041 C CA . PHE A 1 385 ? 0.148 -5.896 -6.844 1.00 95.94 385 PHE A CA 1
ATOM 3042 C C . PHE A 1 385 ? 0.745 -6.385 -8.167 1.00 95.94 385 PHE A C 1
ATOM 3044 O O . PHE A 1 385 ? 1.294 -7.483 -8.218 1.00 95.94 385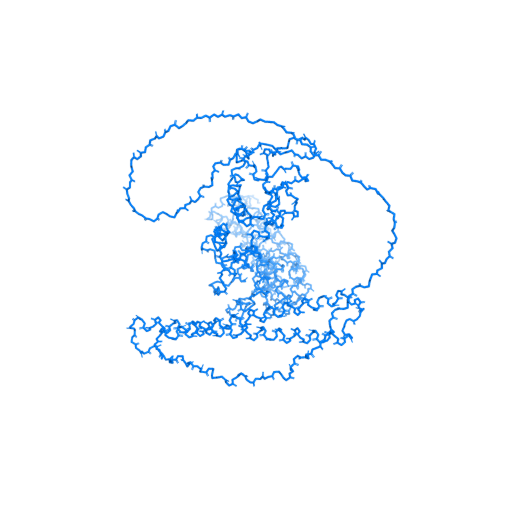 PHE A O 1
ATOM 3051 N N . GLU A 1 386 ? 0.745 -5.548 -9.201 1.00 95.75 386 GLU A N 1
ATOM 3052 C CA . GLU A 1 386 ? 1.299 -5.869 -10.519 1.00 95.75 386 GLU A CA 1
ATOM 3053 C C . GLU A 1 386 ? 2.811 -6.102 -10.444 1.00 95.75 386 GLU A C 1
ATOM 3055 O O . GLU A 1 386 ? 3.333 -7.044 -11.038 1.00 95.75 386 GLU A O 1
ATOM 3060 N N . ILE A 1 387 ? 3.523 -5.283 -9.661 1.00 95.38 387 ILE A N 1
ATOM 3061 C CA . ILE A 1 387 ? 4.956 -5.478 -9.410 1.00 95.38 387 ILE A CA 1
ATOM 3062 C C . ILE A 1 387 ? 5.195 -6.783 -8.660 1.00 95.38 387 ILE A C 1
ATOM 3064 O O . ILE A 1 387 ? 6.120 -7.514 -8.999 1.00 95.38 387 ILE A O 1
ATOM 3068 N N . LEU A 1 388 ? 4.374 -7.096 -7.658 1.00 95.62 388 LEU A N 1
ATOM 3069 C CA . LEU A 1 388 ? 4.493 -8.338 -6.899 1.00 95.62 388 LEU A CA 1
ATOM 3070 C C . LEU A 1 388 ? 4.299 -9.569 -7.799 1.00 95.62 388 LEU A C 1
ATOM 3072 O O . LEU A 1 388 ? 5.118 -10.488 -7.759 1.00 95.62 388 LEU A O 1
ATOM 3076 N N . GLN A 1 389 ? 3.267 -9.564 -8.648 1.00 95.12 389 GLN A N 1
ATOM 3077 C CA . GLN A 1 389 ? 3.015 -10.623 -9.630 1.00 95.12 389 GLN A CA 1
ATOM 3078 C C . GLN A 1 389 ? 4.159 -10.744 -10.640 1.00 95.12 389 GLN A C 1
ATOM 3080 O O . GLN A 1 389 ? 4.617 -11.848 -10.935 1.00 95.12 389 GLN A O 1
ATOM 3085 N N . TRP A 1 390 ? 4.659 -9.612 -11.138 1.00 96.06 390 TRP A N 1
ATOM 3086 C CA . TRP A 1 390 ? 5.770 -9.597 -12.081 1.00 96.06 390 TRP A CA 1
ATOM 3087 C C . TRP A 1 390 ? 7.064 -10.124 -11.456 1.00 96.06 390 TRP A C 1
ATOM 3089 O O . TRP A 1 390 ? 7.736 -10.953 -12.071 1.00 96.06 390 TRP A O 1
ATOM 3099 N N . LEU A 1 391 ? 7.385 -9.709 -10.224 1.00 93.12 391 LEU A N 1
ATOM 3100 C CA . LEU A 1 391 ? 8.522 -10.241 -9.472 1.00 93.12 391 LEU A CA 1
ATOM 3101 C C . LEU A 1 391 ? 8.385 -11.757 -9.324 1.00 93.12 391 LEU A C 1
ATOM 3103 O O . LEU A 1 391 ? 9.352 -12.472 -9.516 1.00 93.12 391 LEU A O 1
ATOM 3107 N N . HIS A 1 392 ? 7.192 -12.278 -9.052 1.00 92.56 392 HIS A N 1
ATOM 3108 C CA . HIS A 1 392 ? 7.010 -13.723 -8.930 1.00 92.56 392 HIS A CA 1
ATOM 3109 C C . HIS A 1 392 ? 7.220 -14.483 -10.236 1.00 92.56 392 HIS A C 1
ATOM 3111 O O . HIS A 1 392 ? 7.822 -15.551 -10.220 1.00 92.56 392 HIS A O 1
ATOM 3117 N N . ALA A 1 393 ? 6.742 -13.940 -11.354 1.00 94.38 393 ALA A N 1
ATOM 3118 C CA . ALA A 1 393 ? 6.864 -14.595 -12.650 1.00 94.38 393 ALA A CA 1
ATOM 3119 C C . ALA A 1 393 ? 8.291 -14.546 -13.226 1.00 94.38 393 ALA A C 1
ATOM 3121 O O . ALA A 1 393 ? 8.651 -15.403 -14.027 1.00 94.38 393 ALA A O 1
ATOM 3122 N N . ASN A 1 394 ? 9.095 -13.544 -12.850 1.00 90.81 394 ASN A N 1
ATOM 3123 C CA . ASN A 1 394 ? 10.385 -13.268 -13.495 1.00 90.81 394 ASN A CA 1
ATOM 3124 C C . ASN A 1 394 ? 11.596 -13.443 -12.567 1.00 90.81 394 ASN A C 1
ATOM 3126 O O . ASN A 1 394 ? 12.729 -13.400 -13.046 1.00 90.81 394 ASN A O 1
ATOM 3130 N N . ARG A 1 395 ? 11.388 -13.601 -11.254 1.00 87.62 395 ARG A N 1
ATOM 3131 C CA . ARG A 1 395 ? 12.443 -13.597 -10.229 1.00 87.62 395 ARG A CA 1
ATOM 3132 C C . ARG A 1 395 ? 12.276 -14.750 -9.227 1.00 87.62 395 ARG A C 1
ATOM 3134 O O . ARG A 1 395 ? 11.172 -15.237 -9.003 1.00 87.62 395 ARG A O 1
ATOM 3141 N N . ASN A 1 396 ? 13.379 -15.155 -8.586 1.00 85.25 396 ASN A N 1
ATOM 3142 C CA . ASN A 1 396 ? 13.449 -16.359 -7.735 1.00 85.25 396 ASN A CA 1
ATOM 3143 C C . ASN A 1 396 ? 13.753 -16.074 -6.253 1.00 85.25 396 ASN A C 1
ATOM 3145 O O . ASN A 1 396 ? 13.767 -16.998 -5.445 1.00 85.25 396 ASN A O 1
ATOM 3149 N N . GLU A 1 397 ? 13.986 -14.817 -5.871 1.00 85.19 397 GLU A N 1
ATOM 3150 C CA . GLU A 1 397 ? 14.358 -14.418 -4.505 1.00 85.19 397 GLU A CA 1
ATOM 3151 C C . GLU A 1 397 ? 13.236 -14.667 -3.485 1.00 85.19 397 GLU A C 1
ATOM 3153 O O . GLU A 1 397 ? 13.505 -14.873 -2.303 1.00 85.19 397 GLU A O 1
ATOM 3158 N N . GLY A 1 398 ? 11.984 -14.686 -3.949 1.00 85.62 398 GLY A N 1
ATOM 3159 C CA . GLY A 1 398 ? 10.811 -15.013 -3.145 1.00 85.62 398 GLY A CA 1
ATOM 3160 C C . GLY A 1 398 ? 10.355 -13.915 -2.185 1.00 85.62 398 GLY A C 1
ATOM 3161 O O . GLY A 1 398 ? 10.654 -12.733 -2.378 1.00 85.62 398 GLY A O 1
ATOM 3162 N N . CYS A 1 399 ? 9.569 -14.307 -1.178 1.00 89.12 399 CYS A N 1
ATOM 3163 C CA . CYS A 1 399 ? 9.081 -13.419 -0.128 1.00 89.12 399 CYS A CA 1
ATOM 3164 C C . CYS A 1 399 ? 9.314 -14.007 1.267 1.00 89.12 399 CYS A C 1
ATOM 3166 O O . CYS A 1 399 ? 9.916 -15.063 1.423 1.00 89.12 399 CYS A O 1
ATOM 3168 N N . THR A 1 400 ? 8.867 -13.314 2.312 1.00 91.25 400 THR A N 1
ATOM 3169 C CA . THR A 1 400 ? 8.751 -13.911 3.652 1.00 91.25 400 THR A CA 1
ATOM 3170 C C . THR A 1 400 ? 7.294 -13.878 4.108 1.00 91.25 400 THR A C 1
ATOM 3172 O O . THR A 1 400 ? 6.439 -13.306 3.429 1.00 91.25 400 THR A O 1
ATOM 3175 N N . THR A 1 401 ? 6.998 -14.443 5.284 1.00 91.94 401 THR A N 1
ATOM 3176 C CA . THR A 1 401 ? 5.675 -14.335 5.935 1.00 91.94 401 THR A CA 1
ATOM 3177 C C . THR A 1 401 ? 5.181 -12.889 6.052 1.00 91.94 401 THR A C 1
ATOM 3179 O O . THR A 1 401 ? 3.975 -12.645 6.089 1.00 91.94 401 THR A O 1
ATOM 3182 N N . PHE A 1 402 ? 6.103 -11.919 6.055 1.00 92.56 402 PHE A N 1
ATOM 3183 C CA . PHE A 1 402 ? 5.800 -10.494 6.101 1.00 92.56 402 PHE A CA 1
ATOM 3184 C C . PHE A 1 402 ? 4.904 -10.036 4.944 1.00 92.56 402 PHE A C 1
ATOM 3186 O O . PHE A 1 402 ? 4.016 -9.225 5.180 1.00 92.56 402 PHE A O 1
ATOM 3193 N N . ALA A 1 403 ? 5.082 -10.557 3.721 1.00 94.31 403 ALA A N 1
ATOM 3194 C CA . ALA A 1 403 ? 4.282 -10.135 2.568 1.00 94.31 403 ALA A CA 1
ATOM 3195 C C . ALA A 1 403 ? 2.782 -10.405 2.766 1.00 94.31 403 ALA A C 1
ATOM 3197 O O . ALA A 1 403 ? 1.956 -9.540 2.482 1.00 94.31 403 ALA A O 1
ATOM 3198 N N . LEU A 1 404 ? 2.421 -11.584 3.283 1.00 95.25 404 LEU A N 1
ATOM 3199 C CA . LEU A 1 404 ? 1.018 -11.925 3.522 1.00 95.25 404 LEU A CA 1
ATOM 3200 C C . LEU A 1 404 ? 0.480 -1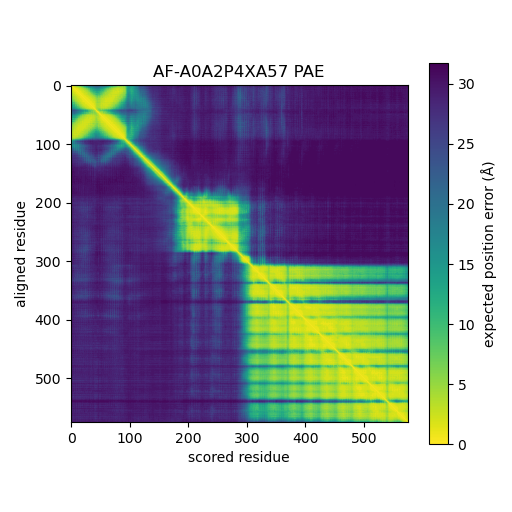1.196 4.757 1.00 95.25 404 LEU A C 1
ATOM 3202 O O . LEU A 1 404 ? -0.624 -10.660 4.702 1.00 95.25 404 LEU A O 1
ATOM 3206 N N . ASN A 1 405 ? 1.274 -11.102 5.831 1.00 95.06 405 ASN A N 1
ATOM 3207 C CA . ASN A 1 405 ? 0.896 -10.347 7.029 1.00 95.06 405 ASN A CA 1
ATOM 3208 C C . ASN A 1 405 ? 0.569 -8.884 6.697 1.00 95.06 405 ASN A C 1
ATOM 3210 O O . ASN A 1 405 ? -0.492 -8.394 7.075 1.00 95.06 405 ASN A O 1
ATOM 3214 N N . ILE A 1 406 ? 1.436 -8.199 5.941 1.00 96.00 406 ILE A N 1
ATOM 3215 C CA . ILE A 1 406 ? 1.230 -6.787 5.604 1.00 96.00 406 ILE A CA 1
ATOM 3216 C C . ILE A 1 406 ? 0.083 -6.594 4.604 1.00 96.00 406 ILE A C 1
ATOM 3218 O O . ILE A 1 406 ? -0.668 -5.628 4.715 1.00 96.00 406 ILE A O 1
ATOM 3222 N N . ALA A 1 407 ? -0.107 -7.524 3.661 1.00 96.88 407 ALA A N 1
ATOM 3223 C CA . ALA A 1 407 ? -1.258 -7.496 2.760 1.00 96.88 407 ALA A CA 1
ATOM 3224 C C . ALA A 1 407 ? -2.579 -7.646 3.535 1.00 96.88 407 ALA A C 1
ATOM 3226 O O . ALA A 1 407 ? -3.552 -6.954 3.227 1.00 96.88 407 ALA A O 1
ATOM 3227 N N . ALA A 1 408 ? -2.596 -8.502 4.562 1.00 96.50 408 ALA A N 1
ATOM 3228 C CA . ALA A 1 408 ? -3.747 -8.697 5.433 1.00 96.50 408 ALA A CA 1
ATOM 3229 C C . ALA A 1 408 ? -4.022 -7.473 6.320 1.00 96.50 408 ALA A C 1
ATOM 3231 O O . ALA A 1 408 ? -5.155 -6.995 6.352 1.00 96.50 408 ALA A O 1
ATOM 3232 N N . SER A 1 409 ? -2.979 -6.912 6.942 1.00 96.06 409 SER A N 1
ATOM 3233 C CA . SER A 1 409 ? -3.041 -5.663 7.715 1.00 96.06 409 SER A CA 1
ATOM 3234 C C . SER A 1 409 ? -3.616 -4.494 6.910 1.00 96.06 409 SER A C 1
ATOM 3236 O O . SER A 1 409 ? -4.305 -3.652 7.469 1.00 96.06 409 SER A O 1
ATOM 3238 N N . LYS A 1 410 ? -3.370 -4.455 5.594 1.00 96.38 410 LYS A N 1
ATOM 3239 C CA . LYS A 1 410 ? -3.889 -3.425 4.678 1.00 96.38 410 LYS A CA 1
ATOM 3240 C C . LYS A 1 410 ? -5.249 -3.739 4.057 1.00 96.38 410 LYS A C 1
ATOM 3242 O O . LYS A 1 410 ? -5.729 -2.964 3.231 1.00 96.38 410 LYS A O 1
ATOM 3247 N N . GLY A 1 411 ? -5.827 -4.900 4.357 1.00 96.62 411 GLY A N 1
ATOM 3248 C CA . GLY A 1 411 ? -7.131 -5.289 3.825 1.00 96.62 411 GLY A CA 1
ATOM 3249 C C . GLY A 1 411 ? -7.111 -5.675 2.346 1.00 96.62 411 GLY A C 1
ATOM 3250 O O . GLY A 1 411 ? -8.169 -5.767 1.723 1.00 96.62 411 GLY A O 1
ATOM 3251 N N . ASN A 1 412 ? -5.932 -5.912 1.757 1.00 96.62 412 ASN A N 1
ATOM 3252 C CA . ASN A 1 412 ? -5.799 -6.257 0.343 1.00 96.62 412 ASN A CA 1
ATOM 3253 C C . ASN A 1 412 ? -6.098 -7.747 0.120 1.00 96.62 412 ASN A C 1
ATOM 3255 O O . ASN A 1 412 ? -5.198 -8.565 -0.085 1.00 96.62 412 ASN A O 1
ATOM 3259 N N . LEU A 1 413 ? -7.385 -8.101 0.170 1.00 97.06 413 LEU A N 1
ATOM 3260 C CA . LEU A 1 413 ? -7.856 -9.475 -0.005 1.00 97.06 413 LEU A CA 1
ATOM 3261 C C . LEU A 1 413 ? -7.370 -10.133 -1.316 1.00 97.06 413 LEU A C 1
ATOM 3263 O O . LEU A 1 413 ? -6.912 -11.274 -1.235 1.00 97.06 413 LEU A O 1
ATOM 3267 N N . PRO A 1 414 ? -7.393 -9.468 -2.493 1.00 97.69 414 PRO A N 1
ATOM 3268 C CA . PRO A 1 414 ? -6.850 -10.053 -3.722 1.00 97.69 414 PRO A CA 1
ATOM 3269 C C . PRO A 1 414 ? -5.380 -10.458 -3.593 1.00 97.69 414 PRO A C 1
ATOM 3271 O O . PRO A 1 414 ? -4.999 -11.559 -3.989 1.00 97.69 414 PRO A O 1
ATOM 3274 N N . MET A 1 415 ? -4.554 -9.605 -2.983 1.00 97.31 415 MET A N 1
ATOM 3275 C CA . MET A 1 415 ? -3.142 -9.908 -2.764 1.00 97.31 415 MET A CA 1
ATOM 3276 C C . MET A 1 415 ? -2.950 -11.032 -1.741 1.00 97.31 415 MET A C 1
ATOM 3278 O O . MET A 1 415 ? -2.095 -11.888 -1.948 1.00 97.31 415 MET A O 1
ATOM 3282 N N . VAL A 1 416 ? -3.758 -11.081 -0.677 1.00 96.88 416 VAL A N 1
ATOM 3283 C CA . VAL A 1 416 ? -3.744 -12.178 0.309 1.00 96.88 416 VAL A CA 1
ATOM 3284 C C . VAL A 1 416 ? -4.074 -13.519 -0.354 1.00 96.88 416 VAL A C 1
ATOM 3286 O O . VAL A 1 416 ? -3.340 -14.492 -0.176 1.00 96.88 416 VAL A O 1
ATOM 3289 N N . GLN A 1 417 ? -5.144 -13.566 -1.152 1.00 96.12 417 GLN A N 1
ATOM 3290 C CA . GLN A 1 417 ? -5.553 -14.759 -1.898 1.00 96.12 417 GLN A CA 1
ATOM 3291 C C . GLN A 1 417 ? -4.461 -15.211 -2.864 1.00 96.12 417 GLN A C 1
ATOM 3293 O O . GLN A 1 417 ? -4.109 -16.389 -2.907 1.00 96.12 417 GLN A O 1
ATOM 3298 N N . TRP A 1 418 ? -3.890 -14.262 -3.602 1.00 97.06 418 TRP A N 1
ATOM 3299 C CA . TRP A 1 418 ? -2.845 -14.543 -4.571 1.00 97.06 418 TRP A CA 1
ATOM 3300 C C . TRP A 1 418 ? -1.561 -15.040 -3.898 1.00 97.06 418 TRP A C 1
ATOM 3302 O O . TRP A 1 418 ? -1.005 -16.050 -4.329 1.00 97.06 418 TRP A O 1
ATOM 3312 N N . LEU A 1 419 ? -1.114 -14.397 -2.812 1.00 95.12 419 LEU A N 1
ATOM 3313 C CA . LEU A 1 419 ? 0.069 -14.819 -2.056 1.00 95.12 419 LEU A CA 1
ATOM 3314 C C . LEU A 1 419 ? -0.118 -16.227 -1.496 1.00 95.12 419 LEU A C 1
ATOM 3316 O O . LEU A 1 419 ? 0.779 -17.051 -1.611 1.00 95.12 419 LEU A O 1
ATOM 3320 N N . HIS A 1 420 ? -1.293 -16.541 -0.958 1.00 93.69 420 HIS A N 1
ATOM 3321 C CA . HIS A 1 420 ? -1.590 -17.886 -0.476 1.00 93.69 420 HIS A CA 1
ATOM 3322 C C . HIS A 1 420 ? -1.550 -18.956 -1.573 1.00 93.69 420 HIS A C 1
ATOM 3324 O O . HIS A 1 420 ? -1.114 -20.073 -1.312 1.00 93.69 420 HIS A O 1
ATOM 3330 N N . GLN A 1 421 ? -2.036 -18.642 -2.776 1.00 93.94 421 GLN A N 1
ATOM 3331 C CA . GLN A 1 421 ? -2.088 -19.599 -3.885 1.00 93.94 421 GLN A CA 1
ATOM 3332 C C . GLN A 1 421 ? -0.721 -19.814 -4.546 1.00 93.94 421 GLN A C 1
ATOM 3334 O O . GLN A 1 421 ? -0.438 -20.916 -5.007 1.00 93.94 421 GLN A O 1
ATOM 3339 N N . ASN A 1 422 ? 0.119 -18.776 -4.601 1.00 92.81 422 ASN A N 1
ATOM 3340 C CA . ASN A 1 422 ? 1.342 -18.773 -5.412 1.00 92.81 422 ASN A CA 1
ATOM 3341 C C . ASN A 1 422 ? 2.640 -18.848 -4.588 1.00 92.81 422 ASN A C 1
ATOM 3343 O O . ASN A 1 422 ? 3.715 -19.044 -5.158 1.00 92.81 422 ASN A O 1
ATOM 3347 N N . ARG A 1 423 ? 2.578 -18.676 -3.259 1.00 90.75 423 ARG A N 1
ATOM 3348 C CA . ARG A 1 423 ? 3.746 -18.654 -2.360 1.00 90.75 423 ARG A CA 1
ATOM 3349 C C . ARG A 1 423 ? 3.607 -19.674 -1.227 1.00 90.75 423 ARG A C 1
ATOM 3351 O O . ARG A 1 423 ? 2.520 -19.918 -0.712 1.00 90.75 423 ARG A O 1
ATOM 3358 N N . SER A 1 424 ? 4.730 -20.259 -0.811 1.00 87.38 424 SER A N 1
ATOM 3359 C CA . SER A 1 424 ? 4.787 -21.315 0.215 1.00 87.38 424 SER A CA 1
ATOM 3360 C C . SER A 1 424 ? 5.108 -20.799 1.619 1.00 87.38 424 SER A C 1
ATOM 3362 O O . SER A 1 424 ? 5.037 -21.557 2.583 1.00 87.38 424 SER A O 1
ATOM 3364 N N . GLU A 1 425 ? 5.481 -19.526 1.744 1.00 86.25 425 GLU A N 1
ATOM 3365 C CA . GLU A 1 425 ? 5.963 -18.899 2.977 1.00 86.25 425 GLU A CA 1
ATOM 3366 C C . GLU A 1 425 ? 4.860 -18.699 4.027 1.00 86.25 425 GLU A C 1
ATOM 3368 O O . GLU A 1 425 ? 5.173 -18.566 5.207 1.00 86.25 425 GLU A O 1
ATOM 3373 N N . LYS A 1 426 ? 3.583 -18.763 3.617 1.00 87.38 426 LYS A N 1
ATOM 3374 C CA . LYS A 1 426 ? 2.385 -18.630 4.468 1.00 87.38 426 LYS A CA 1
ATOM 3375 C C . LYS A 1 426 ? 2.342 -17.289 5.220 1.00 87.38 426 LYS A C 1
ATOM 3377 O O . LYS A 1 426 ? 2.788 -16.265 4.708 1.00 87.38 426 LYS A O 1
ATOM 3382 N N . CYS A 1 427 ? 1.734 -17.278 6.403 1.00 89.44 427 CYS A N 1
ATOM 3383 C CA . CYS A 1 427 ? 1.583 -16.115 7.266 1.00 89.44 427 CYS A CA 1
ATOM 3384 C C . CYS A 1 427 ? 1.844 -16.493 8.727 1.00 89.44 427 CYS A C 1
ATOM 3386 O O . CYS A 1 427 ? 2.082 -17.656 9.049 1.00 89.44 427 CYS A O 1
ATOM 3388 N N . THR A 1 428 ? 1.803 -15.514 9.624 1.00 90.75 428 THR A N 1
ATOM 3389 C CA . THR A 1 428 ? 1.768 -15.761 11.073 1.00 90.75 428 THR A CA 1
ATOM 3390 C C . THR A 1 428 ? 0.415 -15.332 11.644 1.00 90.75 428 THR A C 1
ATOM 3392 O O . THR A 1 428 ? -0.423 -14.793 10.921 1.00 90.75 428 THR A O 1
ATOM 3395 N N . LYS A 1 429 ? 0.195 -15.545 12.950 1.00 90.25 429 LYS A N 1
ATOM 3396 C CA . LYS A 1 429 ? -1.001 -15.055 13.672 1.00 90.25 429 LYS A CA 1
ATOM 3397 C C . LYS A 1 429 ? -1.237 -13.552 13.477 1.00 90.25 429 LYS A C 1
ATOM 3399 O O . LYS A 1 429 ? -2.379 -13.116 13.402 1.00 90.25 429 LYS A O 1
ATOM 3404 N N . GLN A 1 430 ? -0.149 -12.805 13.280 1.00 90.50 430 GLN A N 1
ATOM 3405 C CA . GLN A 1 430 ? -0.162 -11.373 13.015 1.00 90.50 430 GLN A CA 1
ATOM 3406 C C . GLN A 1 430 ? -1.030 -10.992 11.803 1.00 90.50 430 GLN A C 1
ATOM 3408 O O . GLN A 1 430 ? -1.673 -9.956 11.833 1.00 90.50 430 GLN A O 1
ATOM 3413 N N . ALA A 1 431 ? -1.121 -11.824 10.757 1.00 93.31 431 ALA A N 1
ATOM 3414 C CA . ALA A 1 431 ? -1.985 -11.515 9.613 1.00 93.31 431 ALA A CA 1
ATOM 3415 C C . ALA A 1 431 ? -3.458 -11.353 10.017 1.00 93.31 431 ALA A C 1
ATOM 3417 O O . ALA A 1 431 ? -4.143 -10.467 9.517 1.00 93.31 431 ALA A O 1
ATOM 3418 N N . MET A 1 432 ? -3.941 -12.222 10.909 1.00 91.12 432 MET A N 1
ATOM 3419 C CA . MET A 1 432 ? -5.311 -12.168 11.408 1.00 91.12 432 MET A CA 1
ATOM 3420 C C . MET A 1 432 ? -5.490 -11.027 12.408 1.00 91.12 432 MET A C 1
ATOM 3422 O O . MET A 1 432 ? -6.479 -10.304 12.328 1.00 91.12 432 MET A O 1
ATOM 3426 N N . ASP A 1 433 ? -4.539 -10.879 13.331 1.00 90.25 433 ASP A N 1
ATOM 3427 C CA . ASP A 1 433 ? -4.600 -9.874 14.392 1.00 90.25 433 ASP A CA 1
ATOM 3428 C C . ASP A 1 433 ? -4.565 -8.457 13.806 1.00 90.25 433 ASP A C 1
ATOM 3430 O O . ASP A 1 433 ? -5.453 -7.664 14.103 1.00 90.25 433 ASP A O 1
ATOM 3434 N N . ASP A 1 434 ? -3.637 -8.175 12.885 1.00 93.50 434 ASP A N 1
ATOM 3435 C CA . ASP A 1 434 ? -3.527 -6.868 12.230 1.00 93.50 434 ASP A CA 1
ATOM 3436 C C . ASP A 1 434 ? -4.736 -6.603 11.312 1.00 93.50 434 ASP A C 1
ATOM 3438 O O . ASP A 1 434 ? -5.201 -5.469 11.203 1.00 93.50 434 ASP A O 1
ATOM 3442 N N . ALA A 1 435 ? -5.282 -7.627 10.643 1.00 95.38 435 ALA A N 1
ATOM 3443 C CA . ALA A 1 435 ? -6.509 -7.471 9.857 1.00 95.38 435 ALA A CA 1
ATOM 3444 C C . ALA A 1 435 ? -7.720 -7.157 10.752 1.00 95.38 435 ALA A C 1
ATOM 3446 O O . ALA A 1 435 ? -8.568 -6.351 10.373 1.00 95.38 435 ALA A O 1
ATOM 3447 N N . ALA A 1 436 ? -7.797 -7.766 11.939 1.00 93.12 436 ALA A N 1
ATOM 3448 C CA . ALA A 1 436 ? -8.848 -7.497 12.912 1.00 93.12 436 ALA A CA 1
ATOM 3449 C C . ALA A 1 436 ? -8.693 -6.115 13.562 1.00 93.12 436 ALA A C 1
ATOM 3451 O O . ALA A 1 436 ? -9.683 -5.400 13.720 1.00 93.12 436 ALA A O 1
ATOM 3452 N N . GLU A 1 437 ? -7.459 -5.723 13.885 1.00 93.69 437 GLU A N 1
ATOM 3453 C CA . GLU A 1 437 ? -7.114 -4.404 14.415 1.00 93.69 437 GLU A CA 1
ATOM 3454 C C . GLU A 1 437 ? -7.506 -3.282 13.449 1.00 93.69 437 GLU A C 1
ATOM 3456 O O . GLU A 1 437 ? -7.970 -2.245 13.909 1.00 93.69 437 GLU A O 1
ATOM 3461 N N . ASN A 1 438 ? -7.360 -3.496 12.136 1.00 95.38 438 ASN A N 1
ATOM 3462 C CA . ASN A 1 438 ? -7.688 -2.512 11.095 1.00 95.38 438 ASN A CA 1
ATOM 3463 C C . ASN A 1 438 ? -9.106 -2.672 10.502 1.00 95.38 438 ASN A C 1
ATOM 3465 O O . ASN A 1 438 ? -9.462 -1.982 9.544 1.00 95.38 438 ASN A O 1
ATOM 3469 N N . GLY A 1 439 ? -9.926 -3.585 11.034 1.00 95.50 439 GLY A N 1
ATOM 3470 C CA . GLY A 1 439 ? -11.337 -3.706 10.647 1.00 95.50 439 GLY A CA 1
ATOM 3471 C C . GLY A 1 439 ? -11.582 -4.386 9.300 1.00 95.50 439 GLY A C 1
ATOM 3472 O O . GLY A 1 439 ? -12.616 -4.183 8.668 1.00 95.50 439 GLY A O 1
ATOM 3473 N N . HIS A 1 440 ? -10.641 -5.190 8.816 1.00 97.25 440 HIS A N 1
ATOM 3474 C CA . HIS A 1 440 ? -10.725 -5.838 7.510 1.00 97.25 440 HIS A CA 1
ATOM 3475 C C . HIS A 1 440 ? -11.484 -7.170 7.574 1.00 97.25 440 HIS A C 1
ATOM 3477 O O . HIS A 1 440 ? -10.906 -8.238 7.359 1.00 97.25 440 HIS A O 1
ATOM 3483 N N . LEU A 1 441 ? -12.800 -7.110 7.821 1.00 96.06 441 LEU A N 1
ATOM 3484 C CA . LEU A 1 441 ? -13.663 -8.290 7.985 1.00 96.06 441 LEU A CA 1
ATOM 3485 C C . LEU A 1 441 ? -13.509 -9.319 6.856 1.00 96.06 441 LEU A C 1
ATOM 3487 O O . LEU A 1 441 ? -13.338 -10.500 7.133 1.00 96.06 441 LEU A O 1
ATOM 3491 N N . ALA A 1 442 ? -13.503 -8.890 5.591 1.00 97.31 442 ALA A N 1
ATOM 3492 C CA . ALA A 1 442 ? -13.383 -9.808 4.455 1.00 97.31 442 ALA A CA 1
ATOM 3493 C C . ALA A 1 442 ? -12.061 -10.602 4.466 1.00 97.31 442 ALA A C 1
ATOM 3495 O O . ALA A 1 442 ? -12.031 -11.776 4.092 1.00 97.31 442 ALA A O 1
ATOM 3496 N N . VAL A 1 443 ? -10.969 -9.982 4.927 1.00 97.00 443 VAL A N 1
ATOM 3497 C CA . VAL A 1 443 ? -9.676 -10.653 5.105 1.00 97.00 443 VAL A CA 1
ATOM 3498 C C . VAL A 1 443 ? -9.715 -11.583 6.313 1.00 97.00 443 VAL A C 1
ATOM 3500 O O . VAL A 1 443 ? -9.280 -12.724 6.191 1.00 97.00 443 VAL A O 1
ATOM 3503 N N . VAL A 1 444 ? -10.271 -11.138 7.443 1.00 94.75 444 VAL A N 1
ATOM 3504 C CA . VAL A 1 444 ? -10.432 -11.950 8.664 1.00 94.75 444 VAL A CA 1
ATOM 3505 C C . VAL A 1 444 ? -11.226 -13.224 8.371 1.00 94.75 444 VAL A C 1
ATOM 3507 O O . VAL A 1 444 ? -10.782 -14.335 8.661 1.00 94.75 444 VAL A O 1
ATOM 3510 N N . GLU A 1 445 ? -12.374 -13.077 7.721 1.00 94.69 445 GLU A N 1
ATOM 3511 C CA . GLU A 1 445 ? -13.223 -14.170 7.269 1.00 94.69 445 GLU A CA 1
ATOM 3512 C C . GLU A 1 445 ? -12.482 -15.152 6.359 1.00 94.69 445 GLU A C 1
ATOM 3514 O O . GLU A 1 445 ? -12.581 -16.374 6.508 1.00 94.69 445 GLU A O 1
ATOM 3519 N N . TRP A 1 446 ? -11.735 -14.618 5.393 1.00 96.19 446 TRP A N 1
ATOM 3520 C CA . TRP A 1 446 ? -11.003 -15.434 4.441 1.00 96.19 446 TRP A CA 1
ATOM 3521 C C . TRP A 1 446 ? -9.849 -16.186 5.111 1.00 96.19 446 TRP A C 1
ATOM 3523 O O . TRP A 1 446 ? -9.715 -17.396 4.910 1.00 96.19 446 TRP A O 1
ATOM 3533 N N . LEU A 1 447 ? -9.057 -15.510 5.949 1.00 93.75 447 LEU A N 1
ATOM 3534 C CA . LEU A 1 447 ? -7.981 -16.129 6.721 1.00 93.75 447 LEU A CA 1
ATOM 3535 C C . LEU A 1 447 ? -8.542 -17.212 7.648 1.00 93.75 447 LEU A C 1
ATOM 3537 O O . LEU A 1 447 ? -7.953 -18.281 7.749 1.00 93.75 447 LEU A O 1
ATOM 3541 N N . HIS A 1 448 ? -9.705 -16.993 8.264 1.00 91.00 448 HIS A N 1
ATOM 3542 C CA . HIS A 1 448 ? -10.302 -17.954 9.192 1.00 91.00 448 HIS A CA 1
ATOM 3543 C C . HIS A 1 448 ? -10.698 -19.257 8.488 1.00 91.00 448 HIS A C 1
ATOM 3545 O O . HIS A 1 448 ? -10.501 -20.339 9.034 1.00 91.00 448 HIS A O 1
ATOM 3551 N N . ARG A 1 449 ? -11.221 -19.163 7.259 1.00 92.12 449 ARG A N 1
ATOM 3552 C CA . ARG A 1 449 ? -11.655 -20.330 6.472 1.00 92.12 449 ARG A CA 1
ATOM 3553 C C . ARG A 1 449 ? -10.505 -21.074 5.791 1.00 92.12 449 ARG A C 1
ATOM 3555 O O . ARG A 1 449 ? -10.627 -22.269 5.546 1.00 92.12 449 ARG A O 1
ATOM 3562 N N . ASN A 1 450 ? -9.415 -20.384 5.452 1.00 91.31 450 ASN A N 1
ATOM 3563 C CA . ASN A 1 450 ? -8.3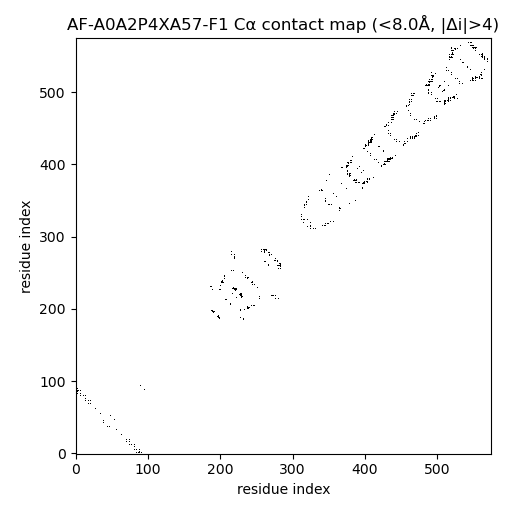58 -20.934 4.590 1.00 91.31 450 ASN A CA 1
ATOM 3564 C C . ASN A 1 450 ? -7.028 -21.186 5.316 1.00 91.31 450 ASN A C 1
ATOM 3566 O O . ASN A 1 450 ? -6.121 -21.797 4.741 1.00 91.31 450 ASN A O 1
ATOM 3570 N N . ARG A 1 451 ? -6.864 -20.699 6.551 1.00 87.25 451 ARG A N 1
ATOM 3571 C CA . ARG A 1 451 ? -5.601 -20.762 7.295 1.00 87.25 451 ARG A CA 1
ATOM 3572 C C . ARG A 1 451 ? -5.805 -21.278 8.718 1.00 87.25 451 ARG A C 1
ATOM 3574 O O . ARG A 1 451 ? -6.864 -21.128 9.314 1.00 87.25 451 ARG A O 1
ATOM 3581 N N . SER A 1 452 ? -4.774 -21.936 9.244 1.00 84.06 452 SER A N 1
ATOM 3582 C CA . SER A 1 452 ? -4.808 -22.678 10.516 1.00 84.06 452 SER A CA 1
ATOM 3583 C C . SER A 1 452 ? -3.877 -22.085 11.573 1.00 84.06 452 SER A C 1
ATOM 3585 O O . SER A 1 452 ? -3.912 -22.495 12.727 1.00 84.06 452 SER A O 1
ATOM 3587 N N . GLU A 1 453 ? -3.039 -21.124 11.181 1.00 83.75 453 GLU A N 1
ATOM 3588 C CA . GLU A 1 453 ? -2.134 -20.358 12.037 1.00 83.75 453 GLU A CA 1
ATOM 3589 C C . GLU A 1 453 ? -2.901 -19.670 13.173 1.00 83.75 453 GLU A C 1
ATOM 3591 O O . GLU A 1 453 ? -2.399 -19.541 14.292 1.00 83.75 453 GLU A O 1
ATOM 3596 N N . GLY A 1 454 ? -4.153 -19.305 12.890 1.00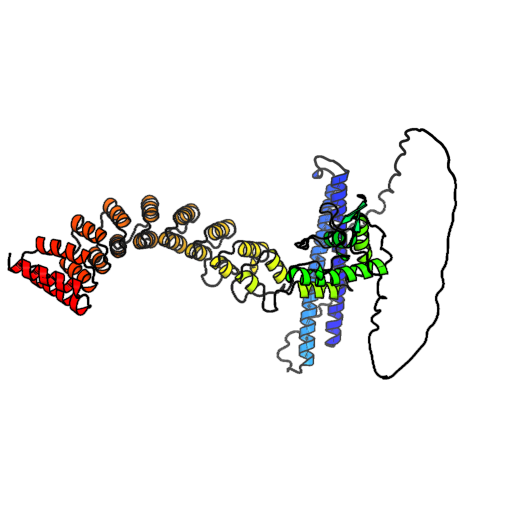 73.94 454 GLY A N 1
ATOM 3597 C CA . GLY A 1 454 ? -5.093 -18.769 13.852 1.00 73.94 454 GLY A CA 1
ATOM 3598 C C . GLY A 1 454 ? -4.838 -17.297 14.144 1.00 73.94 454 GLY A C 1
ATOM 3599 O O . GLY A 1 454 ? -4.446 -16.524 13.278 1.00 73.94 454 GLY A O 1
ATOM 3600 N N . TYR A 1 455 ? -5.122 -16.931 15.379 1.00 73.00 455 TYR A N 1
ATOM 3601 C CA . TYR A 1 455 ? -5.076 -15.579 15.917 1.00 73.00 455 TYR A CA 1
ATOM 3602 C C . TYR A 1 455 ? -4.417 -15.615 17.292 1.00 73.00 455 TYR A C 1
ATOM 3604 O O . TYR A 1 455 ? -4.188 -16.704 17.842 1.00 73.00 455 TYR A O 1
ATOM 3612 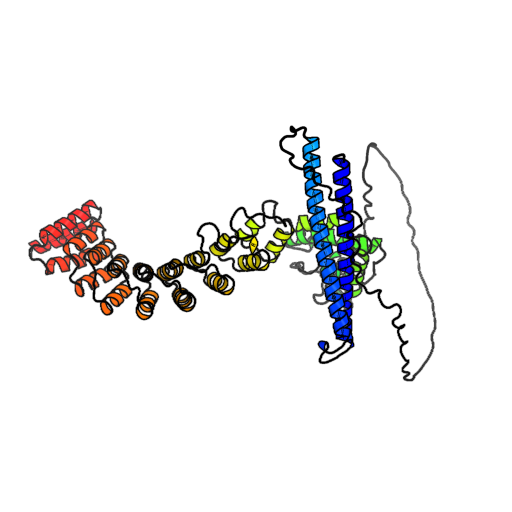N N . SER A 1 456 ? -4.105 -14.455 17.845 1.00 78.38 456 SER A N 1
ATOM 3613 C CA . SER A 1 456 ? -3.798 -14.340 19.266 1.00 78.38 456 SER A CA 1
ATOM 3614 C C . SER A 1 456 ? -5.061 -14.047 20.083 1.00 78.38 456 SER A C 1
ATOM 3616 O O . SER A 1 456 ? -6.100 -13.649 19.560 1.00 78.38 456 SER A O 1
ATOM 3618 N N . GLU A 1 457 ? -4.963 -14.239 21.398 1.00 73.75 457 GLU A N 1
ATOM 3619 C CA . GLU A 1 457 ? -6.047 -13.973 22.355 1.00 73.75 457 GLU A CA 1
ATOM 3620 C C . GLU A 1 457 ? -6.489 -12.493 22.367 1.00 73.75 457 GLU A C 1
ATOM 3622 O O . GLU A 1 457 ? -7.551 -12.174 22.891 1.00 73.75 457 GLU A O 1
ATOM 3627 N N . ILE A 1 458 ? -5.712 -11.587 21.755 1.00 82.94 458 ILE A N 1
ATOM 3628 C CA . ILE A 1 458 ? -5.962 -10.139 21.759 1.00 82.94 458 ILE A CA 1
ATOM 3629 C C . ILE A 1 458 ? -6.784 -9.634 20.563 1.00 82.94 458 ILE A C 1
ATOM 3631 O O . ILE A 1 458 ? -7.166 -8.469 20.562 1.00 82.94 458 ILE A O 1
ATOM 3635 N N . ALA A 1 459 ? -7.108 -10.458 19.558 1.00 85.62 459 ALA A N 1
ATOM 3636 C CA . ALA A 1 459 ? -7.803 -9.983 18.349 1.00 85.62 459 ALA A CA 1
ATOM 3637 C C . ALA A 1 459 ? -9.181 -9.339 18.637 1.00 85.62 459 ALA A C 1
ATOM 3639 O O . ALA A 1 459 ? -9.575 -8.355 18.005 1.00 85.62 459 ALA A O 1
ATOM 3640 N N . MET A 1 460 ? -9.930 -9.878 19.611 1.00 90.00 460 MET A N 1
ATOM 3641 C CA . MET A 1 460 ? -11.194 -9.273 20.055 1.00 90.00 460 MET A CA 1
ATOM 3642 C C . MET A 1 460 ? -10.968 -7.957 20.809 1.00 90.00 460 MET A C 1
ATOM 3644 O O . MET A 1 460 ? -11.765 -7.033 20.6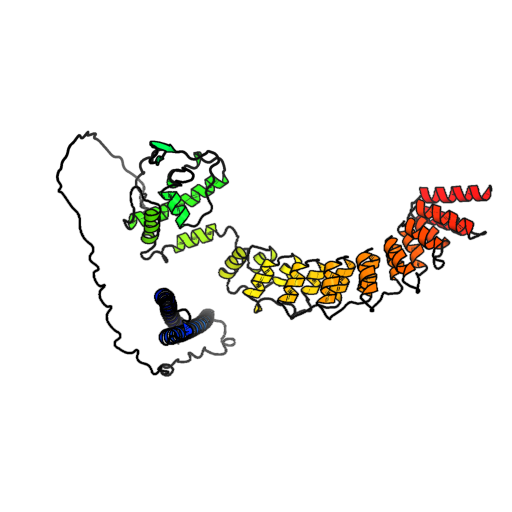75 1.00 90.00 460 MET A O 1
ATOM 3648 N N . ASP A 1 461 ? -9.877 -7.849 21.567 1.00 91.38 461 ASP A N 1
ATOM 3649 C CA . ASP A 1 461 ? -9.540 -6.633 22.307 1.00 91.38 461 ASP A CA 1
ATOM 3650 C C . ASP A 1 461 ? -9.146 -5.500 21.357 1.00 91.38 461 ASP A C 1
ATOM 3652 O O . ASP A 1 461 ? -9.636 -4.383 21.508 1.00 91.38 461 ASP A O 1
ATOM 3656 N N . VAL A 1 462 ? -8.315 -5.783 20.348 1.00 91.50 462 VAL A N 1
ATOM 3657 C CA . VAL A 1 462 ? -7.876 -4.773 19.368 1.00 91.50 462 VAL A CA 1
ATOM 3658 C C . VAL A 1 462 ? -9.007 -4.350 18.429 1.00 91.50 462 VAL A C 1
ATOM 3660 O O . VAL A 1 462 ? -9.159 -3.159 18.159 1.00 91.50 462 VAL A O 1
ATOM 3663 N N . SER A 1 463 ? -9.874 -5.279 18.004 1.00 93.44 463 SER A N 1
ATOM 3664 C CA . SER A 1 463 ? -11.078 -4.926 17.230 1.00 93.44 463 SER A CA 1
ATOM 3665 C C . SER A 1 463 ? -12.068 -4.101 18.058 1.00 93.44 463 SER A C 1
ATOM 3667 O O . SER A 1 463 ? -12.644 -3.145 17.539 1.00 93.44 463 SER A O 1
ATOM 3669 N N . ALA A 1 464 ? -12.217 -4.395 19.358 1.00 94.06 464 ALA A N 1
ATOM 3670 C CA . ALA A 1 464 ? -13.016 -3.575 20.265 1.00 94.06 464 ALA A CA 1
ATOM 3671 C C . ALA A 1 464 ? -12.430 -2.169 20.426 1.00 94.06 464 ALA A C 1
ATOM 3673 O O . ALA A 1 464 ? -13.148 -1.172 20.325 1.00 94.06 464 ALA A O 1
ATOM 3674 N N . ALA A 1 465 ? -11.119 -2.099 20.662 1.00 95.00 465 ALA A N 1
ATOM 3675 C CA . ALA A 1 465 ? -10.395 -0.858 20.857 1.00 95.00 465 ALA A CA 1
ATOM 3676 C C . ALA A 1 465 ? -10.494 0.071 19.646 1.00 95.00 465 ALA A C 1
ATOM 3678 O O . ALA A 1 465 ? -10.566 1.272 19.848 1.00 95.00 465 ALA A O 1
ATOM 3679 N N . ASN A 1 466 ? -10.532 -0.449 18.418 1.00 95.56 466 ASN A N 1
ATOM 3680 C CA . ASN A 1 466 ? -10.637 0.372 17.205 1.00 95.56 466 ASN A CA 1
ATOM 3681 C C . ASN A 1 466 ? -12.068 0.496 16.651 1.00 95.56 466 ASN A C 1
ATOM 3683 O O . ASN A 1 466 ? -12.278 1.091 15.595 1.00 95.56 466 ASN A O 1
ATOM 3687 N N . GLY A 1 467 ? -13.072 -0.027 17.363 1.00 95.50 467 GLY A N 1
ATOM 3688 C CA . GLY A 1 467 ? -14.478 0.191 17.017 1.00 95.50 467 GLY A CA 1
ATOM 3689 C C . GLY A 1 467 ? -15.020 -0.725 15.916 1.00 95.50 467 GLY A C 1
ATOM 3690 O O . GLY A 1 467 ? -16.101 -0.467 15.385 1.00 95.50 467 GLY A O 1
ATOM 3691 N N . HIS A 1 468 ? -14.311 -1.801 15.574 1.00 96.75 468 HIS A N 1
ATOM 3692 C CA . HIS A 1 468 ? -14.664 -2.728 14.495 1.00 96.75 468 HIS A CA 1
ATOM 3693 C C . HIS A 1 468 ? -15.683 -3.776 14.962 1.00 96.75 468 HIS A C 1
ATOM 3695 O O . HIS A 1 468 ? -15.366 -4.945 15.186 1.00 96.75 468 HIS A O 1
ATOM 3701 N N . LEU A 1 469 ? -16.930 -3.332 15.155 1.00 95.38 469 LEU A N 1
ATOM 3702 C CA . LEU A 1 469 ? -18.027 -4.157 15.675 1.00 95.38 469 LEU A CA 1
ATOM 3703 C C . LEU A 1 469 ? -18.330 -5.388 14.806 1.00 95.38 469 LEU A C 1
ATOM 3705 O O . LEU A 1 469 ? -18.685 -6.443 15.323 1.00 95.38 469 LEU A O 1
ATOM 3709 N N . ASP A 1 470 ? -18.219 -5.256 13.492 1.00 96.31 470 ASP A N 1
ATOM 3710 C CA . ASP A 1 470 ? -18.456 -6.314 12.514 1.00 96.31 470 ASP A CA 1
ATOM 3711 C C . ASP A 1 470 ? -17.428 -7.451 12.634 1.00 96.31 470 ASP A C 1
ATOM 3713 O O . ASP A 1 470 ? -17.808 -8.618 12.763 1.00 96.31 470 ASP A O 1
ATOM 3717 N N . VAL A 1 471 ? -16.140 -7.108 12.716 1.00 94.75 471 VAL A N 1
ATOM 3718 C CA . VAL A 1 471 ? -15.054 -8.051 13.025 1.00 94.75 471 VAL A CA 1
ATOM 3719 C C . VAL A 1 471 ? -15.276 -8.693 14.388 1.00 94.75 471 VAL A C 1
ATOM 3721 O O . VAL A 1 471 ? -15.171 -9.910 14.531 1.00 94.75 471 VAL A O 1
ATOM 3724 N N . LEU A 1 472 ? -15.623 -7.893 15.393 1.00 92.62 472 LEU A N 1
ATOM 3725 C CA . LEU A 1 472 ? -15.814 -8.366 16.757 1.00 92.62 472 LEU A CA 1
ATOM 3726 C C . LEU A 1 472 ? -16.982 -9.359 16.876 1.00 92.62 472 LEU A C 1
ATOM 3728 O O . LEU A 1 472 ? -16.857 -10.378 17.561 1.00 92.62 472 LEU A O 1
ATOM 3732 N N . ARG A 1 473 ? -18.088 -9.116 16.161 1.00 93.56 473 ARG A N 1
ATOM 3733 C CA . ARG A 1 473 ? -19.210 -10.058 16.032 1.00 93.56 473 ARG A CA 1
ATOM 3734 C C . ARG A 1 473 ? -18.784 -11.353 15.358 1.00 93.56 473 ARG A C 1
ATOM 3736 O O . ARG A 1 473 ? -19.060 -12.423 15.892 1.00 93.56 473 ARG A O 1
ATOM 3743 N N . PHE A 1 474 ? -18.073 -11.259 14.237 1.00 93.88 474 PHE A N 1
ATOM 3744 C CA . PHE A 1 474 ? -17.570 -12.436 13.535 1.00 93.88 474 PHE A CA 1
ATOM 3745 C C . PHE A 1 474 ? -16.664 -13.286 14.438 1.00 93.88 474 PHE A C 1
ATOM 3747 O O . PHE A 1 474 ? -16.844 -14.503 14.533 1.00 93.88 474 PHE A O 1
ATOM 3754 N N . LEU A 1 475 ? -15.727 -12.652 15.149 1.00 89.88 475 LEU A N 1
ATOM 3755 C CA . LEU A 1 475 ? -14.835 -13.334 16.087 1.00 89.88 475 LEU A CA 1
ATOM 3756 C C . LEU A 1 475 ? -15.607 -13.972 17.248 1.00 89.88 475 LEU A C 1
ATOM 3758 O O . LEU A 1 475 ? -15.279 -15.084 17.648 1.00 89.88 475 LEU A O 1
ATOM 3762 N N . HIS A 1 476 ? -16.647 -13.319 17.767 1.00 89.44 476 HIS A N 1
ATOM 3763 C CA . HIS A 1 476 ? -17.485 -13.892 18.818 1.00 89.44 476 HIS A CA 1
ATOM 3764 C C . HIS A 1 476 ? -18.283 -15.117 18.362 1.00 89.44 476 HIS A C 1
ATOM 3766 O O . HIS A 1 476 ? -18.343 -16.103 19.088 1.00 89.44 476 HIS A O 1
ATOM 3772 N N . GLU A 1 477 ? -18.892 -15.061 17.178 1.00 90.19 477 GLU A N 1
ATOM 3773 C CA . GLU A 1 477 ? -19.738 -16.142 16.660 1.00 90.19 477 GLU A CA 1
ATOM 3774 C C . GLU A 1 477 ? -18.922 -17.394 16.304 1.00 90.19 477 GLU A C 1
ATOM 3776 O O . GLU A 1 477 ? -19.406 -18.517 16.433 1.00 90.19 477 GLU A O 1
ATOM 3781 N N . ASN A 1 478 ? -17.668 -17.213 15.884 1.00 86.75 478 ASN A N 1
ATOM 3782 C CA . ASN A 1 478 ? -16.846 -18.298 15.352 1.00 86.75 478 ASN A CA 1
ATOM 3783 C C . ASN A 1 478 ? -15.784 -18.811 16.337 1.00 86.75 478 ASN A C 1
ATOM 3785 O O . ASN A 1 478 ? -15.080 -19.773 16.015 1.00 86.75 478 ASN A O 1
ATOM 3789 N N . ARG A 1 479 ? -15.617 -18.195 17.521 1.00 75.50 479 ARG A N 1
ATOM 3790 C CA . ARG A 1 479 ? -14.489 -18.499 18.425 1.00 75.50 479 ARG A CA 1
ATOM 3791 C C . ARG A 1 479 ? -14.878 -18.530 19.904 1.00 75.50 479 ARG A C 1
ATOM 3793 O O . ARG A 1 479 ? -15.828 -17.881 20.329 1.00 75.50 479 ARG A O 1
ATOM 3800 N N . ARG A 1 480 ? -14.150 -19.323 20.703 1.00 73.81 480 ARG A N 1
ATOM 3801 C CA . ARG A 1 480 ? -14.545 -19.695 22.081 1.00 73.81 480 ARG A CA 1
ATOM 3802 C C . ARG A 1 480 ? -13.714 -19.034 23.178 1.00 73.81 480 ARG A C 1
ATOM 3804 O O . ARG A 1 480 ? -14.136 -19.040 24.326 1.00 73.81 480 ARG A O 1
ATOM 3811 N N . GLU A 1 481 ? -12.553 -18.492 22.837 1.00 77.50 481 GLU A N 1
ATOM 3812 C CA . GLU A 1 481 ? -11.549 -17.997 23.781 1.00 77.50 481 GLU A CA 1
ATOM 3813 C C . GLU A 1 481 ? -12.008 -16.714 24.489 1.00 77.50 481 GLU A C 1
ATOM 3815 O O . GLU A 1 481 ? -11.828 -16.577 25.695 1.00 77.50 481 GLU A O 1
ATOM 3820 N N . GLY A 1 482 ? -12.691 -15.822 23.767 1.00 81.19 482 GLY A N 1
ATOM 3821 C CA . GLY A 1 482 ? -13.278 -14.611 24.334 1.00 81.19 482 GLY A CA 1
ATOM 3822 C C . GLY A 1 482 ? -12.435 -13.352 24.187 1.00 81.19 482 GLY A C 1
ATOM 3823 O O . GLY A 1 482 ? -11.578 -13.271 23.314 1.00 81.19 482 GLY A O 1
ATOM 3824 N N . CYS A 1 483 ? -12.755 -12.347 24.999 1.00 85.81 483 CYS A N 1
ATOM 3825 C CA . CYS A 1 483 ? -12.020 -11.086 25.087 1.00 85.81 483 CYS A CA 1
ATOM 3826 C C . CYS A 1 483 ? -11.576 -10.848 26.531 1.00 85.81 483 CYS A C 1
ATOM 3828 O O . CYS A 1 483 ? -12.175 -11.386 27.464 1.00 85.81 483 CYS A O 1
ATOM 3830 N N . THR A 1 484 ? -10.570 -10.007 26.744 1.00 90.62 484 THR A N 1
ATOM 3831 C CA . THR A 1 484 ? -10.171 -9.623 28.101 1.00 90.62 484 THR A CA 1
ATOM 3832 C C . THR A 1 484 ? -10.994 -8.430 28.601 1.00 90.62 484 THR A C 1
ATOM 3834 O O . THR A 1 484 ? -11.789 -7.823 27.877 1.00 90.62 484 THR A O 1
ATOM 3837 N N . SER A 1 485 ? -10.798 -8.042 29.865 1.00 89.12 485 SER A N 1
ATOM 3838 C CA . SER A 1 485 ? -11.396 -6.816 30.412 1.00 89.12 485 SER A CA 1
ATOM 3839 C C . SER A 1 485 ? -10.895 -5.538 29.717 1.00 89.12 485 SER A C 1
ATOM 3841 O O . SER A 1 485 ? -11.544 -4.486 29.823 1.00 89.12 485 SER A O 1
ATOM 3843 N N . ALA A 1 486 ? -9.779 -5.623 28.979 1.00 91.81 486 ALA A N 1
ATOM 3844 C CA . ALA A 1 486 ? -9.234 -4.524 28.195 1.00 91.81 486 ALA A CA 1
ATOM 3845 C C . ALA A 1 486 ? -10.161 -4.131 27.038 1.00 91.81 486 ALA A C 1
ATOM 3847 O O . ALA A 1 486 ? -10.316 -2.936 26.808 1.00 91.81 486 ALA A O 1
ATOM 3848 N N . ALA A 1 487 ? -10.854 -5.080 26.391 1.00 93.88 487 ALA A N 1
ATOM 3849 C CA . ALA A 1 487 ? -11.758 -4.797 25.269 1.00 93.88 487 ALA A CA 1
ATOM 3850 C C . ALA A 1 487 ? -12.790 -3.708 25.600 1.00 93.88 487 ALA A C 1
ATOM 3852 O O . ALA A 1 487 ? -12.890 -2.698 24.904 1.00 93.88 487 ALA A O 1
ATOM 3853 N N . LEU A 1 488 ? -13.531 -3.884 26.703 1.00 95.56 488 LEU A N 1
ATOM 3854 C CA . LEU A 1 488 ? -14.561 -2.929 27.121 1.00 95.56 488 LEU A CA 1
ATOM 3855 C C . LEU A 1 488 ? -13.950 -1.586 27.530 1.00 95.56 488 LEU A C 1
ATOM 3857 O O . LEU A 1 488 ? -14.493 -0.536 27.198 1.00 95.56 488 LEU A O 1
ATOM 3861 N N . THR A 1 489 ? -12.832 -1.625 28.255 1.00 95.38 489 THR A N 1
ATOM 3862 C CA . THR A 1 489 ? -12.178 -0.413 28.759 1.00 95.38 489 THR A CA 1
ATOM 3863 C C . THR A 1 489 ? -11.617 0.417 27.606 1.00 95.38 489 THR A C 1
ATOM 3865 O O . THR A 1 489 ? -11.909 1.602 27.533 1.00 95.38 489 THR A O 1
ATOM 3868 N N . MET A 1 490 ? -10.899 -0.198 26.662 1.00 95.75 490 MET A N 1
ATOM 3869 C CA . MET A 1 490 ? -10.320 0.486 25.501 1.00 95.75 490 MET A CA 1
ATOM 3870 C C . MET A 1 490 ? -11.390 1.003 24.536 1.00 95.75 490 MET A C 1
ATOM 3872 O O . MET A 1 490 ? -11.274 2.133 24.065 1.00 95.75 490 MET A O 1
ATOM 3876 N N . ALA A 1 491 ? -12.453 0.227 24.286 1.00 97.06 491 ALA A N 1
ATOM 3877 C CA . ALA A 1 491 ? -13.595 0.696 23.499 1.00 97.06 491 ALA A CA 1
ATOM 3878 C C . ALA A 1 491 ? -14.258 1.925 24.145 1.00 97.06 491 ALA A C 1
ATOM 3880 O O . ALA A 1 491 ? -14.656 2.856 23.447 1.00 97.06 491 ALA A O 1
ATOM 3881 N N . ALA A 1 492 ? -14.333 1.952 25.481 1.00 97.38 492 ALA A N 1
ATOM 3882 C CA . ALA A 1 492 ? -14.879 3.075 26.231 1.00 97.38 492 ALA A CA 1
ATOM 3883 C C . ALA A 1 492 ? -13.956 4.306 26.216 1.00 97.38 492 ALA A C 1
ATOM 3885 O O . ALA A 1 492 ? -14.436 5.409 25.963 1.00 97.38 492 ALA A O 1
ATOM 3886 N N . THR A 1 493 ? -12.644 4.117 26.404 1.00 97.12 493 THR A N 1
ATOM 3887 C CA . THR A 1 493 ? -11.607 5.163 26.286 1.00 97.12 493 THR A CA 1
ATOM 3888 C C . THR A 1 493 ? -11.588 5.820 24.910 1.00 97.12 493 THR A C 1
ATOM 3890 O O . THR A 1 493 ? -11.231 6.982 24.804 1.00 97.12 493 THR A O 1
ATOM 3893 N N . ARG A 1 494 ? -11.938 5.085 23.848 1.00 96.56 494 ARG A N 1
ATOM 3894 C CA . ARG A 1 494 ? -11.914 5.581 22.460 1.00 96.56 494 ARG A CA 1
ATOM 3895 C C . ARG A 1 494 ? -13.286 5.986 21.920 1.00 96.56 494 ARG A C 1
ATOM 3897 O O . ARG A 1 494 ? -13.400 6.391 20.766 1.00 96.56 494 ARG A O 1
ATOM 3904 N N . GLY A 1 495 ? -14.331 5.884 22.742 1.00 96.50 495 GLY A N 1
ATOM 3905 C CA . GLY A 1 495 ? -15.654 6.410 22.409 1.00 96.50 495 GLY A CA 1
ATOM 3906 C C . GLY A 1 495 ? -16.500 5.513 21.502 1.00 96.50 495 GLY A C 1
ATOM 3907 O O . GLY A 1 495 ? -17.463 5.987 20.905 1.00 96.50 495 GLY A O 1
ATOM 3908 N N . HIS A 1 496 ? -16.186 4.222 21.384 1.00 97.75 496 HIS A N 1
ATOM 3909 C CA . HIS A 1 496 ? -16.893 3.299 20.493 1.00 97.75 496 HIS A CA 1
ATOM 3910 C C . HIS A 1 496 ? -18.191 2.765 21.122 1.00 97.75 496 HIS A C 1
ATOM 3912 O O . HIS A 1 496 ? -18.269 1.611 21.547 1.00 97.75 496 HIS A O 1
ATOM 3918 N N . LEU A 1 497 ? -19.231 3.607 21.171 1.00 97.12 497 LEU A N 1
ATOM 3919 C CA . LEU A 1 497 ? -20.512 3.317 21.834 1.00 97.12 497 LEU A CA 1
ATOM 3920 C C . LEU A 1 497 ? -21.143 1.984 21.417 1.00 97.12 497 LEU A C 1
ATOM 3922 O O . LEU A 1 497 ? -21.547 1.205 22.279 1.00 97.12 497 LEU A O 1
ATOM 3926 N N . GLU A 1 498 ? -21.229 1.704 20.118 1.00 97.62 498 GLU A N 1
ATOM 3927 C CA . GLU A 1 498 ? -21.887 0.487 19.628 1.00 97.62 498 GLU A CA 1
ATOM 3928 C C . GLU A 1 498 ? -21.120 -0.784 20.019 1.00 97.62 498 GLU A C 1
ATOM 3930 O O . GLU A 1 498 ? -21.728 -1.788 20.394 1.00 97.62 498 GLU A O 1
ATOM 3935 N N . VAL A 1 499 ? -19.784 -0.721 20.053 1.00 97.12 499 VAL A N 1
ATOM 3936 C CA . VAL A 1 499 ? -18.946 -1.803 20.589 1.00 97.12 499 VAL A CA 1
ATOM 3937 C C . VAL A 1 499 ? -19.158 -1.964 22.092 1.00 97.12 499 VAL A C 1
ATOM 3939 O O . VAL A 1 499 ? -19.333 -3.085 22.564 1.00 97.12 499 VAL A O 1
ATOM 3942 N N . VAL A 1 500 ? -19.200 -0.865 22.852 1.00 97.06 500 VAL A N 1
ATOM 3943 C CA . VAL A 1 500 ? -19.445 -0.891 24.303 1.00 97.06 500 VAL A CA 1
ATOM 3944 C C . VAL A 1 500 ? -20.805 -1.517 24.625 1.00 97.06 500 VAL A C 1
ATOM 3946 O O . VAL A 1 500 ? -20.877 -2.417 25.464 1.00 97.06 500 VAL A O 1
ATOM 3949 N N . LYS A 1 501 ? -21.875 -1.107 23.930 1.00 96.19 501 LYS A N 1
ATOM 3950 C CA . LYS A 1 501 ? -23.218 -1.698 24.065 1.00 96.19 501 LYS A CA 1
ATOM 3951 C C . LYS A 1 501 ? -23.197 -3.194 23.790 1.00 96.19 501 LYS A C 1
ATOM 3953 O O . LYS A 1 501 ? -23.741 -3.986 24.567 1.00 96.19 501 LYS A O 1
ATOM 3958 N N . TRP A 1 502 ? -22.553 -3.582 22.692 1.00 96.12 502 TRP A N 1
ATOM 3959 C CA . TRP A 1 502 ? -22.469 -4.975 22.289 1.00 96.12 502 TRP A CA 1
ATOM 3960 C C . TRP A 1 502 ? -21.698 -5.810 23.320 1.00 96.12 502 TRP A C 1
ATOM 3962 O O . TRP A 1 502 ? -22.196 -6.856 23.740 1.00 96.12 502 TRP A O 1
ATOM 3972 N N . LEU A 1 503 ? -20.545 -5.328 23.800 1.00 94.44 503 LEU A N 1
ATOM 3973 C CA . LEU A 1 503 ? -19.732 -6.004 24.815 1.00 94.44 503 LEU A CA 1
ATOM 3974 C C . LEU A 1 503 ? -20.475 -6.123 26.150 1.00 94.44 503 LEU A C 1
ATOM 3976 O O . LEU A 1 503 ? -20.479 -7.191 26.747 1.00 94.44 503 LEU A O 1
ATOM 3980 N N . CYS A 1 504 ? -21.158 -5.074 26.614 1.00 92.56 504 CYS A N 1
ATOM 3981 C CA . CYS A 1 504 ? -21.936 -5.138 27.857 1.00 92.56 504 CYS A CA 1
ATOM 3982 C C . CYS A 1 504 ? -23.103 -6.137 27.804 1.00 92.56 504 CYS A C 1
ATOM 3984 O O . CYS A 1 504 ? -23.509 -6.641 28.857 1.00 92.56 504 CYS A O 1
ATOM 3986 N N . THR A 1 505 ? -23.636 -6.396 26.606 1.00 92.25 505 THR A N 1
ATOM 3987 C CA . THR A 1 505 ? -24.792 -7.277 26.382 1.00 92.25 505 THR A CA 1
ATOM 3988 C C . THR A 1 505 ? -24.381 -8.733 26.164 1.00 92.25 505 THR A C 1
ATOM 3990 O O . THR A 1 505 ? -25.030 -9.631 26.691 1.00 92.25 505 THR A O 1
ATOM 3993 N N . ASN A 1 506 ? -23.306 -8.976 25.408 1.00 90.88 506 ASN A N 1
ATOM 3994 C CA . ASN A 1 506 ? -22.924 -10.319 24.951 1.00 90.88 506 ASN A CA 1
ATOM 3995 C C . ASN A 1 506 ? -21.728 -10.913 25.712 1.00 90.88 506 ASN A C 1
ATOM 3997 O O . ASN A 1 506 ? -21.411 -12.087 25.531 1.00 90.88 506 ASN A O 1
ATOM 4001 N N . ARG A 1 507 ? -21.040 -10.117 26.541 1.00 89.06 507 ARG A N 1
ATOM 4002 C CA . ARG A 1 507 ? -19.821 -10.510 27.260 1.00 89.06 507 ARG A CA 1
ATOM 4003 C C . ARG A 1 507 ? -19.890 -10.141 28.743 1.00 89.06 507 ARG A C 1
ATOM 4005 O O . ARG A 1 507 ? -20.627 -9.247 29.162 1.00 89.06 507 ARG A O 1
ATOM 4012 N N . THR A 1 508 ? -19.106 -10.847 29.553 1.00 87.69 508 THR A N 1
ATOM 4013 C CA . THR A 1 508 ? -19.068 -10.711 31.024 1.00 87.69 508 THR A CA 1
ATOM 4014 C C . THR A 1 508 ? -17.692 -10.334 31.570 1.00 87.69 508 THR A C 1
ATOM 4016 O O . THR A 1 508 ? -17.577 -9.965 32.733 1.00 87.69 508 THR A O 1
ATOM 4019 N N . GLU A 1 509 ? -16.659 -10.406 30.734 1.00 87.75 509 GLU A N 1
ATOM 4020 C CA . GLU A 1 509 ? -15.246 -10.213 31.066 1.00 87.75 509 GLU A CA 1
ATOM 4021 C C . GLU A 1 509 ? -14.918 -8.737 31.370 1.00 87.75 509 GLU A C 1
ATOM 4023 O O . GLU A 1 509 ? -14.022 -8.427 32.158 1.00 87.75 509 GLU A O 1
ATOM 4028 N N . GLY A 1 510 ? -15.664 -7.809 30.764 1.00 83.62 510 GLY A N 1
ATOM 4029 C CA . GLY A 1 510 ? -15.500 -6.371 30.959 1.00 83.62 510 GLY A CA 1
ATOM 4030 C C . GLY A 1 510 ? -15.923 -5.893 32.352 1.00 83.62 510 GLY A C 1
ATOM 4031 O O . GLY A 1 510 ? -16.869 -6.404 32.947 1.00 83.62 510 GLY A O 1
ATOM 4032 N N . GLN A 1 511 ? -15.259 -4.846 32.850 1.00 89.88 511 GLN A N 1
ATOM 4033 C CA . GLN A 1 511 ? -15.601 -4.175 34.108 1.00 89.88 511 GLN A CA 1
ATOM 4034 C C . GLN A 1 511 ? -16.262 -2.812 33.827 1.00 89.88 511 GLN A C 1
ATOM 4036 O O . GLN A 1 511 ? -15.546 -1.832 33.605 1.00 89.88 511 GLN A O 1
ATOM 4041 N N . PRO A 1 512 ? -17.608 -2.695 33.868 1.00 90.75 512 PRO A N 1
ATOM 4042 C CA . PRO A 1 512 ? -18.305 -1.456 33.503 1.00 90.75 512 PRO A CA 1
ATOM 4043 C C . PRO A 1 512 ? -17.918 -0.248 34.362 1.00 90.75 512 PRO A C 1
ATOM 4045 O O . PRO A 1 512 ? -17.907 0.873 33.874 1.00 90.75 512 PRO A O 1
ATOM 4048 N N . ALA A 1 513 ? -17.558 -0.470 35.630 1.00 90.44 513 ALA A N 1
ATOM 4049 C CA . ALA A 1 513 ? -17.092 0.578 36.539 1.00 90.44 513 ALA A CA 1
ATOM 4050 C C . ALA A 1 513 ? -15.778 1.226 36.065 1.00 90.44 513 ALA A C 1
ATOM 4052 O O . ALA A 1 513 ? -15.645 2.451 36.061 1.00 90.44 513 ALA A O 1
ATOM 4053 N N . THR A 1 514 ? -14.821 0.399 35.643 1.00 92.56 514 THR A N 1
ATOM 4054 C CA . THR A 1 514 ? -13.522 0.842 35.121 1.00 92.56 514 THR A CA 1
ATOM 4055 C C . THR A 1 514 ? -13.699 1.526 33.769 1.00 92.56 514 THR A C 1
ATOM 4057 O O . THR A 1 514 ? -13.188 2.625 33.569 1.00 92.56 514 THR A O 1
ATOM 4060 N N . ALA A 1 515 ? -14.509 0.933 32.887 1.00 94.81 515 ALA A N 1
ATOM 4061 C CA . ALA A 1 515 ? -14.854 1.512 31.592 1.00 94.81 515 ALA A CA 1
ATOM 4062 C C . ALA A 1 515 ? -15.573 2.870 31.724 1.00 94.81 515 ALA A C 1
ATOM 4064 O O . ALA A 1 515 ? -15.300 3.775 30.945 1.00 94.81 515 ALA A O 1
ATOM 4065 N N . LEU A 1 516 ? -16.439 3.045 32.734 1.00 95.12 516 LEU A N 1
ATOM 4066 C CA . LEU A 1 516 ? -17.112 4.319 33.011 1.00 95.12 516 LEU A CA 1
ATOM 4067 C C . LEU A 1 516 ? -16.106 5.415 33.375 1.00 95.12 516 LEU A C 1
ATOM 4069 O O . LEU A 1 516 ? -16.211 6.529 32.874 1.00 95.12 516 LEU A O 1
ATOM 4073 N N . CYS A 1 517 ? -15.129 5.102 34.233 1.00 94.38 517 CYS A N 1
ATOM 4074 C CA . CYS A 1 517 ? -14.081 6.059 34.593 1.00 94.38 517 CYS A CA 1
ATOM 4075 C C . CYS A 1 517 ? -13.255 6.446 33.361 1.00 94.38 517 CYS A C 1
ATOM 4077 O O . CYS A 1 517 ? -13.009 7.627 33.151 1.00 94.38 517 CYS A O 1
ATOM 4079 N N . ALA A 1 518 ? -12.901 5.465 32.529 1.00 95.81 518 ALA A N 1
ATOM 4080 C CA . ALA A 1 518 ? -12.109 5.678 31.325 1.00 95.81 518 ALA A CA 1
ATOM 4081 C C . ALA A 1 518 ? -12.845 6.508 30.252 1.00 95.81 518 ALA A C 1
ATOM 4083 O O . ALA A 1 518 ? -12.255 7.414 29.665 1.00 95.81 518 ALA A O 1
ATOM 4084 N N . ALA A 1 519 ? -14.138 6.249 30.021 1.00 97.19 519 ALA A N 1
ATOM 4085 C CA . ALA A 1 519 ? -14.970 7.054 29.121 1.00 97.19 519 ALA A CA 1
ATOM 4086 C C . ALA A 1 519 ? -15.137 8.494 29.625 1.00 97.19 519 ALA A C 1
ATOM 4088 O O . ALA A 1 519 ? -15.101 9.430 28.826 1.00 97.19 519 ALA A O 1
ATOM 4089 N N . ALA A 1 520 ? -15.287 8.664 30.943 1.00 96.50 520 ALA A N 1
ATOM 4090 C CA . ALA A 1 520 ? -15.435 9.970 31.570 1.00 96.50 520 ALA A CA 1
ATOM 4091 C C . ALA A 1 520 ? -14.137 10.791 31.487 1.00 96.50 520 ALA A C 1
ATOM 4093 O O . ALA A 1 520 ? -14.171 11.955 31.096 1.00 96.50 520 ALA A O 1
ATOM 4094 N N . GLU A 1 521 ? -12.996 10.161 31.776 1.00 96.69 521 GLU A N 1
ATOM 4095 C CA . GLU A 1 521 ? -11.657 10.741 31.615 1.00 96.69 521 GLU A CA 1
ATOM 4096 C C . GLU A 1 521 ? -11.352 11.119 30.158 1.00 96.69 521 GLU A C 1
ATOM 4098 O O . GLU A 1 521 ? -10.659 12.098 29.924 1.00 96.69 521 GLU A O 1
ATOM 4103 N N . SER A 1 522 ? -11.907 10.392 29.182 1.00 96.38 522 SER A N 1
ATOM 4104 C CA . SER A 1 522 ? -11.710 10.659 27.744 1.00 96.38 522 SER A CA 1
ATOM 4105 C C . SER A 1 522 ? -12.784 11.574 27.132 1.00 96.38 522 SER A C 1
ATOM 4107 O O . SER A 1 522 ? -12.772 11.843 25.932 1.00 96.38 522 SER A O 1
ATOM 4109 N N . GLY A 1 523 ? -13.754 12.034 27.931 1.00 96.06 523 GLY A N 1
ATOM 4110 C CA . GLY A 1 523 ? -14.779 12.987 27.496 1.00 96.06 523 GLY A CA 1
ATOM 4111 C C . GLY A 1 523 ? -15.887 12.410 26.606 1.00 96.06 523 GLY A C 1
ATOM 4112 O O . GLY A 1 523 ? -16.625 13.168 25.974 1.00 96.06 523 GLY A O 1
ATOM 4113 N N . HIS A 1 524 ? -16.047 11.087 26.543 1.00 97.00 524 HIS A N 1
ATOM 4114 C CA . HIS A 1 524 ? -17.043 10.440 25.686 1.00 97.00 524 HIS A CA 1
ATOM 4115 C C . HIS A 1 524 ? -18.424 10.406 26.354 1.00 97.00 524 HIS A C 1
ATOM 4117 O O . HIS A 1 524 ? -18.780 9.440 27.033 1.00 97.00 524 HIS A O 1
ATOM 4123 N N . LEU A 1 525 ? -19.209 11.469 26.151 1.00 95.12 525 LEU A N 1
ATOM 4124 C CA . LEU A 1 525 ? -20.507 11.693 26.804 1.00 95.12 525 LEU A CA 1
ATOM 4125 C C . LEU A 1 525 ? -21.502 10.538 26.604 1.00 95.12 525 LEU A C 1
ATOM 4127 O O . LEU A 1 525 ? -22.017 10.001 27.580 1.00 95.12 525 LEU A O 1
ATOM 4131 N N . GLU A 1 526 ? -21.742 10.114 25.361 1.00 96.06 526 GLU A N 1
ATOM 4132 C CA . GLU A 1 526 ? -22.735 9.070 25.053 1.00 96.06 526 GLU A CA 1
ATOM 4133 C C . GLU A 1 526 ? -22.354 7.706 25.650 1.00 96.06 526 GLU A C 1
ATOM 4135 O O . GLU A 1 526 ? -23.196 6.974 26.174 1.00 96.06 526 GLU A O 1
ATOM 4140 N N . VAL A 1 527 ? -21.060 7.374 25.618 1.00 97.00 527 VAL A N 1
ATOM 4141 C CA . VAL A 1 527 ? -20.523 6.149 26.226 1.00 97.00 527 VAL A CA 1
ATOM 4142 C C . VAL A 1 527 ? -20.636 6.208 27.744 1.00 97.00 527 VAL A C 1
ATOM 4144 O O . VAL A 1 527 ? -21.037 5.228 28.372 1.00 97.00 527 VAL A O 1
ATOM 4147 N N . THR A 1 528 ? -20.321 7.363 28.329 1.00 96.25 528 THR A N 1
ATOM 4148 C CA . THR A 1 528 ? -20.441 7.608 29.768 1.00 96.25 528 THR A CA 1
ATOM 4149 C C . THR A 1 528 ? -21.889 7.476 30.226 1.00 96.25 528 THR A C 1
ATOM 4151 O O . THR A 1 528 ? -22.148 6.840 31.246 1.00 96.25 528 THR A O 1
ATOM 4154 N N . GLU A 1 529 ? -22.844 8.006 29.461 1.00 94.25 529 GLU A N 1
ATOM 4155 C CA . GLU A 1 529 ? -24.268 7.882 29.759 1.00 94.25 529 GLU A CA 1
ATOM 4156 C C . GLU A 1 529 ? -24.730 6.423 29.733 1.00 94.25 529 GLU A C 1
ATOM 4158 O O . GLU A 1 529 ? -25.352 5.957 30.689 1.00 94.25 529 GLU A O 1
ATOM 4163 N N . TYR A 1 530 ? -24.376 5.675 28.687 1.00 95.62 530 TYR A N 1
ATOM 4164 C CA . TYR A 1 530 ? -24.724 4.260 28.613 1.00 95.62 530 TYR A CA 1
ATOM 4165 C C . TYR A 1 530 ? -24.103 3.456 29.768 1.00 95.62 530 TYR A C 1
ATOM 4167 O O . TYR A 1 530 ? -24.796 2.703 30.456 1.00 95.62 530 TYR A O 1
ATOM 4175 N N . LEU A 1 531 ? -22.805 3.641 30.029 1.00 94.00 531 LEU A N 1
ATOM 4176 C CA . LEU A 1 531 ? -22.105 2.935 31.104 1.00 94.00 531 LEU A CA 1
ATOM 4177 C C . LEU A 1 531 ? -22.605 3.339 32.495 1.00 94.00 531 LEU A C 1
ATOM 4179 O O . LEU A 1 531 ? -22.614 2.496 33.393 1.00 94.00 531 LEU A O 1
ATOM 4183 N N . TYR A 1 532 ? -23.066 4.579 32.681 1.00 92.38 532 TYR A N 1
ATOM 4184 C CA . TYR A 1 532 ? -23.725 5.012 33.911 1.00 92.38 532 TYR A CA 1
ATOM 4185 C C . TYR A 1 532 ? -24.975 4.166 34.182 1.00 92.38 532 TYR A C 1
ATOM 4187 O O . TYR A 1 532 ? -25.104 3.623 35.281 1.00 92.38 532 TYR A O 1
ATOM 4195 N N . GLU A 1 533 ? -25.854 3.987 33.189 1.00 90.75 533 GLU A N 1
ATOM 4196 C CA . GLU A 1 533 ? -27.070 3.179 33.359 1.00 90.75 533 GLU A CA 1
ATOM 4197 C C . GLU A 1 533 ? -26.728 1.706 33.653 1.00 90.75 533 GLU A C 1
ATOM 4199 O O . GLU A 1 533 ? -27.316 1.089 34.548 1.00 90.75 533 GLU A O 1
ATOM 4204 N N . VAL A 1 534 ? -25.705 1.153 32.987 1.00 90.38 534 VAL A N 1
ATOM 4205 C CA . VAL A 1 534 ? -25.219 -0.218 33.242 1.00 90.38 534 VAL A CA 1
ATOM 4206 C C . VAL A 1 534 ? -24.683 -0.374 34.671 1.00 90.38 534 VAL A C 1
ATOM 4208 O O . VAL A 1 534 ? -25.010 -1.345 35.361 1.00 90.38 534 VAL A O 1
ATOM 4211 N N . VAL A 1 535 ? -23.860 0.566 35.144 1.00 88.44 535 VAL A N 1
ATOM 4212 C CA . VAL A 1 535 ? -23.264 0.533 36.490 1.00 88.44 535 VAL A CA 1
ATOM 4213 C C . VAL A 1 535 ? -24.326 0.747 37.572 1.00 88.44 535 VAL A C 1
ATOM 4215 O O . VAL A 1 535 ? -24.315 0.036 38.584 1.00 88.44 535 VAL A O 1
ATOM 4218 N N . ARG A 1 536 ? -25.270 1.671 37.352 1.00 85.06 536 ARG A N 1
ATOM 4219 C CA . ARG A 1 536 ? -26.418 1.916 38.236 1.00 85.06 536 ARG A CA 1
ATOM 4220 C C . ARG A 1 536 ? -27.262 0.653 38.406 1.00 85.06 536 ARG A C 1
ATOM 4222 O O . ARG A 1 536 ? -27.592 0.301 39.536 1.00 85.06 536 ARG A O 1
ATOM 4229 N N . GLY A 1 537 ? -27.566 -0.043 37.309 1.00 78.81 537 GLY A N 1
ATOM 4230 C CA . GLY A 1 537 ? -28.366 -1.269 37.327 1.00 78.81 537 GLY A CA 1
ATOM 4231 C C . GLY A 1 537 ? -27.671 -2.468 37.984 1.00 78.81 537 GLY A C 1
ATOM 4232 O O . GLY A 1 537 ? -28.334 -3.282 38.623 1.00 78.81 537 GLY A O 1
ATOM 4233 N N . ARG A 1 538 ? -26.338 -2.587 37.869 1.00 72.31 538 ARG A N 1
ATOM 4234 C CA . ARG A 1 538 ? -25.583 -3.753 38.376 1.00 72.31 538 ARG A CA 1
ATOM 4235 C C . ARG A 1 538 ? -25.127 -3.644 39.835 1.00 72.31 538 ARG A C 1
ATOM 4237 O O . ARG A 1 538 ? -24.886 -4.679 40.453 1.00 72.31 538 ARG A O 1
ATOM 4244 N N . GLN A 1 539 ? -24.980 -2.444 40.409 1.00 63.06 539 GLN A N 1
ATOM 4245 C CA . GLN A 1 539 ? -24.460 -2.290 41.776 1.00 63.06 539 GLN A CA 1
ATOM 4246 C C . GLN A 1 539 ? -25.262 -1.312 42.647 1.00 63.06 539 GLN A C 1
ATOM 4248 O O . GLN A 1 539 ? -25.239 -0.101 42.442 1.00 63.06 539 GLN A O 1
ATOM 4253 N N . ARG A 1 540 ? -25.831 -1.831 43.749 1.00 55.19 540 ARG A N 1
ATOM 4254 C CA . ARG A 1 540 ? -26.461 -1.055 44.844 1.00 55.19 540 ARG A CA 1
ATOM 4255 C C . ARG A 1 540 ? -25.495 -0.099 45.585 1.00 55.19 540 ARG A C 1
ATOM 4257 O O . ARG A 1 540 ? -25.952 0.704 46.387 1.00 55.19 540 ARG A O 1
ATOM 4264 N N . ARG A 1 541 ? -24.173 -0.178 45.341 1.00 56.09 541 ARG A N 1
ATOM 4265 C CA . ARG A 1 541 ? -23.102 0.668 45.931 1.00 56.09 541 ARG A CA 1
ATOM 4266 C C . ARG A 1 541 ? -22.231 1.373 44.864 1.00 56.09 541 ARG A C 1
ATOM 4268 O O . ARG A 1 541 ? -21.032 1.545 45.054 1.00 56.09 541 ARG A O 1
ATOM 4275 N N . SER A 1 542 ? -22.818 1.782 43.739 1.00 72.56 542 SER A N 1
ATOM 4276 C CA . SER A 1 542 ? -22.124 2.419 42.599 1.00 72.56 542 SER A CA 1
ATOM 4277 C C . SER A 1 542 ? -21.712 3.887 42.810 1.00 72.56 542 SER A C 1
ATOM 4279 O O . SER A 1 542 ? -20.966 4.445 42.005 1.00 72.56 542 SER A O 1
ATOM 4281 N N . GLU A 1 543 ? -22.141 4.520 43.905 1.00 82.69 543 GLU A N 1
ATOM 4282 C CA . GLU A 1 543 ? -21.979 5.964 44.113 1.00 82.69 543 GLU A CA 1
ATOM 4283 C C . GLU A 1 543 ? -20.507 6.415 44.185 1.00 82.69 543 GLU A C 1
ATOM 4285 O O . GLU A 1 543 ? -20.156 7.485 43.687 1.00 82.69 543 GLU A O 1
ATOM 4290 N N . SER A 1 544 ? -19.615 5.622 44.794 1.00 87.38 544 SER A N 1
ATOM 4291 C CA . SER A 1 544 ? -18.185 5.975 44.872 1.00 87.38 544 SER A CA 1
ATOM 4292 C C . SER A 1 544 ? -17.509 5.941 43.499 1.00 87.38 544 SER A C 1
ATOM 4294 O O . SER A 1 544 ? -16.673 6.796 43.212 1.00 87.38 544 SER A O 1
ATOM 4296 N N . THR A 1 545 ? -17.912 4.998 42.644 1.00 88.38 545 THR A N 1
ATOM 4297 C CA . THR A 1 545 ? -17.402 4.844 41.276 1.00 88.38 545 THR A CA 1
ATOM 4298 C C . THR A 1 545 ? -17.874 5.998 40.405 1.00 88.38 545 THR A C 1
ATOM 4300 O O . THR A 1 545 ? -17.058 6.614 39.731 1.00 88.38 545 THR A O 1
ATOM 4303 N N . ILE A 1 546 ? -19.161 6.351 40.474 1.00 90.44 546 ILE A N 1
ATOM 4304 C CA . ILE A 1 546 ? -19.718 7.476 39.709 1.00 90.44 546 ILE A CA 1
ATOM 4305 C C . ILE A 1 546 ? -19.053 8.794 40.135 1.00 90.44 546 ILE A C 1
ATOM 4307 O O . ILE A 1 546 ? -18.648 9.578 39.281 1.00 90.44 546 ILE A O 1
ATOM 4311 N N . ARG A 1 547 ? -18.841 9.013 41.444 1.00 90.94 547 ARG A N 1
ATOM 4312 C CA . ARG A 1 547 ? -18.064 10.168 41.934 1.00 90.94 547 ARG A CA 1
ATOM 4313 C C . ARG A 1 547 ? -16.623 10.157 41.427 1.00 90.94 547 ARG A C 1
ATOM 4315 O O . ARG A 1 547 ? -16.091 11.215 41.114 1.00 90.94 547 ARG A O 1
ATOM 4322 N N . LYS A 1 548 ? -15.973 8.987 41.389 1.00 92.50 548 LYS A N 1
ATOM 4323 C CA . LYS A 1 548 ? -14.612 8.859 40.853 1.00 92.50 548 LYS A CA 1
ATOM 4324 C C . LYS A 1 548 ? -14.584 9.241 39.371 1.00 92.50 548 LYS A C 1
ATOM 4326 O O . LYS A 1 548 ? -13.762 10.067 39.010 1.00 92.50 548 LYS A O 1
ATOM 4331 N N . ALA A 1 549 ? -15.510 8.721 38.566 1.00 93.50 549 ALA A N 1
ATOM 4332 C CA . ALA A 1 549 ? -15.627 9.048 37.147 1.00 93.50 549 ALA A CA 1
ATOM 4333 C C . ALA A 1 549 ? -15.887 10.548 36.911 1.00 93.50 549 ALA A C 1
ATOM 4335 O O . ALA A 1 549 ? -15.232 11.149 36.067 1.00 93.50 549 ALA A O 1
ATOM 4336 N N . ALA A 1 550 ? -16.767 11.176 37.703 1.00 94.06 550 ALA A N 1
ATOM 4337 C CA . ALA A 1 550 ? -17.014 12.619 37.626 1.00 94.06 550 ALA A CA 1
ATOM 4338 C C . ALA A 1 550 ? -15.754 13.444 37.945 1.00 94.06 550 ALA A C 1
ATOM 4340 O O . ALA A 1 550 ? -15.446 14.393 37.228 1.00 94.06 550 ALA A O 1
ATOM 4341 N N . ARG A 1 551 ? -14.986 13.055 38.976 1.00 94.62 551 ARG A N 1
ATOM 4342 C CA . ARG A 1 551 ? -13.697 13.698 39.281 1.00 94.62 551 ARG A CA 1
ATOM 4343 C C . ARG A 1 551 ? -12.686 13.521 38.154 1.00 94.62 551 ARG A C 1
ATOM 4345 O O . ARG A 1 551 ? -12.095 14.510 37.749 1.00 94.62 551 ARG A O 1
ATOM 4352 N N . SER A 1 552 ? -12.534 12.309 37.621 1.00 94.31 552 SER A N 1
ATOM 4353 C CA . SER A 1 552 ? -11.621 12.046 36.502 1.00 94.31 552 SER A CA 1
ATOM 4354 C C . SER A 1 552 ? -11.984 12.866 35.258 1.00 94.31 552 SER A C 1
ATOM 4356 O O . SER A 1 552 ? -11.096 13.428 34.630 1.00 94.31 552 SER A O 1
ATOM 4358 N N . ALA A 1 553 ? -13.276 13.026 34.946 1.00 96.44 553 ALA A N 1
ATOM 4359 C CA . ALA A 1 553 ? -13.725 13.918 33.874 1.00 96.44 553 ALA A CA 1
ATOM 4360 C C . ALA A 1 553 ? -13.368 15.391 34.141 1.00 96.44 553 ALA A C 1
ATOM 4362 O O . ALA A 1 553 ? -12.907 16.075 33.232 1.00 96.44 553 ALA A O 1
ATOM 4363 N N . MET A 1 554 ? -13.541 15.885 35.375 1.00 95.31 554 MET A N 1
ATOM 4364 C CA . MET A 1 554 ? -13.142 17.254 35.739 1.00 95.31 554 MET A CA 1
ATOM 4365 C C . MET A 1 554 ? -11.631 17.465 35.642 1.00 95.31 554 MET A C 1
ATOM 4367 O O . MET A 1 554 ? -11.195 18.469 35.086 1.00 95.31 554 MET A O 1
ATOM 4371 N N . GLU A 1 555 ? -10.841 16.528 36.170 1.00 95.00 555 GLU A N 1
ATOM 4372 C CA . GLU A 1 555 ? -9.373 16.565 36.142 1.00 95.00 555 GLU A CA 1
ATOM 4373 C C . GLU A 1 555 ? -8.838 16.559 34.701 1.00 95.00 555 GLU A C 1
ATOM 4375 O O . GLU A 1 555 ? -7.875 17.263 34.405 1.00 95.00 555 GLU A O 1
ATOM 4380 N N . ALA A 1 556 ? -9.509 15.844 33.792 1.00 94.62 556 ALA A N 1
ATOM 4381 C CA . ALA A 1 556 ? -9.204 15.824 32.361 1.00 94.62 556 ALA A CA 1
ATOM 4382 C C . ALA A 1 556 ? -9.772 17.026 31.569 1.00 94.62 556 ALA A C 1
ATOM 4384 O O . ALA A 1 556 ? -9.507 17.161 30.376 1.00 94.62 556 ALA A O 1
ATOM 4385 N N . GLY A 1 557 ? -10.537 17.925 32.203 1.00 95.44 557 GLY A N 1
ATOM 4386 C CA . GLY A 1 557 ? -11.102 19.123 31.564 1.00 95.44 557 GLY A CA 1
ATOM 4387 C C . GLY A 1 557 ? -12.438 18.916 30.834 1.00 95.44 557 GLY A C 1
ATOM 4388 O O . GLY A 1 557 ? -12.896 19.804 30.113 1.00 95.44 557 GLY A O 1
ATOM 4389 N N . HIS A 1 558 ? -13.111 17.782 31.031 1.00 96.69 558 HIS A N 1
ATOM 4390 C CA . HIS A 1 558 ? -14.393 17.439 30.409 1.00 96.69 558 HIS A CA 1
ATOM 4391 C C . HIS A 1 558 ? -15.594 17.827 31.290 1.00 96.69 558 HIS A C 1
ATOM 4393 O O . HIS A 1 558 ? -16.361 16.975 31.749 1.00 96.69 558 HIS A O 1
ATOM 4399 N N . ALA A 1 559 ? -15.784 19.136 31.497 1.00 93.19 559 ALA A N 1
ATOM 4400 C CA . ALA A 1 559 ? -16.805 19.692 32.396 1.00 93.19 559 ALA A CA 1
ATOM 4401 C C . ALA A 1 559 ? -18.233 19.192 32.105 1.00 93.19 559 ALA A C 1
ATOM 4403 O O . ALA A 1 559 ? -18.948 18.821 33.030 1.00 93.19 559 ALA A O 1
ATOM 4404 N N . ALA A 1 560 ? -18.633 19.092 30.832 1.00 93.94 560 ALA A N 1
ATOM 4405 C CA . ALA A 1 560 ? -19.973 18.627 30.458 1.00 93.94 560 ALA A CA 1
ATOM 4406 C C . ALA A 1 560 ? -20.268 17.193 30.944 1.00 93.94 560 ALA A C 1
ATOM 4408 O O . ALA A 1 560 ? -21.365 16.905 31.421 1.00 93.94 560 ALA A O 1
ATOM 4409 N N . VAL A 1 561 ? -19.278 16.298 30.854 1.00 95.12 561 VAL A N 1
ATOM 4410 C CA . VAL A 1 561 ? -19.411 14.904 31.300 1.00 95.12 561 VAL A CA 1
ATOM 4411 C C . VAL A 1 561 ? -19.479 14.834 32.825 1.00 95.12 561 VAL A C 1
ATOM 4413 O O . VAL A 1 561 ? -20.320 14.130 33.386 1.00 95.12 561 VAL A O 1
ATOM 4416 N N . ALA A 1 562 ? -18.634 15.602 33.511 1.00 94.19 562 ALA A N 1
ATOM 4417 C CA . ALA A 1 562 ? -18.650 15.679 34.963 1.00 94.19 562 ALA A CA 1
ATOM 4418 C C . ALA A 1 562 ? -19.962 16.255 35.513 1.00 94.19 562 ALA A C 1
ATOM 4420 O O . ALA A 1 562 ? -20.567 15.652 36.400 1.00 94.19 562 ALA A O 1
ATOM 4421 N N . GLU A 1 563 ? -20.438 17.372 34.955 1.00 94.06 563 GLU A N 1
ATOM 4422 C CA . GLU A 1 563 ? -21.712 17.989 35.329 1.00 94.06 563 GLU A CA 1
ATOM 4423 C C . GLU A 1 563 ? -22.876 17.017 35.129 1.00 94.06 563 GLU A C 1
ATOM 4425 O O . GLU A 1 563 ? -23.728 16.890 36.012 1.00 94.06 563 GLU A O 1
ATOM 4430 N N . GLN A 1 564 ? -22.898 16.278 34.014 1.00 94.19 564 GLN A N 1
ATOM 4431 C CA . GLN A 1 564 ? -23.918 15.260 33.761 1.00 94.19 564 GLN A CA 1
ATOM 4432 C C . GLN A 1 564 ? -23.892 14.165 34.840 1.00 94.19 564 GLN A C 1
ATOM 4434 O O . GLN A 1 564 ? -24.937 13.836 35.412 1.00 94.19 564 GLN A O 1
ATOM 4439 N N . LEU A 1 565 ? -22.714 13.618 35.156 1.00 92.25 565 LEU A N 1
ATOM 4440 C CA . LEU A 1 565 ? -22.564 12.578 36.177 1.00 92.25 565 LEU A CA 1
ATOM 4441 C C . LEU A 1 565 ? -22.968 13.080 37.571 1.00 92.25 565 LEU A C 1
ATOM 4443 O O . LEU A 1 565 ? -23.658 12.368 38.304 1.00 92.25 565 LEU A O 1
ATOM 4447 N N . GLU A 1 566 ? -22.607 14.312 37.934 1.00 91.81 566 GLU A N 1
ATOM 4448 C CA . GLU A 1 566 ? -23.014 14.929 39.199 1.00 91.81 566 GLU A CA 1
ATOM 4449 C C . GLU A 1 566 ? -24.521 15.181 39.275 1.00 91.81 566 GLU A C 1
ATOM 4451 O O . GLU A 1 566 ? -25.138 14.932 40.315 1.00 91.81 566 GLU A O 1
ATOM 4456 N N . GLN A 1 567 ? -25.137 15.657 38.189 1.00 91.62 567 GLN A N 1
ATOM 4457 C CA . GLN A 1 567 ? -26.585 15.847 38.112 1.00 91.62 567 GLN A CA 1
ATOM 4458 C C . GLN A 1 567 ? -27.323 14.518 38.281 1.00 91.62 567 GLN A C 1
ATOM 4460 O O . GLN A 1 567 ? -28.271 14.442 39.069 1.00 91.62 567 GLN A O 1
ATOM 4465 N N . LYS A 1 568 ? -26.871 13.455 37.602 1.00 89.44 568 LYS A N 1
ATOM 4466 C CA . LYS A 1 568 ? -27.450 12.115 37.760 1.00 89.44 568 LYS A CA 1
ATOM 4467 C C . LYS A 1 568 ? -27.255 11.576 39.184 1.00 89.44 568 LYS A C 1
ATOM 4469 O O . LYS A 1 568 ? -28.188 11.006 39.746 1.00 89.44 568 LYS A O 1
ATOM 4474 N N . LEU A 1 569 ? -26.107 11.831 39.820 1.00 87.19 569 LEU A N 1
ATOM 4475 C CA . LEU A 1 569 ? -25.864 11.462 41.221 1.00 87.19 569 LEU A CA 1
ATOM 4476 C C . LEU A 1 569 ? -26.798 12.195 42.197 1.00 87.19 569 LEU A C 1
ATOM 4478 O O . LEU A 1 569 ? -27.300 11.593 43.143 1.00 87.19 569 LEU A O 1
ATOM 4482 N N . LYS A 1 570 ? -27.040 13.495 41.977 1.00 86.94 570 LYS A N 1
ATOM 4483 C CA . LYS A 1 570 ? -27.980 14.293 42.782 1.00 86.94 570 LYS A CA 1
ATOM 4484 C C . LYS A 1 570 ? -29.402 13.750 42.660 1.00 86.94 570 LYS A C 1
ATOM 4486 O O . LYS A 1 570 ? -30.052 13.576 43.684 1.00 86.94 570 LYS A O 1
ATOM 4491 N N . ARG A 1 571 ? -29.856 13.433 41.441 1.00 84.94 571 ARG A N 1
ATOM 4492 C CA . ARG A 1 571 ? -31.174 12.812 41.202 1.00 84.94 571 ARG A CA 1
ATOM 4493 C C . ARG A 1 571 ? -31.303 11.461 41.904 1.00 84.94 571 ARG A C 1
ATOM 4495 O O . ARG A 1 571 ? -32.280 11.250 42.604 1.00 84.94 571 ARG A O 1
ATOM 4502 N N . GLN A 1 572 ? -30.279 10.610 41.822 1.00 79.62 572 GLN A N 1
ATOM 4503 C CA . GLN A 1 572 ? -30.266 9.304 42.491 1.00 79.62 572 GLN A CA 1
ATOM 4504 C C . GLN A 1 572 ? -30.391 9.386 44.023 1.00 79.62 572 GLN A C 1
ATOM 4506 O O . GLN A 1 572 ? -30.830 8.425 44.634 1.00 79.62 572 GLN A O 1
ATOM 4511 N N . ARG A 1 573 ? -29.965 10.483 44.663 1.00 79.38 573 ARG A N 1
ATOM 4512 C CA . ARG A 1 573 ? -30.155 10.673 46.115 1.00 79.38 573 ARG A CA 1
ATOM 4513 C C . ARG A 1 573 ? -31.552 11.168 46.489 1.00 79.38 573 ARG A C 1
ATOM 4515 O O . ARG A 1 573 ? -31.898 11.120 47.665 1.00 79.38 573 ARG A O 1
ATOM 4522 N N . LEU A 1 574 ? -32.260 11.763 45.530 1.00 79.88 574 LEU A N 1
ATOM 4523 C CA . LEU A 1 574 ? -33.604 12.307 45.715 1.00 79.88 574 LEU A CA 1
ATOM 4524 C C . LEU A 1 574 ? -34.680 11.242 45.461 1.00 79.88 574 LEU A C 1
ATOM 4526 O O . LEU A 1 574 ? -35.727 11.298 46.100 1.00 79.88 574 LEU A O 1
ATOM 4530 N N . GLU A 1 575 ? -34.414 10.321 44.529 1.00 73.19 575 GLU A N 1
ATOM 4531 C CA . GLU A 1 575 ? -35.151 9.061 44.322 1.00 73.19 575 GLU A CA 1
ATOM 4532 C C . GLU A 1 575 ? -34.863 8.056 45.444 1.00 73.19 575 GLU A C 1
ATOM 4534 O O . GLU A 1 575 ? -35.822 7.372 45.871 1.00 73.19 575 GLU A O 1
#

InterPro domains:
  IPR002110 Ankyrin repeat [PF12796] (377-448)
  IPR002110 Ankyrin repeat [PF12796] (463-533)
  IPR036770 Ankyrin repeat-containing domain superfamily [G3DSA:1.25.40.20] (329-454)
  IPR036770 Ankyrin repeat-containing domain superfamily [G3DSA:1.25.40.20] (464-573)
  IPR036770 Ankyrin repeat-containing domain superfamily [SSF48403] (337-537)
  IPR052050 Secreted Effector and Ankyrin Repeat [PTHR46586] (316-567)

Radius of gyration: 42.58 Å; Cα contacts (8 Å, |Δi|>4): 591; chains: 1; bounding box: 94×85×133 Å

Secondary structure (DSSP, 8-state):
--HHHHHHHHHHHHHHHHHHHHHHHHHHHHHHHHHHHHHHHH--S-GGG-HHHHHHHHHHHHHHHHHHHHHHHHHHHHHHHHHHHHHHHHHHTT--TTS-----------TTS-----S----S--PPPPPPPP-----------------------------------------------------SSEE-TTSPEE---TT-------HHHHHHHHHH-BTTTTBPPGGG--GGG---HHHHHHHHHHHHHHHHHHHHHHHTT---SS--HHHHHHHHHHHHTTTHHHHTHHHHHHHHHHHTTS-TT--HHHHHHTT--HHHHHHHHHH-TT---SS-HHHHHHHHT-HHHHHHHHHH-GGGS-SSSSSS--HHHHHHHHT-HHHHHHHHHH--S---HHHHHHHHHTT-HHHHHHHHHH-SS---HHHHHHHHHTT-HHHHHHHHHH-SS---TTHHHHHHHTT-HHHHHHHHHH-SS---HHHHHHHHHTT-HHHHHHHHHH-SSS-HHHHHHHHHHTT-HHHHHHHHHHHHHH-TTTHHHHHHHHHHHHHTT-HHHHHHHHHHHHHHHH-

Organism: NCBI:txid4796

Sequence (575 aa):
MEPDDAICAAFETLARADADAAYWMQQYKRCVQDVRNWVETTQIEEPEAAPQYRLLQQTLQDTRYGLDYAVRCASDARQELSSARQFYLAARTNIPASAASSTPSVATITAESFRIRPSASPPSSLPQPIAPVRRSLSAGSDVDPRRSASSLIRSGMGTKGPSTVSPLKRAGAETMYLLPAKRAKYPRAFKWDDNMMHHFPKDFALPVCPLLTMWTYWVCGDEIAKYPPFRILIASELEDVKTKRTLSSLRFVMLEIESRVLAQGAWVNNPSPRDAAEMLERGLSAHGVELLSHVVNHLDEYLNTFSYHWTVSRACKEGLSRRGLEYFAARDPNWVDGDDAALVAVKKNFLHVLQWLNECYPDRTSWGNRQARCFMNIAAEKGHFEILQWLHANRNEGCTTFALNIAASKGNLPMVQWLHQNRSEKCTKQAMDDAAENGHLAVVEWLHRNRSEGYSEIAMDVSAANGHLDVLRFLHENRREGCTSAALTMAATRGHLEVVKWLCTNRTEGQPATALCAAAESGHLEVTEYLYEVVRGRQRRSESTIRKAARSAMEAGHAAVAEQLEQKLKRQRLE

Solvent-accessible surface area (backbone atoms only — not comparable to full-atom values): 33298 Å² total; per-residue (Å²): 124,58,54,67,55,45,38,53,53,27,50,53,51,26,55,52,26,48,50,50,25,53,52,27,49,53,51,35,55,48,41,53,49,52,48,49,51,49,61,72,71,63,76,59,97,62,56,85,76,37,72,66,48,51,52,49,51,49,52,40,51,54,29,47,50,50,24,56,50,26,48,48,51,26,50,53,28,49,51,49,33,54,50,30,50,51,54,34,54,52,70,72,63,76,64,77,92,80,80,73,82,71,76,79,76,77,71,74,81,55,88,69,81,81,70,75,73,76,94,64,81,77,80,84,82,79,82,81,84,81,79,84,80,85,79,88,77,88,87,82,88,83,83,90,87,85,87,75,90,80,85,87,82,85,90,85,88,91,88,84,87,82,90,90,82,88,87,83,88,86,86,85,86,80,80,83,74,82,73,75,74,89,72,76,84,72,71,93,50,44,69,54,97,81,80,45,79,32,62,79,56,60,84,64,74,87,82,92,67,57,71,70,58,47,49,24,28,35,73,58,18,39,79,88,81,51,32,47,30,51,73,75,66,50,63,87,56,40,73,53,70,67,60,35,52,50,50,54,57,50,49,54,56,52,50,53,51,49,51,38,13,51,74,68,68,47,68,66,85,88,45,50,67,65,50,41,49,54,22,53,51,57,37,51,68,69,83,36,79,73,73,33,51,62,57,51,46,47,48,48,57,64,65,43,76,59,58,92,84,65,43,50,55,51,34,37,64,71,55,49,53,69,70,55,44,52,51,39,39,68,74,40,78,80,71,73,76,89,56,63,41,55,62,44,15,53,75,70,66,27,55,68,50,42,51,49,40,55,75,77,40,56,88,76,47,76,78,34,88,66,86,85,45,48,58,39,30,48,12,31,66,73,63,37,59,69,50,32,53,48,44,61,77,76,48,84,80,57,67,49,32,60,24,36,20,42,16,24,38,68,47,39,46,70,57,33,54,48,43,61,76,78,45,89,62,53,59,53,31,58,20,39,28,38,5,26,42,65,49,22,42,73,36,36,56,47,46,61,77,74,48,82,73,52,59,55,76,53,33,43,23,40,6,26,38,63,48,22,48,68,39,36,49,53,50,55,78,77,50,86,88,60,52,51,41,57,16,39,29,40,7,25,44,64,50,25,44,71,36,35,54,48,42,68,73,78,48,78,59,45,51,54,65,61,15,26,30,36,4,21,39,56,51,25,50,72,41,26,54,54,31,47,56,54,34,57,74,73,33,102,77,39,65,67,54,52,52,47,16,24,49,38,3,46,77,61,67,25,52,72,45,15,54,50,46,50,52,54,52,55,50,62,73,74,107

Foldseek 3Di:
DPLVVQLVVLVVQLVVLVVQLVVLVVQLVVLVVVLVVCCVPVPDPDLPPDPVNVVSVVSNVVSVVSNVVSVVSSVVSVVSSVVSVVVSVVVVPPDDDPPDDDDPPPPPPPVVVVPPDPPDDDDDDDDDDDDDDDDDDDDDDDDDDDDDDDDDDDDDDDDDDDDDDDDDDDDDDDDDDPPDPDDDQDPQFDADPVRDTDHDAQADADDDDDPLVLLLLQQQNDVVVRGGHLVSDDLVSYDDPVRSVVSVVSNVVSVVLVVLLVVQVLDDDNDDSVSSNSSSCSSCPDPNPVVCPVVVVVVVVVVVPPPPPDALLNCLLVLHAPVSSVVRCVVPVPDADPDQSVLSCLQVVNLRSVVSCCVPPVPRGDCQPPDRDPSLLNNLLNVNQVSNVVCLVRHDPADALSSLLNNLLVLVQVSNVVCVVRDDRHHALSSLQSNLLNLNQVSNVVCVVPHDNHHDQCSLQSNLLNLNVVSNVVCVVPHDSDHALNSLQSNLLNQNQVSNVVCLVPHDRHDLLNSLLNNLLNLNQNSNVVSVVVLVVPDPPCLVSLQNSLVSNVVSVNPVNNVVSVVVSVVVVVD

pLDDT: mean 70.23, std 22.76, range [21.08, 97.75]

Nearest PDB structures (foldseek):
  8rd2-assembly2_B  TM=8.767E-01  e=5.999E+00  Trypanosoma brucei
  5ew5-assembly4_D  TM=6.614E-01  e=4.735E+00  Escherichia coli
  2ysu-assembly1_B  TM=4.462E-01  e=2.727E+00  Escherichia coli
  7nsu-assembly1_D  TM=4.752E-01  e=3.455E+00  Escherichia coli
  2b5u-assembly2_C  TM=4.182E-01  e=4.045E+00  Escherichia coli

Mean predicted aligned error: 21.99 Å